Protein AF-A0A0F9HAV3-F1 (afdb_monomer_lite)

Radius of gyration: 38.2 Å; chains: 1; bounding box: 79×78×141 Å

Sequence (724 aa):
MAYIPPSLSSYNASPPNDDGSQVDSNALRWSNVVTKIGNPLKTFAEAINTAVKNRFDFTPDYSKTDAETAADATIVAGKKEPGNVVRYENNITPGTTDMSTAIIDAHSIGVHVTYKDEAFLFKGTTNPDFTYGVTLQNASVVGTKAEDKEIMVFDDGRLVGLQHNHLELDETEIGSNAAITQGVLVSPPISRADIQSDIDIIAHWWQDFGLEYTRFGNGSNGNLKWYYWDWNHTDTVSVDGFRNDRRPLLGWYRGDDAIVLDWQCYWLREYGIRVVSLLPTARVDVSTWATPEDQFHWLFQLVTNVPNFQGLRYLWWGPFDGAGIQTQWEAIVDDIHTVYDNFYAIEIGGKQYPAMYCFEEDTLYTNLGGTDAAYISFCTAIADKFIALGYAGVALFVRHMKSEATVDRRDYEAVNCYHFAMDYGAHGSRIASSVVVPVVDDASTMAAMVNSWTPYQDKPAWVVSTSYVVGDLTTNRRRVYRSLTIHTSAAADEPGFGKNWKTDWARLTDFDKEIASVATSKYATDAHPSNGNNFWKADGATPAIFRKWLNKAIDLIRRHDLPKIVAVYNVSEPAEGGPGLQPNSADGFGYLEAVRQALAESSVSSKPLTPTPDTNRRVNYQFVGATTPIDGRYDEVILHTDANRTMTATPTIKPGTHGQKLRLSYQDISSSNSVVIQDNATLANSDLFLIATTLTLSNYDSVELTFDKDRGGWIQTGVLVNVL

Secondary structure (DSSP, 8-state):
----PPP-----SSPPP------GGGS--HHHHHHHH-SHHHHHHHHHHHHHHHHH------PPPHHHHHTT---------SS-----TT-SSTTSSB-HHHHHHHHHT-S-EEE-SS-EE---SSPP-GGG-EEESS-PPEEBTTBS---EEEETTEEEEE-BTTT---HHHH-TT------EEPPPPPP------SSEEEEEE---SS-HHHHHTTTSSS-HHHHH-GGG-SS---TT---GGG-BTTBS--TT-HHHHHHHHHHHHHTT--EEEE--SS---TTTTTSTTSTTHHHHHHHHH-GGGGGSEEEEEEP-SSTTHHHHHHHHIIIIITT---B-EEEETTEEEEEEEES-HHHHHHHTTS-HHHHHHHHHHHHHHHHHTT-S-EEEEESSPPPTTS--HHHHHHTTEEEEE------TTSTTSS--------HHHHHHHHTT-----BPPSP-TT-EE-TT-EEEETTEEEEESS-EE--GGG-TTTSTTHHHHEEEEE-GGGBPEEEES-S---S--TT--S-TT--S---HHHHHHHHHHHHHHHHHHT--SEEEEE-SS-TTTSSS-SS-BTTTBTHHHHHHHHHHHHHHHTTS-------TT-EEEEE---TTPPB-TT-SEEEEE-SS-EE---SSSB----TT-EEEEEE--SS----EEEE-TTTSTT--EE-SSSEEEE-TTEEEEEEEETTTTEEEE-SPPEE--

Structure (mmCIF, N/CA/C/O backbone):
data_AF-A0A0F9HAV3-F1
#
_entry.id   AF-A0A0F9HAV3-F1
#
loop_
_atom_site.group_PDB
_atom_site.id
_atom_site.type_symbol
_atom_site.label_atom_id
_atom_site.label_alt_id
_atom_site.label_comp_id
_atom_site.label_asym_id
_atom_site.label_entity_id
_atom_site.label_seq_id
_atom_site.pdbx_PDB_ins_code
_atom_site.Cartn_x
_atom_site.Cartn_y
_atom_site.Cartn_z
_atom_site.occupancy
_atom_site.B_iso_or_equiv
_atom_site.auth_seq_id
_atom_site.auth_comp_id
_atom_site.auth_asym_id
_atom_site.auth_atom_id
_atom_site.pdbx_PDB_model_num
ATOM 1 N N . MET A 1 1 ? 19.037 -15.057 -40.533 1.00 55.44 1 MET A N 1
ATOM 2 C CA . MET A 1 1 ? 18.647 -15.509 -41.892 1.00 55.44 1 MET A CA 1
ATOM 3 C C . MET A 1 1 ? 17.243 -16.101 -41.854 1.00 55.44 1 MET A C 1
ATOM 5 O O . MET A 1 1 ? 16.991 -16.945 -41.002 1.00 55.44 1 MET A O 1
ATOM 9 N N . ALA A 1 2 ? 16.340 -15.672 -42.740 1.00 64.25 2 ALA A N 1
ATOM 10 C CA . ALA A 1 2 ? 15.014 -16.279 -42.901 1.00 64.25 2 ALA A CA 1
ATOM 11 C C . ALA A 1 2 ? 15.100 -17.527 -43.804 1.00 64.25 2 ALA A C 1
ATOM 13 O O . ALA A 1 2 ? 15.857 -17.525 -44.774 1.00 64.25 2 ALA A O 1
ATOM 14 N N . TYR A 1 3 ? 14.355 -18.593 -43.491 1.00 76.38 3 TYR A N 1
ATOM 15 C CA . TYR A 1 3 ? 14.227 -19.754 -44.381 1.00 76.38 3 TYR A CA 1
ATOM 16 C C . TYR A 1 3 ? 13.458 -19.333 -45.635 1.00 76.38 3 TYR A C 1
ATOM 18 O O . TYR A 1 3 ? 12.314 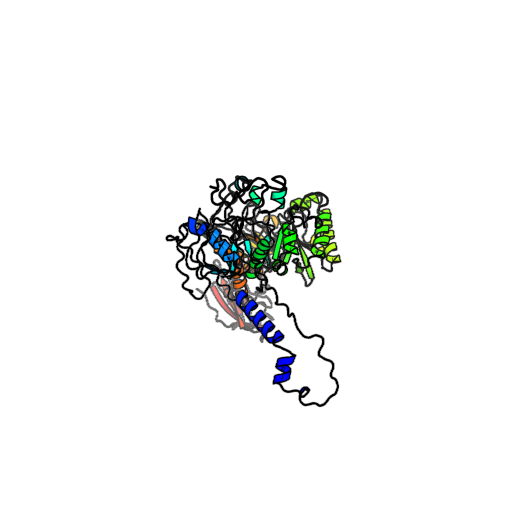-18.894 -45.532 1.00 76.38 3 TYR A O 1
ATOM 26 N N . ILE A 1 4 ? 14.080 -19.464 -46.807 1.00 83.25 4 ILE A N 1
ATOM 27 C CA . ILE A 1 4 ? 13.415 -19.249 -48.093 1.00 83.25 4 ILE A CA 1
ATOM 28 C C . ILE A 1 4 ? 13.002 -20.630 -48.610 1.00 83.25 4 ILE A C 1
ATOM 30 O O . ILE A 1 4 ? 13.883 -21.432 -48.933 1.00 83.25 4 ILE A O 1
ATOM 34 N N . PRO A 1 5 ? 11.696 -20.944 -48.671 1.00 82.38 5 PRO A N 1
ATOM 35 C CA . PRO A 1 5 ? 11.237 -22.228 -49.177 1.00 82.38 5 PRO A CA 1
ATOM 36 C C . PRO A 1 5 ? 11.715 -22.441 -50.621 1.00 82.38 5 PRO A C 1
ATOM 38 O O . PRO A 1 5 ? 11.582 -21.524 -51.438 1.00 82.38 5 PRO A O 1
ATOM 41 N N . PRO A 1 6 ? 12.236 -23.631 -50.975 1.00 86.81 6 PRO A N 1
ATOM 42 C CA . PRO A 1 6 ? 12.486 -23.971 -52.369 1.00 86.81 6 PRO A CA 1
ATOM 43 C C . PRO A 1 6 ? 11.188 -23.851 -53.178 1.00 86.81 6 PRO A C 1
ATOM 45 O O . PRO A 1 6 ? 10.102 -24.099 -52.652 1.00 86.81 6 PRO A O 1
ATOM 48 N N . SER A 1 7 ? 11.284 -23.515 -54.463 1.00 83.75 7 SER A N 1
ATOM 49 C CA . SER A 1 7 ? 10.150 -23.559 -55.390 1.00 83.75 7 SER A CA 1
ATOM 50 C C . SER A 1 7 ? 10.259 -24.783 -56.302 1.00 83.75 7 SER A C 1
ATOM 52 O O . SER A 1 7 ? 11.342 -25.143 -56.765 1.00 83.75 7 SER A O 1
ATOM 54 N N . LEU A 1 8 ? 9.133 -25.457 -56.549 1.00 82.25 8 LEU A N 1
ATOM 55 C CA . LEU A 1 8 ? 9.070 -26.583 -57.477 1.00 82.25 8 LEU A CA 1
ATOM 56 C C . LEU A 1 8 ? 8.809 -26.050 -58.891 1.00 82.25 8 LEU A C 1
ATOM 58 O O . LEU A 1 8 ? 7.674 -25.726 -59.237 1.00 82.25 8 LEU A O 1
ATOM 62 N N . SER A 1 9 ? 9.845 -25.968 -59.721 1.00 70.62 9 SER A N 1
ATOM 63 C CA . SER A 1 9 ? 9.691 -25.753 -61.161 1.00 70.62 9 SER A CA 1
ATOM 64 C C . SER A 1 9 ? 9.692 -27.107 -61.880 1.00 70.62 9 SER A C 1
ATOM 66 O O . SER A 1 9 ? 10.428 -28.017 -61.502 1.00 70.62 9 SER A O 1
ATOM 68 N N . SER A 1 10 ? 8.885 -27.256 -62.936 1.00 67.56 10 SER A N 1
ATOM 69 C CA . SER A 1 10 ? 8.800 -28.471 -63.781 1.00 67.56 10 SER A CA 1
ATOM 70 C C . SER A 1 10 ? 7.872 -29.603 -63.308 1.00 67.56 10 SER A C 1
ATOM 72 O O . SER A 1 10 ? 8.000 -30.731 -63.786 1.00 67.56 10 SER A O 1
ATOM 74 N N . TYR A 1 11 ? 6.897 -29.341 -62.428 1.00 70.12 11 TYR A N 1
ATOM 75 C CA . TYR A 1 11 ? 5.761 -30.265 -62.298 1.00 70.12 11 TYR A CA 1
ATOM 76 C C . TYR A 1 11 ? 4.965 -30.245 -63.607 1.00 70.12 11 TYR A C 1
ATOM 78 O O . TYR A 1 11 ? 4.535 -29.178 -64.051 1.00 70.12 11 TYR A O 1
ATOM 86 N N . ASN A 1 12 ? 4.797 -31.401 -64.250 1.00 68.25 12 ASN A N 1
ATOM 87 C CA . ASN A 1 12 ? 4.049 -31.473 -65.498 1.00 68.25 12 ASN A CA 1
ATOM 88 C C . ASN A 1 12 ? 2.549 -31.269 -65.224 1.00 68.25 12 ASN A C 1
ATOM 90 O O . ASN A 1 12 ? 1.821 -32.223 -64.960 1.00 68.25 12 ASN A O 1
ATOM 94 N N . ALA A 1 13 ? 2.096 -30.015 -65.282 1.00 68.38 13 ALA A N 1
ATOM 95 C CA . ALA A 1 13 ? 0.698 -29.633 -65.082 1.00 68.38 13 ALA A CA 1
ATOM 96 C C . ALA A 1 13 ? -0.221 -30.058 -66.244 1.00 68.38 13 ALA A C 1
ATOM 98 O O . ALA A 1 13 ? -1.437 -29.903 -66.158 1.00 68.38 13 ALA A O 1
ATOM 99 N N . SER A 1 14 ? 0.341 -30.582 -67.335 1.00 72.62 14 SER A N 1
ATOM 100 C CA . SER A 1 14 ? -0.397 -31.037 -68.511 1.00 72.62 14 SER A CA 1
ATOM 101 C C . SER A 1 14 ? 0.040 -32.460 -68.858 1.00 72.62 14 SER A C 1
ATOM 103 O O . SER A 1 14 ? 0.900 -32.651 -69.725 1.00 72.62 14 SER A O 1
ATOM 105 N N . PRO A 1 15 ? -0.504 -33.482 -68.169 1.00 66.62 15 PRO A N 1
ATOM 106 C CA . PRO A 1 15 ? -0.244 -34.857 -68.564 1.00 66.62 15 PRO A CA 1
ATOM 107 C C . PRO A 1 15 ? -0.636 -35.041 -70.042 1.00 66.62 15 PRO A C 1
ATOM 109 O O . PRO A 1 15 ? -1.590 -34.407 -70.500 1.00 66.62 15 PRO A O 1
ATOM 112 N N . PRO A 1 16 ? 0.088 -35.874 -70.812 1.00 68.19 16 PRO A N 1
ATOM 113 C CA . PRO A 1 16 ? -0.303 -36.175 -72.184 1.00 68.19 16 PRO A CA 1
ATOM 114 C C . PRO A 1 16 ? -1.741 -36.704 -72.215 1.00 68.19 16 PRO A C 1
ATOM 116 O O . PRO A 1 16 ? -2.123 -37.464 -71.323 1.00 68.19 16 PRO A O 1
ATOM 119 N N . ASN A 1 17 ? -2.517 -36.329 -73.235 1.00 66.62 17 ASN A N 1
ATOM 120 C CA . ASN A 1 17 ? -3.861 -36.872 -73.422 1.00 66.62 17 ASN A CA 1
ATOM 121 C C . ASN A 1 17 ? -3.796 -38.400 -73.530 1.00 66.62 17 ASN A C 1
ATOM 123 O O . ASN A 1 17 ? -2.998 -38.937 -74.299 1.00 66.62 17 ASN A O 1
ATOM 127 N N . ASP A 1 18 ? -4.644 -39.076 -72.758 1.00 68.75 18 ASP A N 1
ATOM 128 C CA . ASP A 1 18 ? -4.888 -40.505 -72.905 1.00 68.75 18 ASP A CA 1
ATOM 129 C C . ASP A 1 18 ? -5.601 -40.731 -74.244 1.00 68.75 18 ASP A C 1
ATOM 131 O O . ASP A 1 18 ? -6.706 -40.231 -74.464 1.00 68.75 18 ASP A O 1
ATOM 135 N N . ASP A 1 19 ? -4.941 -41.423 -75.169 1.00 75.38 19 ASP A N 1
ATOM 136 C CA . ASP A 1 19 ? -5.488 -41.727 -76.492 1.00 75.38 19 ASP A CA 1
ATOM 137 C C . ASP A 1 19 ? -6.406 -42.963 -76.483 1.00 75.38 19 ASP A C 1
ATOM 139 O O . ASP A 1 19 ? -6.915 -43.367 -77.531 1.00 75.38 19 ASP A O 1
ATOM 143 N N . GLY A 1 20 ? -6.631 -43.566 -75.308 1.00 75.50 20 GLY A N 1
ATOM 144 C CA . GLY A 1 20 ? -7.499 -44.723 -75.115 1.00 75.50 20 GLY A CA 1
ATOM 145 C C . GLY A 1 20 ? -6.957 -46.019 -75.722 1.00 75.50 20 GLY A C 1
ATOM 146 O O . GLY A 1 20 ? -7.648 -47.042 -75.697 1.00 75.50 20 GLY A O 1
ATOM 147 N N . SER A 1 21 ? -5.738 -46.016 -76.273 1.00 78.88 21 SER A N 1
ATOM 148 C CA . SER A 1 21 ? -5.155 -47.200 -76.894 1.00 78.88 21 SER A CA 1
ATOM 149 C C . SER A 1 21 ? -4.528 -48.128 -75.845 1.00 78.88 21 SER A C 1
ATOM 151 O O . SER A 1 21 ? -3.666 -47.742 -75.053 1.00 78.88 21 SER A O 1
ATOM 153 N N . GLN A 1 22 ? -4.945 -49.397 -75.850 1.00 80.50 22 GLN A N 1
ATOM 154 C CA . GLN A 1 22 ? -4.388 -50.451 -74.992 1.00 80.50 22 GLN A CA 1
ATOM 155 C C . GLN A 1 22 ? -3.174 -51.111 -75.660 1.00 80.50 22 GLN A C 1
ATOM 157 O O . GLN A 1 22 ? -3.183 -52.298 -75.980 1.00 80.50 22 GLN A O 1
ATOM 162 N N . VAL A 1 23 ? -2.136 -50.319 -75.922 1.00 79.38 23 VAL A N 1
ATOM 163 C CA . VAL A 1 23 ? -0.847 -50.805 -76.436 1.00 79.38 23 VAL A CA 1
ATOM 164 C C . VAL A 1 23 ? 0.162 -50.964 -75.299 1.00 79.38 23 VAL A C 1
ATOM 166 O O . VAL A 1 23 ? 0.094 -50.260 -74.293 1.00 79.38 23 VAL A O 1
ATOM 169 N N . ASP A 1 24 ? 1.144 -51.855 -75.457 1.00 74.62 24 ASP A N 1
ATOM 170 C CA . ASP A 1 24 ? 2.160 -52.129 -74.425 1.00 74.62 24 ASP A CA 1
ATOM 171 C C . ASP A 1 24 ? 2.945 -50.879 -73.980 1.00 74.62 24 ASP A C 1
ATOM 173 O O . ASP A 1 24 ? 3.378 -50.796 -72.829 1.00 74.62 24 ASP A O 1
ATOM 177 N N . SER A 1 25 ? 3.096 -49.873 -74.852 1.00 69.88 25 SER A N 1
ATOM 178 C CA . SER A 1 25 ? 3.714 -48.580 -74.512 1.00 69.88 25 SER A CA 1
ATOM 179 C C . SER A 1 25 ? 2.871 -47.721 -73.558 1.00 69.88 25 SER A C 1
ATOM 181 O O . SER A 1 25 ? 3.416 -46.849 -72.877 1.00 69.88 25 SER A O 1
ATOM 183 N N . ASN A 1 26 ? 1.565 -47.988 -73.471 1.00 68.38 26 ASN A N 1
ATOM 184 C CA . ASN A 1 26 ? 0.616 -47.320 -72.579 1.00 68.38 26 ASN A CA 1
ATOM 185 C C . ASN A 1 26 ? 0.347 -48.114 -71.291 1.00 68.38 26 ASN A C 1
ATOM 187 O O . ASN A 1 26 ? -0.307 -47.602 -70.384 1.00 68.38 26 ASN A O 1
ATOM 191 N N . ALA A 1 27 ? 0.899 -49.325 -71.152 1.00 73.38 27 ALA A N 1
ATOM 192 C CA . ALA A 1 27 ? 0.793 -50.092 -69.917 1.00 73.38 27 ALA A CA 1
ATOM 193 C C . ALA A 1 27 ? 1.449 -49.340 -68.739 1.00 73.38 27 ALA A C 1
ATOM 195 O O . ALA A 1 27 ? 2.617 -48.930 -68.800 1.00 73.38 27 ALA A O 1
ATOM 196 N N . LEU A 1 28 ? 0.701 -49.197 -67.638 1.00 68.94 28 LEU A N 1
ATOM 197 C CA . LEU A 1 28 ? 1.166 -48.649 -66.360 1.00 68.94 28 LEU A CA 1
ATOM 198 C C . LEU A 1 28 ? 2.194 -49.593 -65.721 1.00 68.94 28 LEU A C 1
ATOM 200 O O . LEU A 1 28 ? 1.890 -50.392 -64.839 1.00 68.94 28 LEU A O 1
ATOM 204 N N . ARG A 1 29 ? 3.443 -49.510 -66.177 1.00 77.56 29 ARG A N 1
ATOM 205 C CA . ARG A 1 29 ? 4.592 -50.110 -65.492 1.00 77.56 29 ARG A CA 1
ATOM 206 C C . ARG A 1 29 ? 5.189 -49.068 -64.559 1.00 77.56 29 ARG A C 1
ATOM 208 O O . ARG A 1 29 ? 5.370 -47.921 -64.962 1.00 77.56 29 ARG A O 1
ATOM 215 N N . TRP A 1 30 ? 5.544 -49.463 -63.338 1.00 67.00 30 TRP A N 1
ATOM 216 C CA . TRP A 1 30 ? 6.168 -48.565 -62.356 1.00 67.00 30 TRP A CA 1
ATOM 217 C C . TRP A 1 30 ? 7.399 -47.838 -62.924 1.00 67.00 30 TRP A C 1
ATOM 219 O O . TRP A 1 30 ? 7.564 -46.638 -62.723 1.00 67.00 30 TRP A O 1
ATOM 229 N N . SER A 1 31 ? 8.198 -48.531 -63.744 1.00 69.94 31 SER A N 1
ATOM 230 C CA . SER A 1 31 ? 9.319 -47.941 -64.483 1.00 69.94 31 SER A CA 1
ATOM 231 C C . SER A 1 31 ? 8.891 -46.775 -65.380 1.00 69.94 31 SER A C 1
ATOM 233 O O . SER A 1 31 ? 9.543 -45.739 -65.383 1.00 69.94 31 SER A O 1
ATOM 235 N N . ASN A 1 32 ? 7.765 -46.905 -66.085 1.00 69.19 32 ASN A N 1
ATOM 236 C CA . ASN A 1 32 ? 7.253 -45.896 -67.013 1.00 69.19 32 ASN A CA 1
ATOM 237 C C . ASN A 1 32 ? 6.650 -44.695 -66.271 1.00 69.19 32 ASN A C 1
ATOM 239 O O . ASN A 1 32 ? 6.721 -43.574 -66.765 1.00 69.19 32 ASN A O 1
ATOM 243 N N . VAL A 1 33 ? 6.082 -44.916 -65.081 1.00 67.12 33 VAL A N 1
ATOM 244 C CA . VAL A 1 33 ? 5.563 -43.853 -64.205 1.00 67.12 33 VAL A CA 1
ATOM 245 C C . VAL A 1 33 ? 6.708 -42.987 -63.679 1.00 67.12 33 VAL A C 1
ATOM 247 O O . VAL A 1 33 ? 6.636 -41.764 -63.772 1.00 67.12 33 VAL A O 1
ATOM 250 N N . VAL A 1 34 ? 7.803 -43.603 -63.222 1.00 65.94 34 VAL A N 1
ATOM 251 C CA . VAL A 1 34 ? 9.004 -42.878 -62.770 1.00 65.94 34 VAL A CA 1
ATOM 252 C C . VAL A 1 34 ? 9.640 -42.084 -63.918 1.00 65.94 34 VAL A C 1
ATOM 254 O O . VAL A 1 34 ? 10.012 -40.928 -63.729 1.00 65.94 34 VAL A O 1
ATOM 257 N N . THR A 1 35 ? 9.710 -42.647 -65.130 1.00 66.12 35 THR A N 1
ATOM 258 C CA . THR A 1 35 ? 10.243 -41.928 -66.302 1.00 66.12 35 THR A CA 1
ATOM 259 C C . THR A 1 35 ? 9.332 -40.785 -66.772 1.00 66.12 35 THR A C 1
ATOM 261 O O . THR A 1 35 ? 9.845 -39.759 -67.206 1.00 66.12 35 THR A O 1
ATOM 264 N N . LYS A 1 36 ? 7.998 -40.924 -66.675 1.00 62.34 36 LYS A N 1
ATOM 265 C CA . LYS A 1 36 ? 7.026 -39.898 -67.112 1.00 62.34 36 LYS A CA 1
ATOM 266 C C . LYS A 1 36 ? 6.823 -38.759 -66.104 1.00 62.34 36 LYS A C 1
ATOM 268 O O . LYS A 1 36 ? 6.612 -37.627 -66.524 1.00 62.34 36 LYS A O 1
ATOM 273 N N . ILE A 1 37 ? 6.864 -39.044 -64.800 1.00 64.38 37 ILE A N 1
ATOM 274 C CA . ILE A 1 37 ? 6.721 -38.032 -63.733 1.00 64.38 37 ILE A CA 1
ATOM 275 C C . ILE A 1 37 ? 8.065 -37.336 -63.457 1.00 64.38 37 ILE A C 1
ATOM 277 O O . ILE A 1 37 ? 8.095 -36.189 -63.012 1.00 64.38 37 ILE A O 1
ATOM 281 N N . GLY A 1 38 ? 9.178 -38.006 -63.774 1.00 64.94 38 GLY A N 1
ATOM 282 C CA . GLY A 1 38 ? 10.529 -37.536 -63.495 1.00 64.94 38 GLY A CA 1
ATOM 283 C C . GLY A 1 38 ? 10.853 -37.537 -61.997 1.00 64.94 38 GLY A C 1
ATOM 284 O O . GLY A 1 38 ? 10.097 -38.031 -61.164 1.00 64.94 38 GLY A O 1
ATOM 285 N N . ASN A 1 39 ? 11.988 -36.927 -61.644 1.00 72.56 39 ASN A N 1
ATOM 286 C CA . ASN A 1 39 ? 12.395 -36.693 -60.257 1.00 72.56 39 ASN A CA 1
ATOM 287 C C . ASN A 1 39 ? 12.025 -35.323 -59.630 1.00 72.56 39 ASN A C 1
ATOM 289 O O . ASN A 1 39 ? 12.574 -35.061 -58.562 1.00 72.56 39 ASN A O 1
ATOM 293 N N . PRO A 1 40 ? 11.132 -34.447 -60.157 1.00 75.75 40 PRO A N 1
ATOM 294 C CA . PRO A 1 40 ? 10.881 -33.136 -59.541 1.00 75.75 40 PRO A CA 1
ATOM 295 C C . PRO A 1 40 ? 10.533 -33.205 -58.048 1.00 75.75 40 PRO A C 1
ATOM 297 O O . PRO A 1 40 ? 11.036 -32.406 -57.267 1.00 75.75 40 PRO A O 1
ATOM 300 N N . LEU A 1 41 ? 9.743 -34.202 -57.625 1.00 76.25 41 LEU A N 1
ATOM 301 C CA . LEU A 1 41 ? 9.407 -34.400 -56.209 1.00 76.25 41 LEU A CA 1
ATOM 302 C C . LEU A 1 41 ? 10.611 -34.838 -55.368 1.00 76.25 41 LEU A C 1
ATOM 304 O O . LEU A 1 41 ? 10.777 -34.358 -54.249 1.00 76.25 41 LEU A O 1
ATOM 308 N N . LYS A 1 42 ? 11.474 -35.708 -55.907 1.00 81.50 42 LYS A N 1
ATOM 309 C CA . LYS A 1 42 ? 12.719 -36.108 -55.239 1.00 81.50 42 LYS A CA 1
ATOM 310 C C . LYS A 1 42 ? 13.661 -34.910 -55.108 1.00 81.50 42 LYS A C 1
ATOM 312 O O . LYS A 1 42 ? 14.137 -34.639 -54.014 1.00 81.50 42 LYS A O 1
ATOM 317 N N . THR A 1 43 ? 13.863 -34.164 -56.191 1.00 83.81 43 THR A N 1
ATOM 318 C CA . THR A 1 43 ? 14.698 -32.957 -56.213 1.00 83.81 43 THR A CA 1
ATOM 319 C C . THR A 1 43 ? 14.176 -31.892 -55.250 1.00 83.81 43 THR A C 1
ATOM 321 O O . THR A 1 43 ? 14.962 -31.260 -54.554 1.00 83.81 43 THR A O 1
ATOM 324 N N . PHE A 1 44 ? 12.858 -31.718 -55.148 1.00 84.69 44 PHE A N 1
ATOM 325 C CA . PHE A 1 44 ? 12.247 -30.791 -54.198 1.00 84.69 44 PHE A CA 1
ATOM 326 C C . PHE A 1 44 ? 12.423 -31.230 -52.744 1.00 84.69 44 PHE A C 1
ATOM 328 O O . PHE A 1 44 ? 12.794 -30.417 -51.903 1.00 84.69 44 PHE A O 1
ATOM 335 N N . ALA A 1 45 ? 12.227 -32.518 -52.451 1.00 83.69 45 ALA A N 1
ATOM 336 C CA . ALA A 1 45 ? 12.474 -33.067 -51.120 1.00 83.69 45 ALA A CA 1
ATOM 337 C C . ALA A 1 45 ? 13.957 -32.955 -50.718 1.00 83.69 45 ALA A C 1
ATOM 339 O O . ALA A 1 45 ? 14.264 -32.591 -49.584 1.00 83.69 45 ALA A O 1
ATOM 340 N N . GLU A 1 46 ? 14.883 -33.202 -51.648 1.00 88.31 46 GLU A N 1
ATOM 341 C CA . GLU A 1 46 ? 16.321 -32.994 -51.441 1.00 88.31 46 GLU A CA 1
ATOM 342 C C . GLU A 1 46 ? 16.646 -31.513 -51.208 1.00 88.31 46 GLU A C 1
ATOM 344 O O . GLU A 1 46 ? 17.383 -31.201 -50.278 1.00 88.31 46 GLU A O 1
ATOM 349 N N . ALA A 1 47 ? 16.041 -30.592 -51.965 1.00 86.88 47 ALA A N 1
ATOM 350 C CA . ALA A 1 47 ? 16.218 -29.154 -51.774 1.00 86.88 47 ALA A CA 1
ATOM 351 C C . ALA A 1 47 ? 15.682 -28.666 -50.418 1.00 86.88 47 ALA A C 1
ATOM 353 O O . ALA A 1 47 ? 16.339 -27.854 -49.767 1.00 86.88 47 ALA A O 1
ATOM 354 N N . ILE A 1 48 ? 14.534 -29.183 -49.958 1.00 87.19 48 ILE A N 1
ATOM 355 C CA . ILE A 1 48 ? 14.021 -28.922 -48.604 1.00 87.19 48 ILE A CA 1
ATOM 356 C C . ILE A 1 48 ? 15.022 -29.433 -47.570 1.00 87.19 48 ILE A C 1
ATOM 358 O O . ILE A 1 48 ? 15.405 -28.678 -46.682 1.00 87.19 48 ILE A O 1
ATOM 362 N N . ASN A 1 49 ? 15.497 -30.675 -47.703 1.00 87.06 49 ASN A N 1
ATOM 363 C CA . ASN A 1 49 ? 16.479 -31.237 -46.778 1.00 87.06 49 ASN A CA 1
ATOM 364 C C . ASN A 1 49 ? 17.772 -30.421 -46.750 1.00 87.06 49 ASN A C 1
ATOM 366 O O . ASN A 1 49 ? 18.297 -30.181 -45.671 1.00 87.06 49 ASN A O 1
ATOM 370 N N . THR A 1 50 ? 18.276 -29.954 -47.894 1.00 85.69 50 THR A N 1
ATOM 371 C CA . THR A 1 50 ? 19.453 -29.079 -47.954 1.00 85.69 50 THR A CA 1
ATOM 372 C C . THR A 1 50 ? 19.184 -27.720 -47.315 1.00 85.69 50 THR A C 1
ATOM 374 O O . THR A 1 50 ? 20.024 -27.242 -46.563 1.00 85.69 50 THR A O 1
ATOM 377 N N . ALA A 1 51 ? 18.030 -27.097 -47.560 1.00 83.06 51 ALA A N 1
ATOM 378 C CA . ALA A 1 51 ? 17.692 -25.798 -46.980 1.00 83.06 51 ALA A CA 1
ATOM 379 C C . ALA A 1 51 ? 17.484 -25.879 -45.456 1.00 83.06 51 ALA A C 1
ATOM 381 O O . ALA A 1 51 ? 17.959 -25.017 -44.718 1.00 83.06 51 ALA A O 1
ATOM 382 N N . VAL A 1 52 ? 16.837 -26.946 -44.977 1.00 80.12 52 VAL A N 1
ATOM 383 C CA . VAL A 1 52 ? 16.695 -27.270 -43.550 1.00 80.12 52 VAL A CA 1
ATOM 384 C C . VAL A 1 52 ? 18.064 -27.570 -42.949 1.00 80.12 52 VAL A C 1
ATOM 386 O O . VAL A 1 52 ? 18.436 -26.956 -41.953 1.00 80.12 52 VAL A O 1
ATOM 389 N N . LYS A 1 53 ? 18.858 -28.440 -43.583 1.00 80.44 53 LYS A N 1
ATOM 390 C CA . LYS A 1 53 ? 20.213 -28.758 -43.132 1.00 80.44 53 LYS A CA 1
ATOM 391 C C . LYS A 1 53 ? 21.061 -27.498 -43.044 1.00 80.44 53 LYS A C 1
ATOM 393 O O . LYS A 1 53 ? 21.563 -27.234 -41.977 1.00 80.44 53 LYS A O 1
ATOM 398 N N . ASN A 1 54 ? 21.135 -26.653 -44.065 1.00 75.88 54 ASN A N 1
ATOM 399 C CA . ASN A 1 54 ? 21.914 -25.409 -44.010 1.00 75.88 54 ASN A CA 1
ATOM 400 C C . ASN A 1 54 ? 21.410 -24.418 -42.947 1.00 75.88 54 ASN A C 1
ATOM 402 O O . ASN A 1 54 ? 22.183 -23.603 -42.453 1.00 75.88 54 ASN A O 1
ATOM 406 N N . ARG A 1 55 ? 20.119 -24.461 -42.591 1.00 74.12 55 ARG A N 1
ATOM 407 C CA . ARG A 1 55 ? 19.565 -23.628 -41.517 1.00 74.12 55 ARG A CA 1
ATOM 408 C C . ARG A 1 55 ? 19.970 -24.124 -40.128 1.00 74.12 55 ARG A C 1
ATOM 410 O O . ARG A 1 55 ? 20.174 -23.290 -39.250 1.00 74.12 55 ARG A O 1
ATOM 417 N N . PHE A 1 56 ? 20.047 -25.440 -39.934 1.00 69.69 56 PHE A N 1
ATOM 418 C CA . PHE A 1 56 ? 20.315 -26.064 -38.634 1.00 69.69 56 PHE A CA 1
ATOM 419 C C . PHE A 1 56 ? 21.776 -26.526 -38.446 1.00 69.69 56 PHE A C 1
ATOM 421 O O . PHE A 1 56 ? 22.249 -26.540 -37.318 1.00 69.69 56 PHE A O 1
ATOM 428 N N . ASP A 1 57 ? 22.520 -26.791 -39.525 1.00 62.88 57 ASP A N 1
ATOM 429 C CA . ASP A 1 57 ? 23.992 -26.897 -39.603 1.00 62.88 57 ASP A CA 1
ATOM 430 C C . ASP A 1 57 ? 24.610 -25.497 -39.770 1.00 62.88 57 ASP A C 1
ATOM 432 O O . ASP A 1 57 ? 25.565 -25.290 -40.526 1.00 62.88 57 ASP A O 1
ATOM 436 N N . PHE A 1 58 ? 24.080 -24.502 -39.056 1.00 56.50 58 PHE A N 1
ATOM 437 C CA . PHE A 1 58 ? 24.854 -23.294 -38.817 1.00 56.50 58 PHE A CA 1
ATOM 438 C C . PHE A 1 58 ? 26.031 -23.718 -37.937 1.00 56.50 58 PHE A C 1
ATOM 440 O O . PHE A 1 58 ? 25.899 -23.850 -36.725 1.00 56.50 58 PHE A O 1
ATOM 447 N N . THR A 1 59 ? 27.167 -24.016 -38.561 1.00 51.25 59 THR A N 1
ATOM 448 C CA . THR A 1 59 ? 28.446 -23.940 -37.863 1.00 51.25 59 THR A CA 1
ATOM 449 C C . THR A 1 59 ? 28.704 -22.442 -37.792 1.00 51.25 59 THR A C 1
ATOM 451 O O . THR A 1 59 ? 28.858 -21.848 -38.862 1.00 51.25 59 THR A O 1
ATOM 454 N N . PRO A 1 60 ? 28.634 -21.797 -36.614 1.00 55.34 60 PRO A N 1
ATOM 455 C CA . PRO A 1 60 ? 28.988 -20.391 -36.509 1.00 55.34 60 PRO A CA 1
ATOM 456 C C . PRO A 1 60 ? 30.340 -20.197 -37.182 1.00 55.34 60 PRO A C 1
ATOM 458 O O . PRO A 1 60 ? 31.246 -21.014 -37.000 1.00 55.34 60 PRO A O 1
ATOM 461 N N . ASP A 1 61 ? 30.452 -19.184 -38.031 1.00 52.91 61 ASP A N 1
ATOM 462 C CA . ASP A 1 61 ? 31.756 -18.787 -38.528 1.00 52.91 61 ASP A CA 1
ATOM 463 C C . ASP A 1 61 ? 32.546 -18.287 -37.315 1.00 52.91 61 ASP A C 1
ATOM 465 O O . ASP A 1 61 ? 32.281 -17.212 -36.790 1.00 52.91 61 ASP A O 1
ATOM 469 N N . TYR A 1 62 ? 33.435 -19.140 -36.806 1.00 53.56 62 TYR A N 1
ATOM 470 C CA . TYR A 1 62 ? 34.318 -18.843 -35.679 1.00 53.56 62 TYR A CA 1
ATOM 471 C C . TYR A 1 62 ? 35.597 -18.130 -36.142 1.00 53.56 62 TYR A C 1
ATOM 473 O O . TYR A 1 62 ? 36.597 -18.128 -35.418 1.00 53.56 62 TYR A O 1
ATOM 481 N N . SER A 1 63 ? 35.628 -17.593 -37.370 1.00 53.78 63 SER A N 1
ATOM 482 C CA . SER A 1 63 ? 36.700 -16.684 -37.750 1.00 53.78 63 SER A CA 1
ATOM 483 C C . SER A 1 63 ? 36.601 -15.411 -36.912 1.00 53.78 63 SER A C 1
ATOM 485 O O . SER A 1 63 ? 35.526 -14.853 -36.708 1.00 53.78 63 SER A O 1
ATOM 487 N N . LYS A 1 64 ? 37.749 -14.991 -36.373 1.00 48.41 64 LYS A N 1
ATOM 488 C CA . LYS A 1 64 ? 37.861 -13.762 -35.591 1.00 48.41 64 LYS A CA 1
ATOM 489 C C . LYS A 1 64 ? 37.369 -12.586 -36.427 1.00 48.41 64 LYS A C 1
ATOM 491 O O . LYS A 1 64 ? 37.805 -12.413 -37.564 1.00 48.41 64 LYS A O 1
ATOM 496 N N . THR A 1 65 ? 36.550 -11.732 -35.836 1.00 58.84 65 THR A N 1
ATOM 497 C CA . THR A 1 65 ? 36.346 -10.376 -36.335 1.00 58.84 65 THR A CA 1
ATOM 498 C C . THR A 1 65 ? 37.672 -9.604 -36.313 1.00 58.84 65 THR A C 1
ATOM 500 O O . THR A 1 65 ? 38.607 -9.923 -35.564 1.00 58.84 65 THR A O 1
ATOM 503 N N . ASP A 1 66 ? 37.771 -8.547 -37.119 1.00 55.31 66 ASP A N 1
ATOM 504 C CA . ASP A 1 66 ? 38.956 -7.679 -37.129 1.00 55.31 66 ASP A CA 1
ATOM 505 C C . ASP A 1 66 ? 39.218 -7.054 -35.741 1.00 55.31 66 ASP A C 1
ATOM 507 O O . ASP A 1 66 ? 40.371 -6.854 -35.354 1.00 55.31 66 ASP A O 1
ATOM 511 N N . ALA A 1 67 ? 38.161 -6.831 -34.950 1.00 49.31 67 ALA A N 1
ATOM 512 C CA . ALA A 1 67 ? 38.246 -6.349 -33.572 1.00 49.31 67 ALA A CA 1
ATOM 513 C C . ALA A 1 67 ? 38.844 -7.397 -32.610 1.00 49.31 67 ALA A C 1
ATOM 515 O O . ALA A 1 67 ? 39.728 -7.070 -31.819 1.00 49.31 67 ALA A O 1
ATOM 516 N N . GLU A 1 68 ? 38.437 -8.667 -32.711 1.00 46.66 68 GLU A N 1
ATOM 517 C CA . GLU A 1 68 ? 38.993 -9.773 -31.909 1.00 46.66 68 GLU A CA 1
ATOM 518 C C . GLU A 1 68 ? 40.444 -10.101 -32.290 1.00 46.66 68 GLU A C 1
ATOM 520 O O . GLU A 1 68 ? 41.239 -10.538 -31.454 1.00 46.66 68 GLU A O 1
ATOM 525 N N . THR A 1 69 ? 40.813 -9.863 -33.551 1.00 51.12 69 THR A N 1
ATOM 526 C CA . THR A 1 69 ? 42.201 -9.975 -34.017 1.00 51.12 69 THR A CA 1
ATOM 527 C C . THR A 1 69 ? 43.071 -8.847 -33.458 1.00 51.12 69 THR A C 1
ATOM 529 O O . THR A 1 69 ? 44.205 -9.100 -33.058 1.00 51.12 69 THR A O 1
ATOM 532 N N . ALA A 1 70 ? 42.541 -7.624 -33.364 1.00 49.84 70 ALA A N 1
ATOM 533 C CA . ALA A 1 70 ? 43.251 -6.478 -32.795 1.00 49.84 70 ALA A CA 1
ATOM 534 C C . ALA A 1 70 ? 43.446 -6.561 -31.265 1.00 49.84 70 ALA A C 1
ATOM 536 O O . ALA A 1 70 ? 44.378 -5.952 -30.743 1.00 49.84 70 ALA A O 1
ATOM 537 N N . ALA A 1 71 ? 42.604 -7.322 -30.555 1.00 47.50 71 ALA A N 1
ATOM 538 C CA . ALA A 1 71 ? 42.649 -7.481 -29.096 1.00 47.50 71 ALA A CA 1
ATOM 539 C C . ALA A 1 71 ? 43.545 -8.637 -28.592 1.00 47.50 71 ALA A C 1
ATOM 541 O O . ALA A 1 71 ? 43.590 -8.884 -27.390 1.00 47.50 71 ALA A O 1
ATOM 542 N N . ASP A 1 72 ? 44.230 -9.360 -29.488 1.00 45.12 72 ASP A N 1
ATOM 543 C CA . ASP A 1 72 ? 45.027 -10.564 -29.177 1.00 45.12 72 ASP A CA 1
ATOM 544 C C . ASP A 1 72 ? 44.245 -11.645 -28.395 1.00 45.12 72 ASP A C 1
ATOM 546 O O . ASP A 1 72 ? 44.776 -12.372 -27.555 1.00 45.12 72 ASP A O 1
ATOM 550 N N . ALA A 1 73 ? 42.941 -11.768 -28.672 1.00 38.16 73 ALA A N 1
ATOM 551 C CA . ALA A 1 73 ? 42.087 -12.767 -28.038 1.00 38.16 73 ALA A CA 1
ATOM 552 C C . ALA A 1 73 ? 42.504 -14.180 -28.485 1.00 38.16 73 ALA A C 1
ATOM 554 O O . ALA A 1 73 ? 42.493 -14.497 -29.679 1.00 38.16 73 ALA A O 1
ATOM 555 N N . THR A 1 74 ? 42.866 -15.061 -27.553 1.00 37.84 74 THR A N 1
ATOM 556 C CA . THR A 1 74 ? 43.043 -16.486 -27.865 1.00 37.84 74 THR A CA 1
ATOM 557 C C . THR A 1 74 ? 41.663 -17.137 -27.815 1.00 37.84 74 THR A C 1
ATOM 559 O O . THR A 1 74 ? 40.973 -17.052 -26.810 1.00 37.84 74 THR A O 1
ATOM 562 N N . ILE A 1 75 ? 41.211 -17.753 -28.912 1.00 40.31 75 ILE A N 1
ATOM 563 C CA . ILE A 1 75 ? 40.060 -18.656 -28.838 1.00 40.31 75 ILE A CA 1
ATOM 564 C C . ILE A 1 75 ? 40.634 -19.976 -28.332 1.00 40.31 75 ILE A C 1
ATOM 566 O O . ILE A 1 75 ? 41.280 -20.690 -29.107 1.00 40.31 75 ILE A O 1
ATOM 570 N N . VAL A 1 76 ? 40.420 -20.335 -27.061 1.00 41.47 76 VAL A N 1
ATOM 571 C CA . VAL A 1 76 ? 40.530 -21.747 -26.682 1.00 41.47 76 VAL A CA 1
ATOM 572 C C . VAL A 1 76 ? 39.522 -22.489 -27.533 1.00 41.47 76 VAL A C 1
ATOM 574 O O . VAL A 1 76 ? 38.311 -22.349 -27.372 1.00 41.47 76 VAL A O 1
ATOM 577 N N . ALA A 1 77 ? 40.064 -23.221 -28.508 1.00 38.53 77 ALA A N 1
ATOM 578 C CA . ALA A 1 77 ? 39.331 -24.061 -29.432 1.00 38.53 77 ALA A CA 1
ATOM 579 C C . ALA A 1 77 ? 38.186 -24.729 -28.680 1.00 38.53 77 ALA A C 1
ATOM 581 O O . ALA A 1 77 ? 38.440 -25.461 -27.720 1.00 38.53 77 ALA A O 1
ATOM 582 N N . GLY A 1 78 ? 36.954 -24.419 -29.092 1.00 38.00 78 GLY A N 1
ATOM 583 C CA . GLY A 1 78 ? 35.733 -24.888 -28.462 1.00 38.00 78 GLY A CA 1
ATOM 584 C C . GLY A 1 78 ? 35.771 -26.394 -28.242 1.00 38.00 78 GLY A C 1
ATOM 585 O O . GLY A 1 78 ? 35.352 -27.183 -29.088 1.00 38.00 78 GLY A O 1
ATOM 586 N N . LYS A 1 79 ? 36.232 -26.811 -27.063 1.00 35.06 79 LYS A N 1
ATOM 587 C CA . LYS A 1 79 ? 35.769 -28.047 -26.467 1.00 35.06 79 LYS A CA 1
ATOM 588 C C . LYS A 1 79 ? 34.331 -27.755 -26.105 1.00 35.06 79 LYS A C 1
ATOM 590 O O . LYS A 1 79 ? 34.049 -27.016 -25.170 1.00 35.06 79 LYS A O 1
ATOM 595 N N . LYS A 1 80 ? 33.445 -28.306 -26.926 1.00 38.34 80 LYS A N 1
ATOM 596 C CA . LYS A 1 80 ? 32.019 -28.437 -26.676 1.00 38.34 80 LYS A CA 1
ATOM 597 C C . LYS A 1 80 ? 31.837 -29.157 -25.336 1.00 38.34 80 LYS A C 1
ATOM 599 O O . LYS A 1 80 ? 31.725 -30.378 -25.290 1.00 38.34 80 LYS A O 1
ATOM 604 N N . GLU A 1 81 ? 31.868 -28.415 -24.239 1.00 36.22 81 GLU A N 1
ATOM 605 C CA . GLU A 1 81 ? 31.143 -28.814 -23.042 1.00 36.22 81 GLU A CA 1
ATOM 606 C C . GLU A 1 81 ? 29.654 -28.811 -23.444 1.00 36.22 81 GLU A C 1
ATOM 608 O O . GLU A 1 81 ? 29.217 -27.904 -24.159 1.00 36.22 81 GLU A O 1
ATOM 613 N N . PRO A 1 82 ? 28.859 -29.830 -23.097 1.00 36.62 82 PRO A N 1
ATOM 614 C CA . PRO A 1 82 ? 27.413 -29.762 -23.264 1.00 36.62 82 PRO A CA 1
ATOM 615 C C . PRO A 1 82 ? 26.866 -28.541 -22.499 1.00 36.62 82 PRO A C 1
ATOM 617 O O . PRO A 1 82 ? 26.982 -28.479 -21.278 1.00 36.62 82 PRO A O 1
ATOM 620 N N . GLY A 1 83 ? 26.298 -27.570 -23.217 1.00 39.84 83 GLY A N 1
ATOM 621 C CA . GLY A 1 83 ? 25.798 -26.302 -22.669 1.00 39.84 83 GLY A CA 1
ATOM 622 C C . GLY A 1 83 ? 26.523 -25.105 -23.286 1.00 39.84 83 GLY A C 1
ATOM 623 O O . GLY A 1 83 ? 27.745 -25.096 -23.377 1.00 39.84 83 GLY A O 1
ATOM 624 N N . ASN A 1 84 ? 25.780 -24.105 -23.756 1.00 42.88 84 ASN A N 1
ATOM 625 C CA . ASN A 1 84 ? 26.318 -22.890 -24.375 1.00 42.88 84 ASN A CA 1
ATOM 626 C C . ASN A 1 84 ? 27.057 -22.032 -23.328 1.00 42.88 84 ASN A C 1
ATOM 628 O O . ASN A 1 84 ? 26.478 -21.123 -22.744 1.00 42.88 84 ASN A O 1
ATOM 632 N N . VAL A 1 85 ? 28.322 -22.352 -23.046 1.00 44.75 85 VAL A N 1
ATOM 633 C CA . VAL A 1 85 ? 29.159 -21.614 -22.088 1.00 44.75 85 VAL A CA 1
ATOM 634 C C . VAL A 1 85 ? 29.980 -20.572 -22.838 1.00 44.75 85 VAL A C 1
ATOM 636 O O . VAL A 1 85 ? 30.844 -20.928 -23.638 1.00 44.75 85 VAL A O 1
ATOM 639 N N . VAL A 1 86 ? 29.743 -19.295 -22.550 1.00 45.62 86 VAL A N 1
ATOM 640 C CA . VAL A 1 86 ? 30.602 -18.195 -23.001 1.00 45.62 86 VAL A CA 1
ATOM 641 C C . VAL A 1 86 ? 31.801 -18.121 -22.056 1.00 45.62 86 VAL A C 1
ATOM 643 O O . VAL A 1 86 ? 31.638 -17.863 -20.867 1.00 45.62 86 VAL A O 1
ATOM 646 N N . ARG A 1 87 ? 33.008 -18.394 -22.566 1.00 48.28 87 ARG A N 1
ATOM 647 C CA . ARG A 1 87 ? 34.270 -18.096 -21.871 1.00 48.28 87 ARG A CA 1
ATOM 648 C C . ARG A 1 87 ? 34.932 -16.928 -22.584 1.00 48.28 87 ARG A C 1
ATOM 650 O O . ARG A 1 87 ? 35.176 -17.017 -23.781 1.00 48.28 87 ARG A O 1
ATOM 657 N N . TYR A 1 88 ? 35.227 -15.867 -21.847 1.00 48.62 88 TYR A N 1
ATOM 658 C CA . TYR A 1 88 ? 36.036 -14.751 -22.333 1.00 48.62 88 TYR A CA 1
ATOM 659 C C . TYR A 1 88 ? 37.412 -14.863 -21.696 1.00 48.62 88 TYR A C 1
ATOM 661 O O . TYR A 1 88 ? 37.564 -14.785 -20.477 1.00 48.62 88 TYR A O 1
ATOM 669 N N . GLU A 1 89 ? 38.412 -15.129 -22.525 1.00 48.72 89 GLU A N 1
ATOM 670 C CA . GLU A 1 89 ? 39.768 -15.354 -22.050 1.00 48.72 89 GLU A CA 1
ATOM 671 C C . GLU A 1 89 ? 40.442 -14.020 -21.756 1.00 48.72 89 GLU A C 1
ATOM 673 O O . GLU A 1 89 ? 40.424 -13.124 -22.597 1.00 48.72 89 GLU A O 1
ATOM 678 N N . ASN A 1 90 ? 40.987 -13.936 -20.535 1.00 46.22 90 ASN A N 1
ATOM 679 C CA . ASN A 1 90 ? 41.927 -12.960 -19.957 1.00 46.22 90 ASN A CA 1
ATOM 680 C C . ASN A 1 90 ? 41.485 -12.447 -18.578 1.00 46.22 90 ASN A C 1
ATOM 682 O O . ASN A 1 90 ? 42.279 -11.793 -17.902 1.00 46.22 90 ASN A O 1
ATOM 686 N N . ASN A 1 91 ? 40.287 -12.799 -18.093 1.00 49.34 91 ASN A N 1
ATOM 687 C CA . ASN A 1 91 ? 39.869 -12.455 -16.732 1.00 49.34 91 ASN A CA 1
ATOM 688 C C . ASN A 1 91 ? 40.486 -13.420 -15.700 1.00 49.34 91 ASN A C 1
ATOM 690 O O . ASN A 1 91 ? 39.798 -14.178 -15.026 1.00 49.34 91 ASN A O 1
ATOM 694 N N . ILE A 1 92 ? 41.819 -13.414 -15.589 1.00 50.72 92 ILE A N 1
ATOM 695 C CA . ILE A 1 92 ? 42.568 -14.219 -14.602 1.00 50.72 92 ILE A CA 1
ATOM 696 C C . ILE A 1 92 ? 42.212 -13.833 -13.155 1.00 50.72 92 ILE A C 1
ATOM 698 O O . ILE A 1 92 ? 42.460 -14.605 -12.231 1.00 50.72 92 ILE A O 1
ATOM 702 N N . THR A 1 93 ? 41.604 -12.656 -12.980 1.00 60.47 93 THR A N 1
ATOM 703 C CA . THR A 1 93 ? 41.040 -12.167 -11.724 1.00 60.47 93 THR A CA 1
ATOM 704 C C . THR A 1 93 ? 39.571 -11.803 -11.967 1.00 60.47 93 THR A C 1
ATOM 706 O O . THR A 1 93 ? 39.317 -10.757 -12.574 1.00 60.47 93 THR A O 1
ATOM 709 N N . PRO A 1 94 ? 38.603 -12.629 -11.528 1.00 62.25 94 PRO A N 1
ATOM 710 C CA . PRO A 1 94 ? 37.176 -12.325 -11.631 1.00 62.25 94 PRO A CA 1
ATOM 711 C C . PRO A 1 94 ? 36.848 -10.891 -11.190 1.00 62.25 94 PRO A C 1
ATOM 713 O O . PRO A 1 94 ? 37.479 -10.356 -10.281 1.00 62.25 94 PRO A O 1
ATOM 716 N N . GLY A 1 95 ? 35.888 -10.257 -11.864 1.00 63.38 95 GLY A N 1
ATOM 717 C CA . GLY A 1 95 ? 35.451 -8.888 -11.566 1.00 63.38 95 GLY A CA 1
ATOM 718 C C . GLY A 1 95 ? 36.382 -7.748 -12.007 1.00 63.38 95 GLY A C 1
ATOM 719 O O . GLY A 1 95 ? 36.050 -6.591 -11.769 1.00 63.38 95 GLY A O 1
ATOM 720 N N . THR A 1 96 ? 37.522 -8.011 -12.664 1.00 67.94 96 THR A N 1
ATOM 721 C CA . THR A 1 96 ? 38.474 -6.934 -13.034 1.00 67.94 96 THR A CA 1
ATOM 722 C C . THR A 1 96 ? 38.359 -6.453 -14.483 1.00 67.94 96 THR A C 1
ATOM 724 O O . THR A 1 96 ? 38.548 -5.264 -14.756 1.00 67.94 96 THR A O 1
ATOM 727 N N . THR A 1 97 ? 38.018 -7.345 -15.414 1.00 74.00 97 THR A N 1
ATOM 728 C CA . THR A 1 97 ? 37.853 -7.022 -16.841 1.00 74.00 97 THR A CA 1
ATOM 729 C C . THR A 1 97 ? 36.406 -6.672 -17.142 1.00 74.00 97 THR A C 1
ATOM 731 O O . THR A 1 97 ? 35.515 -7.404 -16.734 1.00 74.00 97 THR A O 1
ATOM 734 N N . ASP A 1 98 ? 36.171 -5.573 -17.859 1.00 80.88 98 ASP A N 1
ATOM 735 C CA . ASP A 1 98 ? 34.836 -5.198 -18.333 1.00 80.88 98 ASP A CA 1
ATOM 736 C C . ASP A 1 98 ? 34.336 -6.191 -19.396 1.00 80.88 98 ASP A C 1
ATOM 738 O O . ASP A 1 98 ? 34.963 -6.371 -20.438 1.00 80.88 98 ASP A O 1
ATOM 742 N N . MET A 1 99 ? 33.204 -6.826 -19.107 1.00 78.88 99 MET A N 1
ATOM 743 C CA . MET A 1 99 ? 32.575 -7.904 -19.867 1.00 78.88 99 MET A CA 1
ATOM 744 C C . MET A 1 99 ? 31.320 -7.435 -20.608 1.00 78.88 99 MET A C 1
ATOM 746 O O . MET A 1 99 ? 30.510 -8.255 -21.033 1.00 78.88 99 MET A O 1
ATOM 750 N N . SER A 1 100 ? 31.118 -6.127 -20.762 1.00 83.31 100 SER A N 1
ATOM 751 C CA . SER A 1 100 ? 29.876 -5.587 -21.327 1.00 83.31 100 SER A CA 1
ATOM 752 C C . SER A 1 100 ? 29.568 -6.125 -22.720 1.00 83.31 100 SER A C 1
ATOM 754 O O . SER A 1 100 ? 28.499 -6.693 -22.929 1.00 83.31 100 SER A O 1
ATOM 756 N N . THR A 1 101 ? 30.524 -6.022 -23.648 1.00 82.38 101 THR A N 1
ATOM 757 C CA . THR A 1 101 ? 30.382 -6.546 -25.015 1.00 82.38 101 THR A CA 1
ATOM 758 C C . THR A 1 101 ? 30.122 -8.049 -25.009 1.00 82.38 101 THR A C 1
ATOM 760 O O . THR A 1 101 ? 29.205 -8.511 -25.670 1.00 82.38 101 THR A O 1
ATOM 763 N N . ALA A 1 102 ? 30.855 -8.798 -24.179 1.00 76.88 102 ALA A N 1
ATOM 764 C CA . ALA A 1 102 ? 30.689 -10.241 -24.029 1.00 76.88 102 ALA A CA 1
ATOM 765 C C . ALA A 1 102 ? 29.269 -10.643 -23.634 1.00 76.88 102 ALA A C 1
ATOM 767 O O . ALA A 1 102 ? 28.683 -11.558 -24.208 1.00 76.88 102 ALA A O 1
ATOM 768 N N . ILE A 1 103 ? 28.736 -9.957 -22.626 1.00 80.88 103 ILE A N 1
ATOM 769 C CA . ILE A 1 103 ? 27.402 -10.203 -22.094 1.00 80.88 103 ILE A CA 1
ATOM 770 C C . ILE A 1 103 ? 26.355 -9.837 -23.150 1.00 80.88 103 ILE A C 1
ATOM 772 O O . ILE A 1 103 ? 25.467 -10.638 -23.423 1.00 80.88 103 ILE A O 1
ATOM 776 N N . ILE A 1 104 ? 26.483 -8.677 -23.797 1.00 84.00 104 ILE A N 1
ATOM 777 C CA . ILE A 1 104 ? 25.562 -8.248 -24.859 1.00 84.00 104 ILE A CA 1
ATOM 778 C C . ILE A 1 104 ? 25.558 -9.251 -26.020 1.00 84.00 104 ILE A C 1
ATOM 780 O O . ILE A 1 104 ? 24.491 -9.713 -26.428 1.00 84.00 104 ILE A O 1
ATOM 784 N N . ASP A 1 105 ? 26.734 -9.644 -26.509 1.00 80.12 105 ASP A N 1
ATOM 785 C CA . ASP A 1 105 ? 26.869 -10.571 -27.632 1.00 80.12 105 ASP A CA 1
ATOM 786 C C . ASP A 1 105 ? 26.282 -11.947 -27.289 1.00 80.12 105 ASP A C 1
ATOM 788 O O . ASP A 1 105 ? 25.546 -12.523 -28.095 1.00 80.12 105 ASP A O 1
ATOM 792 N N . ALA A 1 106 ? 26.521 -12.441 -26.069 1.00 77.81 106 ALA A N 1
ATOM 793 C CA . ALA A 1 106 ? 25.972 -13.704 -25.573 1.00 77.81 106 ALA A CA 1
ATOM 794 C C . ALA A 1 1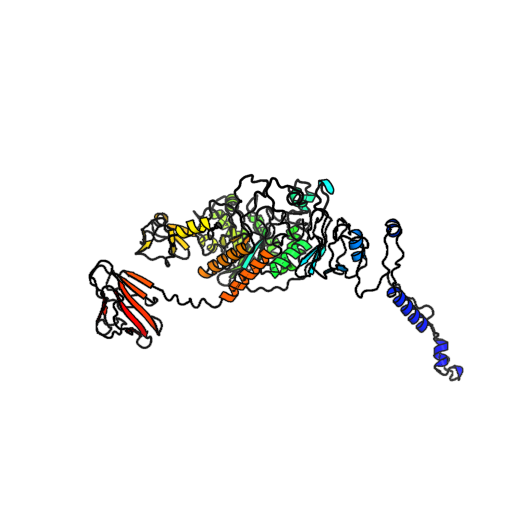06 ? 24.436 -13.738 -25.557 1.00 77.81 106 ALA A C 1
ATOM 796 O O . ALA A 1 106 ? 23.842 -14.781 -25.826 1.00 77.81 106 ALA A O 1
ATOM 797 N N . HIS A 1 107 ? 23.795 -12.610 -25.256 1.00 82.50 107 HIS A N 1
ATOM 798 C CA . HIS A 1 107 ? 22.335 -12.485 -25.272 1.00 82.50 107 HIS A CA 1
ATOM 799 C C . HIS A 1 107 ? 21.789 -12.255 -26.688 1.00 82.50 107 HIS A C 1
ATOM 801 O O . HIS A 1 107 ? 20.734 -12.779 -27.046 1.00 82.50 107 HIS A O 1
ATOM 807 N N . SER A 1 108 ? 22.550 -11.575 -27.552 1.00 78.38 108 SER A N 1
ATOM 808 C CA . SER A 1 108 ? 22.146 -11.256 -28.932 1.00 78.38 108 SER A CA 1
ATOM 809 C C . SER A 1 108 ? 21.958 -12.477 -29.847 1.00 78.38 108 SER A C 1
ATOM 811 O O . SER A 1 108 ? 21.215 -12.418 -30.830 1.00 78.38 108 SER A O 1
ATOM 813 N N . ILE A 1 109 ? 22.607 -13.606 -29.537 1.00 76.00 109 ILE A N 1
ATOM 814 C CA . ILE A 1 109 ? 22.532 -14.837 -30.344 1.00 76.00 109 ILE A CA 1
ATOM 815 C C . ILE A 1 109 ? 21.222 -15.614 -30.155 1.00 76.00 109 ILE A C 1
ATOM 817 O O . ILE A 1 109 ? 20.991 -16.610 -30.845 1.00 76.00 109 ILE A O 1
ATOM 821 N N . GLY A 1 110 ? 20.358 -15.167 -29.244 1.00 74.56 110 GLY A N 1
ATOM 822 C CA . GLY A 1 110 ? 19.039 -15.743 -29.027 1.00 74.56 110 GLY A CA 1
ATOM 823 C C . GLY A 1 110 ? 19.067 -17.129 -28.389 1.00 74.56 110 GLY A C 1
ATOM 824 O O . GLY A 1 110 ? 18.331 -18.032 -28.797 1.00 74.56 110 GLY A O 1
ATOM 825 N N . VAL A 1 111 ? 19.961 -17.326 -27.421 1.00 70.25 111 VAL A N 1
ATOM 826 C CA . VAL A 1 111 ? 20.067 -18.571 -26.658 1.00 70.25 111 VAL A CA 1
ATOM 827 C C . VAL A 1 111 ? 19.976 -18.288 -25.170 1.00 70.25 111 VAL A C 1
ATOM 829 O O . VAL A 1 111 ? 20.286 -17.199 -24.704 1.00 70.25 111 VAL A O 1
ATOM 832 N N . HIS A 1 112 ? 19.592 -19.311 -24.420 1.00 74.69 112 HIS A N 1
ATOM 833 C CA . HIS A 1 112 ? 19.628 -19.267 -22.970 1.00 74.69 112 HIS A CA 1
ATOM 834 C C . HIS A 1 112 ? 21.086 -19.172 -22.471 1.00 74.69 112 HIS A C 1
ATOM 836 O O . HIS A 1 112 ? 21.903 -20.046 -22.788 1.00 74.69 112 HIS A O 1
ATOM 842 N N . VAL A 1 113 ? 21.403 -18.148 -21.671 1.00 76.06 113 VAL A N 1
ATOM 843 C CA . VAL A 1 113 ? 22.763 -17.877 -21.163 1.00 76.06 113 VAL A CA 1
ATOM 844 C C . VAL A 1 113 ? 22.944 -18.454 -19.758 1.00 76.06 113 VAL A C 1
ATOM 846 O O . VAL A 1 113 ? 22.086 -18.304 -18.887 1.00 76.06 113 VAL A O 1
ATOM 849 N N . THR A 1 114 ? 24.077 -19.118 -19.518 1.00 75.19 114 THR A N 1
ATOM 850 C CA . THR A 1 114 ? 24.455 -19.614 -18.188 1.00 75.19 114 THR A CA 1
ATOM 851 C C . THR A 1 114 ? 25.709 -18.909 -17.696 1.00 75.19 114 THR A C 1
ATOM 853 O O . THR A 1 114 ? 26.772 -19.065 -18.297 1.00 75.19 114 THR A O 1
ATOM 856 N N . TYR A 1 115 ? 25.596 -18.193 -16.577 1.00 73.44 115 TYR A N 1
ATOM 857 C CA . TYR A 1 115 ? 26.754 -17.641 -15.874 1.00 73.44 115 TYR A CA 1
ATOM 858 C C . TYR A 1 115 ? 27.289 -18.687 -14.892 1.00 73.44 115 TYR A C 1
ATOM 860 O O . TYR A 1 115 ? 26.538 -19.234 -14.076 1.00 73.44 115 TYR A O 1
ATOM 868 N N . LYS A 1 116 ? 28.581 -19.004 -15.014 1.00 67.19 116 LYS A N 1
ATOM 869 C CA . LYS A 1 116 ? 29.294 -19.946 -14.143 1.00 67.19 116 LYS A CA 1
ATOM 870 C C . LYS A 1 116 ? 30.171 -19.174 -13.170 1.00 67.19 116 LYS A C 1
ATOM 872 O O . LYS A 1 116 ? 30.880 -18.297 -13.633 1.00 67.19 116 LYS A O 1
ATOM 877 N N . ASP A 1 117 ? 30.107 -19.546 -11.894 1.00 65.06 117 ASP A N 1
ATOM 878 C CA . ASP A 1 117 ? 31.039 -19.396 -10.755 1.00 65.06 117 ASP A CA 1
ATOM 879 C C . ASP A 1 117 ? 32.096 -18.269 -10.772 1.00 65.06 117 ASP A C 1
ATOM 881 O O . ASP A 1 117 ? 33.172 -18.416 -10.192 1.00 65.06 117 ASP A O 1
ATOM 885 N N . GLU A 1 118 ? 31.819 -17.135 -11.408 1.00 66.62 118 GLU A N 1
ATOM 886 C CA . GLU A 1 118 ? 32.773 -16.054 -11.634 1.00 66.62 118 GLU A CA 1
ATOM 887 C C . GLU A 1 118 ? 32.075 -14.700 -11.494 1.00 66.62 118 GLU A C 1
ATOM 889 O O . GLU A 1 118 ? 30.936 -14.517 -11.921 1.00 66.62 118 GLU A O 1
ATOM 894 N N . ALA A 1 119 ? 32.760 -13.734 -10.884 1.00 70.25 119 ALA A N 1
ATOM 895 C CA . ALA A 1 119 ? 32.293 -12.357 -10.872 1.00 70.25 119 ALA A CA 1
ATOM 896 C C . ALA A 1 119 ? 32.505 -11.726 -12.258 1.00 70.25 119 ALA A C 1
ATOM 898 O O . ALA A 1 119 ? 33.627 -11.738 -12.781 1.00 70.25 119 ALA A O 1
ATOM 899 N N . PHE A 1 120 ? 31.454 -11.137 -12.831 1.00 73.81 120 PHE A N 1
ATOM 900 C CA . PHE A 1 120 ? 31.541 -10.401 -14.094 1.00 73.81 120 PHE A CA 1
ATOM 901 C C . PHE A 1 120 ? 31.394 -8.906 -13.836 1.00 73.81 120 PHE A C 1
ATOM 903 O O . PHE A 1 120 ? 30.558 -8.471 -13.053 1.00 73.81 120 PHE A O 1
ATOM 910 N N . LEU A 1 121 ? 32.197 -8.100 -14.515 1.00 78.06 121 LEU A N 1
ATOM 911 C CA . LEU A 1 121 ? 32.078 -6.651 -14.454 1.00 78.06 121 LEU A CA 1
ATOM 912 C C . LEU A 1 121 ? 31.298 -6.183 -15.680 1.00 78.06 121 LEU A C 1
ATOM 914 O O . LEU A 1 121 ? 31.721 -6.448 -16.800 1.00 78.06 121 LEU A O 1
ATOM 918 N N . PHE A 1 122 ? 30.184 -5.488 -15.491 1.00 82.62 122 PHE A N 1
ATOM 919 C CA . PHE A 1 122 ? 29.374 -4.945 -16.578 1.00 82.62 122 PHE A CA 1
ATOM 920 C C . PHE A 1 122 ? 29.267 -3.429 -16.418 1.00 82.62 122 PHE A C 1
ATOM 922 O O . PHE A 1 122 ? 28.689 -2.936 -15.457 1.00 82.62 122 PHE A O 1
ATOM 929 N N . LYS A 1 123 ? 29.846 -2.680 -17.358 1.00 83.31 123 LYS A N 1
ATOM 930 C CA . LYS A 1 123 ? 29.813 -1.206 -17.415 1.00 83.31 123 LYS A CA 1
ATOM 931 C C . LYS A 1 123 ? 29.083 -0.685 -18.655 1.00 83.31 123 LYS A C 1
ATOM 933 O O . LYS A 1 123 ? 29.207 0.482 -19.017 1.00 83.31 123 LYS A O 1
ATOM 938 N N . GLY A 1 124 ? 28.375 -1.571 -19.346 1.00 84.06 124 GLY A N 1
ATOM 939 C CA . GLY A 1 124 ? 27.743 -1.288 -20.617 1.00 84.06 124 GLY A CA 1
ATOM 940 C C . GLY A 1 124 ? 26.559 -0.359 -20.427 1.00 84.06 124 GLY A C 1
ATOM 941 O O . GLY A 1 124 ? 25.764 -0.528 -19.506 1.00 84.06 124 GLY A O 1
ATOM 942 N N . THR A 1 125 ? 26.425 0.600 -21.337 1.00 87.31 125 THR A N 1
ATOM 943 C CA . THR A 1 125 ? 25.221 1.430 -21.464 1.00 87.31 125 THR A CA 1
ATOM 944 C C . THR A 1 125 ? 24.151 0.766 -22.332 1.00 87.31 125 THR A C 1
ATOM 946 O O . THR A 1 125 ? 23.005 1.198 -22.345 1.00 87.31 125 THR A O 1
ATOM 949 N N . THR A 1 126 ? 24.528 -0.274 -23.082 1.00 90.19 126 THR A N 1
ATOM 950 C CA . THR A 1 126 ? 23.631 -1.049 -23.944 1.00 90.19 126 THR A CA 1
ATOM 951 C C . THR A 1 126 ? 23.039 -2.213 -23.161 1.00 90.19 126 THR A C 1
ATOM 953 O O . THR A 1 126 ? 23.775 -2.989 -22.555 1.00 90.19 126 THR A O 1
ATOM 956 N N . ASN A 1 127 ? 21.717 -2.346 -23.202 1.00 90.75 127 ASN A N 1
ATOM 957 C CA . ASN A 1 127 ? 20.998 -3.379 -22.467 1.00 90.75 127 ASN A CA 1
ATOM 958 C C . ASN A 1 127 ? 21.121 -4.756 -23.153 1.00 90.75 127 ASN A C 1
ATOM 960 O O . ASN A 1 127 ? 20.930 -4.838 -24.369 1.00 90.75 127 ASN A O 1
ATOM 964 N N . PRO A 1 128 ? 21.409 -5.838 -22.407 1.00 86.88 128 PRO A N 1
ATOM 965 C CA . PRO A 1 128 ? 21.352 -7.202 -22.937 1.00 86.88 128 PRO A CA 1
ATOM 966 C C . PRO A 1 128 ? 19.905 -7.644 -23.230 1.00 86.88 128 PRO A C 1
ATOM 968 O O . PRO A 1 128 ? 18.972 -7.238 -22.543 1.00 86.88 128 PRO A O 1
ATOM 971 N N . ASP A 1 129 ? 19.706 -8.508 -24.230 1.00 87.69 129 ASP A N 1
ATOM 972 C CA . ASP A 1 129 ? 18.390 -9.084 -24.549 1.00 87.69 129 ASP A CA 1
ATOM 973 C C . ASP A 1 129 ? 18.111 -10.356 -23.730 1.00 87.69 129 ASP A C 1
ATOM 975 O O . ASP A 1 129 ? 18.524 -11.458 -24.088 1.00 87.69 129 ASP A O 1
ATOM 979 N N . PHE A 1 130 ? 17.353 -10.221 -22.643 1.00 88.06 130 PHE A N 1
ATOM 980 C CA . PHE A 1 130 ? 17.010 -11.344 -21.768 1.00 88.06 130 PHE A CA 1
ATOM 981 C C . PHE A 1 130 ? 15.846 -12.224 -22.258 1.00 88.06 130 PHE A C 1
ATOM 983 O O . PHE A 1 130 ? 15.422 -13.120 -21.525 1.00 88.06 130 PHE A O 1
ATOM 990 N N . THR A 1 131 ? 15.340 -12.034 -23.484 1.00 82.81 131 THR A N 1
ATOM 991 C CA . THR A 1 131 ? 14.171 -12.766 -24.021 1.00 82.81 131 THR A CA 1
ATOM 992 C C . THR A 1 131 ? 14.303 -14.293 -23.926 1.00 82.81 131 THR A C 1
ATOM 994 O O . THR A 1 131 ? 13.308 -14.998 -23.760 1.00 82.81 131 THR A O 1
ATOM 997 N N . TYR A 1 132 ? 15.526 -14.826 -24.003 1.00 75.75 132 TYR A N 1
ATOM 998 C CA . TYR A 1 132 ? 15.799 -16.270 -24.008 1.00 75.75 132 TYR A CA 1
ATOM 999 C C . TYR A 1 132 ? 16.172 -16.843 -22.631 1.00 75.75 132 TYR A C 1
ATOM 1001 O O . TYR A 1 132 ? 16.415 -18.048 -22.509 1.00 75.75 132 TYR A O 1
ATOM 1009 N N . GLY A 1 133 ? 16.160 -16.002 -21.593 1.00 77.31 133 GLY A N 1
ATOM 1010 C CA . GLY A 1 133 ? 16.387 -16.381 -20.204 1.00 77.31 133 GLY A CA 1
ATOM 1011 C C . GLY A 1 133 ? 17.858 -16.483 -19.789 1.00 77.31 133 GLY A C 1
ATOM 1012 O O . GLY A 1 133 ? 18.782 -16.573 -20.602 1.00 77.31 133 GLY A O 1
ATOM 1013 N N . VAL A 1 134 ? 18.051 -16.484 -18.471 1.00 79.00 134 VAL A N 1
ATOM 1014 C CA . VAL A 1 134 ? 19.338 -16.640 -17.788 1.00 79.00 134 VAL A CA 1
ATOM 1015 C C . VAL A 1 134 ? 19.194 -17.726 -16.728 1.00 79.00 134 VAL A C 1
ATOM 1017 O O . VAL A 1 134 ? 18.207 -17.744 -15.998 1.00 79.00 134 VAL A O 1
ATOM 1020 N N . THR A 1 135 ? 20.204 -18.585 -16.583 1.00 73.31 135 THR A N 1
ATOM 1021 C CA . THR A 1 135 ? 20.377 -19.414 -15.377 1.00 73.31 135 THR A CA 1
ATOM 1022 C C . THR A 1 135 ? 21.709 -19.082 -14.728 1.00 73.31 135 THR A C 1
ATOM 1024 O O . THR A 1 135 ? 22.743 -19.046 -15.397 1.00 73.31 135 THR A O 1
ATOM 1027 N N . LEU A 1 136 ? 21.692 -18.902 -13.413 1.00 68.44 136 LEU A N 1
ATOM 1028 C CA . LEU A 1 136 ? 22.900 -18.885 -12.601 1.00 68.44 136 LEU A CA 1
ATOM 1029 C C . LEU A 1 136 ? 23.215 -20.301 -12.130 1.00 68.44 136 LEU A C 1
ATOM 1031 O O . LEU A 1 136 ? 22.350 -20.972 -11.569 1.00 68.44 136 LEU A O 1
ATOM 1035 N N . GLN A 1 137 ? 24.444 -20.768 -12.361 1.00 64.69 137 GLN A N 1
ATOM 1036 C CA . GLN A 1 137 ? 24.865 -22.069 -11.838 1.00 64.69 137 GLN A CA 1
ATOM 1037 C C . GLN A 1 137 ? 25.170 -22.002 -10.328 1.00 64.69 137 GLN A C 1
ATOM 1039 O O . GLN A 1 137 ? 24.930 -22.985 -9.634 1.00 64.69 137 GLN A O 1
ATOM 1044 N N . ASN A 1 138 ? 25.620 -20.840 -9.834 1.00 59.38 138 ASN A N 1
ATOM 1045 C CA . ASN A 1 138 ? 25.772 -20.463 -8.423 1.00 59.38 138 ASN A CA 1
ATOM 1046 C C . ASN A 1 138 ? 25.589 -18.934 -8.275 1.00 59.38 138 ASN A C 1
ATOM 1048 O O . ASN A 1 138 ? 25.535 -18.231 -9.283 1.00 59.38 138 ASN A O 1
ATOM 1052 N N . ALA A 1 139 ? 25.483 -18.419 -7.042 1.00 53.19 139 ALA A N 1
ATOM 1053 C CA . ALA A 1 139 ? 25.268 -16.997 -6.718 1.00 53.19 139 ALA A CA 1
ATOM 1054 C C . ALA A 1 139 ? 26.482 -16.105 -7.067 1.00 53.19 139 ALA A C 1
ATOM 1056 O O . ALA A 1 139 ? 27.182 -15.599 -6.191 1.00 53.19 139 ALA A O 1
ATOM 1057 N N . SER A 1 140 ? 26.789 -15.975 -8.355 1.00 52.00 140 SER A N 1
ATOM 1058 C CA . SER A 1 140 ? 27.908 -15.184 -8.854 1.00 52.00 140 SER A CA 1
ATOM 1059 C C . SER A 1 140 ? 27.443 -13.809 -9.315 1.00 52.00 140 SER A C 1
ATOM 1061 O O . SER A 1 140 ? 26.529 -13.680 -10.125 1.00 52.00 140 SER A O 1
ATOM 1063 N N . VAL A 1 141 ? 28.113 -12.792 -8.778 1.00 58.06 141 VAL A N 1
ATOM 1064 C CA . VAL A 1 141 ? 27.773 -11.375 -8.898 1.00 58.06 141 VAL A CA 1
ATOM 1065 C C . VAL A 1 141 ? 28.195 -10.845 -10.265 1.00 58.06 141 VAL A C 1
ATOM 1067 O O . VAL A 1 141 ? 29.366 -10.928 -10.642 1.00 58.06 141 VAL A O 1
ATOM 1070 N N . VAL A 1 142 ? 27.261 -10.241 -10.994 1.00 61.25 142 VAL A N 1
ATOM 1071 C CA . VAL A 1 142 ? 27.617 -9.267 -12.030 1.00 61.25 142 VAL A CA 1
ATOM 1072 C C . VAL A 1 142 ? 27.519 -7.892 -11.401 1.00 61.25 142 VAL A C 1
ATOM 1074 O O . VAL A 1 142 ? 26.476 -7.592 -10.830 1.00 61.25 142 VAL A O 1
ATOM 1077 N N . GLY A 1 143 ? 28.594 -7.105 -11.445 1.00 64.62 143 GLY A N 1
ATOM 1078 C CA . GLY A 1 143 ? 28.685 -5.809 -10.764 1.00 64.62 143 GLY A CA 1
ATOM 1079 C C . GLY A 1 143 ? 29.339 -4.703 -11.586 1.00 64.62 143 GLY A C 1
ATOM 1080 O O . GLY A 1 143 ? 29.720 -4.924 -12.737 1.00 64.62 143 GLY A O 1
ATOM 1081 N N . THR A 1 144 ? 29.454 -3.503 -11.009 1.00 57.56 144 THR A N 1
ATOM 1082 C CA . THR A 1 144 ? 30.070 -2.305 -11.621 1.00 57.56 144 THR A CA 1
ATOM 1083 C C . THR A 1 144 ? 31.395 -1.928 -10.940 1.00 57.56 144 THR A C 1
ATOM 1085 O O . THR A 1 144 ? 31.816 -2.540 -9.967 1.00 57.56 144 THR A O 1
ATOM 1088 N N . LYS A 1 145 ? 32.129 -0.947 -11.499 1.00 41.19 145 LYS A N 1
ATOM 1089 C CA . LYS A 1 145 ? 33.538 -0.629 -11.158 1.00 41.19 145 LYS A CA 1
ATOM 1090 C C . LYS A 1 145 ? 33.780 -0.208 -9.702 1.00 41.19 145 LYS A C 1
ATOM 1092 O O . LYS A 1 145 ? 34.936 -0.215 -9.286 1.00 41.19 145 LYS A O 1
ATOM 1097 N N . ALA A 1 146 ? 32.758 0.282 -9.009 1.00 50.19 146 ALA A N 1
ATOM 1098 C CA . ALA A 1 146 ? 32.952 1.031 -7.775 1.00 50.19 146 ALA A CA 1
ATOM 1099 C C . ALA A 1 146 ? 32.875 0.146 -6.525 1.00 50.19 146 ALA A C 1
ATOM 1101 O O . ALA A 1 146 ? 33.577 0.424 -5.557 1.00 50.19 146 ALA A O 1
ATOM 1102 N N . GLU A 1 147 ? 32.082 -0.930 -6.548 1.00 54.25 147 GLU A N 1
ATOM 1103 C CA . GLU A 1 147 ? 31.791 -1.765 -5.379 1.00 54.25 147 GLU A CA 1
ATOM 1104 C C . GLU A 1 147 ? 31.370 -3.180 -5.827 1.00 54.25 147 GLU A C 1
ATOM 1106 O O . GLU A 1 147 ? 30.796 -3.328 -6.906 1.00 54.25 147 GLU A O 1
ATOM 1111 N N . ASP A 1 148 ? 31.622 -4.211 -5.008 1.00 60.28 148 ASP A N 1
ATOM 1112 C CA . ASP A 1 148 ? 31.206 -5.618 -5.212 1.00 60.28 148 ASP A CA 1
ATOM 1113 C C . ASP A 1 148 ? 29.666 -5.785 -5.150 1.00 60.28 148 ASP A C 1
ATOM 1115 O O . ASP A 1 148 ? 29.122 -6.522 -4.325 1.00 60.28 148 ASP A O 1
ATOM 1119 N N . LYS A 1 149 ? 28.927 -5.033 -5.968 1.00 70.06 149 LYS A N 1
ATOM 1120 C CA . LYS A 1 149 ? 27.470 -4.911 -5.917 1.00 70.06 149 LYS A CA 1
ATOM 1121 C C . LYS A 1 149 ? 26.828 -5.644 -7.077 1.00 70.06 149 LYS A C 1
ATOM 1123 O O . LYS A 1 149 ? 27.184 -5.432 -8.228 1.00 70.06 149 LYS A O 1
ATOM 1128 N N . GLU A 1 150 ? 25.845 -6.470 -6.758 1.00 78.81 150 GLU A N 1
ATOM 1129 C CA . GLU A 1 150 ? 25.057 -7.205 -7.737 1.00 78.81 150 GLU A CA 1
ATOM 1130 C C . GLU A 1 150 ? 24.084 -6.274 -8.472 1.00 78.81 150 GLU A C 1
ATOM 1132 O O . GLU A 1 150 ? 23.244 -5.625 -7.844 1.00 78.81 150 GLU A O 1
ATOM 1137 N N . ILE A 1 151 ? 24.226 -6.202 -9.799 1.00 84.19 151 ILE A N 1
ATOM 1138 C CA . ILE A 1 151 ? 23.366 -5.411 -10.691 1.00 84.19 151 ILE A CA 1
ATOM 1139 C C . ILE A 1 151 ? 22.409 -6.269 -11.519 1.00 84.19 151 ILE A C 1
ATOM 1141 O O . ILE A 1 151 ? 21.429 -5.749 -12.042 1.00 84.19 151 ILE A O 1
ATOM 1145 N N . MET A 1 152 ? 22.671 -7.574 -11.651 1.00 85.19 152 MET A N 1
ATOM 1146 C CA . MET A 1 152 ? 21.679 -8.518 -12.168 1.00 85.19 152 MET A CA 1
ATOM 1147 C C . MET A 1 152 ? 20.917 -9.130 -11.007 1.00 85.19 152 MET A C 1
ATOM 1149 O O . MET A 1 152 ? 21.502 -9.758 -10.140 1.00 85.19 152 MET A O 1
ATOM 1153 N N . VAL A 1 153 ? 19.609 -8.952 -10.998 1.00 84.19 153 VAL A N 1
ATOM 1154 C CA . VAL A 1 153 ? 18.774 -9.253 -9.841 1.00 84.19 153 VAL A CA 1
ATOM 1155 C C . VAL A 1 153 ? 18.085 -10.584 -10.065 1.00 84.19 153 VAL A C 1
ATOM 1157 O O . VAL A 1 153 ? 17.611 -10.871 -11.170 1.00 84.19 153 VAL A O 1
ATOM 1160 N N . PHE A 1 154 ? 18.008 -11.382 -9.004 1.00 84.50 154 PHE A N 1
ATOM 1161 C CA . PHE A 1 154 ? 17.297 -12.650 -8.997 1.00 84.50 154 PHE A CA 1
ATOM 1162 C C . PHE A 1 154 ? 16.316 -12.718 -7.829 1.00 84.50 154 PHE A C 1
ATOM 1164 O O . PHE A 1 154 ? 16.600 -12.238 -6.734 1.00 84.50 154 PHE A O 1
ATOM 1171 N N . ASP A 1 155 ? 15.179 -13.359 -8.068 1.00 84.69 155 ASP A N 1
ATOM 1172 C CA . ASP A 1 155 ? 14.163 -13.665 -7.066 1.00 84.69 155 ASP A CA 1
ATOM 1173 C C . ASP A 1 155 ? 13.911 -15.177 -7.059 1.00 84.69 155 ASP A C 1
ATOM 1175 O O . ASP A 1 155 ? 13.354 -15.735 -8.009 1.00 84.69 155 ASP A O 1
ATOM 1179 N N . ASP A 1 156 ? 14.401 -15.857 -6.018 1.00 82.00 156 ASP A N 1
ATOM 1180 C CA . ASP A 1 156 ? 14.316 -17.319 -5.880 1.00 82.00 156 ASP A CA 1
ATOM 1181 C C . ASP A 1 156 ? 14.822 -18.057 -7.142 1.00 82.00 156 ASP A C 1
ATOM 1183 O O . ASP A 1 156 ? 14.182 -18.943 -7.709 1.00 82.00 156 ASP A O 1
ATOM 1187 N N . GLY A 1 157 ? 15.972 -17.602 -7.656 1.00 78.88 157 GLY A N 1
ATOM 1188 C CA . GLY A 1 157 ? 16.604 -18.134 -8.867 1.00 78.88 157 GLY A CA 1
ATOM 1189 C C . GLY A 1 157 ? 15.961 -17.699 -10.190 1.00 78.88 157 GLY A C 1
ATOM 1190 O O . GLY A 1 157 ? 16.473 -18.057 -11.252 1.00 78.88 157 GLY A O 1
ATOM 1191 N N . ARG A 1 158 ? 14.878 -16.911 -10.168 1.00 82.81 158 ARG A N 1
ATOM 1192 C CA . ARG A 1 158 ? 14.294 -16.296 -11.369 1.00 82.81 158 ARG A CA 1
ATOM 1193 C C . ARG A 1 158 ? 15.020 -15.001 -11.682 1.00 82.81 158 ARG A C 1
ATOM 1195 O O . ARG A 1 158 ? 15.204 -14.181 -10.793 1.00 82.81 158 ARG A O 1
ATOM 1202 N N . LEU A 1 159 ? 15.398 -14.802 -12.940 1.00 87.25 159 LEU A N 1
ATOM 1203 C CA . LEU A 1 159 ? 15.933 -13.519 -13.384 1.00 87.25 159 LEU A CA 1
ATOM 1204 C C . LEU A 1 159 ? 14.858 -12.435 -13.221 1.00 87.25 159 LEU A C 1
ATOM 1206 O O . LEU A 1 159 ? 13.758 -12.584 -13.744 1.00 87.25 159 LEU A O 1
ATOM 1210 N N . VAL A 1 160 ? 15.205 -11.354 -12.530 1.00 89.38 160 VAL A N 1
ATOM 1211 C CA . VAL A 1 160 ? 14.441 -10.098 -12.479 1.00 89.38 160 VAL A CA 1
ATOM 1212 C C . VAL A 1 160 ? 14.942 -9.146 -13.567 1.00 89.38 160 VAL A C 1
ATOM 1214 O O . VAL A 1 160 ? 14.150 -8.483 -14.229 1.00 89.38 160 VAL A O 1
ATOM 1217 N N . GLY A 1 161 ? 16.254 -9.135 -13.818 1.00 90.25 161 GLY A N 1
ATOM 1218 C CA . GLY A 1 161 ? 16.883 -8.417 -14.928 1.00 90.25 161 GLY A CA 1
ATOM 1219 C C . GLY A 1 161 ? 18.113 -7.631 -14.493 1.00 90.25 161 GLY A C 1
ATOM 1220 O O . GLY A 1 161 ? 18.693 -7.901 -13.446 1.00 90.25 161 GLY A O 1
ATOM 1221 N N . LEU A 1 162 ? 18.516 -6.669 -15.314 1.00 91.50 162 LEU A N 1
ATOM 1222 C CA . LEU A 1 162 ? 19.576 -5.708 -15.032 1.00 91.50 162 LEU A CA 1
ATOM 1223 C C . LEU A 1 162 ? 18.952 -4.463 -14.393 1.00 91.50 162 LEU A C 1
ATOM 1225 O O . LEU A 1 162 ? 18.062 -3.858 -14.993 1.00 91.50 162 LEU A O 1
ATOM 1229 N N . GLN A 1 163 ? 19.438 -4.088 -13.209 1.00 94.19 163 GLN A N 1
ATOM 1230 C CA . GLN A 1 163 ? 19.008 -2.902 -12.466 1.00 94.19 163 GLN A CA 1
ATOM 1231 C C . GLN A 1 163 ? 18.918 -1.671 -13.360 1.00 94.19 163 GLN A C 1
ATOM 1233 O O . GLN A 1 163 ? 19.819 -1.389 -14.150 1.00 94.19 163 GLN A O 1
ATOM 1238 N N . HIS A 1 164 ? 17.835 -0.918 -13.208 1.00 95.19 164 HIS A N 1
ATOM 1239 C CA . HIS A 1 164 ? 17.704 0.378 -13.853 1.00 95.19 164 HIS A CA 1
ATOM 1240 C C . HIS A 1 164 ? 18.757 1.348 -13.324 1.00 95.19 164 HIS A C 1
ATOM 1242 O O . HIS A 1 164 ? 19.036 1.385 -12.124 1.00 95.19 164 HIS A O 1
ATOM 1248 N N . ASN A 1 165 ? 19.336 2.112 -14.252 1.00 93.75 165 ASN A N 1
ATOM 1249 C CA . ASN A 1 165 ? 20.431 3.042 -13.991 1.00 93.75 165 ASN A CA 1
ATOM 1250 C C . ASN A 1 165 ? 21.584 2.418 -13.180 1.00 93.75 165 ASN A C 1
ATOM 1252 O O . ASN A 1 165 ? 22.117 3.052 -12.280 1.00 93.75 165 ASN A O 1
ATOM 1256 N N . HIS A 1 166 ? 21.984 1.173 -13.461 1.00 90.75 166 HIS A N 1
ATOM 1257 C CA . HIS A 1 166 ? 23.056 0.483 -12.718 1.00 90.75 166 HIS A CA 1
ATOM 1258 C C . HIS A 1 166 ? 24.413 1.208 -12.734 1.00 90.75 166 HIS A C 1
ATOM 1260 O O . HIS A 1 166 ? 25.309 0.834 -11.981 1.00 90.75 166 HIS A O 1
ATOM 1266 N N . LEU A 1 167 ? 24.581 2.196 -13.617 1.00 89.69 167 LEU A N 1
ATOM 1267 C CA . LEU A 1 167 ? 25.756 3.062 -13.705 1.00 89.69 167 LEU A CA 1
ATOM 1268 C C . LEU A 1 167 ? 25.641 4.345 -12.879 1.00 89.69 167 LEU A C 1
ATOM 1270 O O . LEU A 1 167 ? 26.621 5.077 -12.840 1.00 89.69 167 LEU A O 1
ATOM 1274 N N . GLU A 1 168 ? 24.489 4.592 -12.248 1.00 90.44 168 GLU A N 1
ATOM 1275 C CA . GLU A 1 168 ? 24.232 5.772 -11.416 1.00 90.44 168 GLU A CA 1
ATOM 1276 C C . GLU A 1 168 ? 24.391 7.077 -12.191 1.00 90.44 168 GLU A C 1
ATOM 1278 O O . GLU A 1 168 ? 24.905 8.055 -11.673 1.00 90.44 168 GLU A O 1
ATOM 1283 N N . LEU A 1 169 ? 23.955 7.100 -13.454 1.00 91.19 169 LEU A N 1
ATOM 1284 C CA . LEU A 1 169 ? 24.119 8.307 -14.247 1.00 91.19 169 LEU A CA 1
ATOM 1285 C C . LEU A 1 169 ? 23.118 9.381 -13.837 1.00 91.19 169 LEU A C 1
ATOM 1287 O O . LEU A 1 169 ? 21.921 9.106 -13.679 1.00 91.19 169 LEU A O 1
ATOM 1291 N N . ASP A 1 170 ? 23.613 10.609 -13.726 1.00 91.06 170 ASP A N 1
ATOM 1292 C CA . ASP A 1 170 ? 22.817 11.799 -13.441 1.00 91.06 170 ASP A CA 1
ATOM 1293 C C . ASP A 1 170 ? 22.657 12.733 -14.657 1.00 91.06 170 ASP A C 1
ATOM 1295 O O . ASP A 1 170 ? 23.151 12.487 -15.763 1.00 91.06 170 ASP A O 1
ATOM 1299 N N . GLU A 1 171 ? 21.948 13.848 -14.458 1.00 90.81 171 GLU A N 1
ATOM 1300 C CA . GLU A 1 171 ? 21.735 14.858 -15.501 1.00 90.81 171 GLU A CA 1
ATOM 1301 C C . GLU A 1 171 ? 23.049 15.408 -16.089 1.00 90.81 171 GLU A C 1
ATOM 1303 O O . GLU A 1 171 ? 23.115 15.754 -17.272 1.00 90.81 171 GLU A O 1
ATOM 1308 N N . THR A 1 172 ? 24.103 15.510 -15.277 1.00 90.62 172 THR A N 1
ATOM 1309 C CA . THR A 1 172 ? 25.399 16.048 -15.703 1.00 90.62 172 THR A CA 1
ATOM 1310 C C . THR A 1 172 ? 26.126 15.096 -16.648 1.00 90.62 172 THR A C 1
ATOM 1312 O O . THR A 1 172 ? 26.861 15.552 -17.529 1.00 90.62 172 THR A O 1
ATOM 1315 N N . GLU A 1 173 ? 25.874 13.794 -16.516 1.00 92.44 173 GLU A N 1
ATOM 1316 C CA . GLU A 1 173 ? 26.523 12.742 -17.294 1.00 92.44 173 GLU A CA 1
ATOM 1317 C C . GLU A 1 173 ? 25.762 12.375 -18.572 1.00 92.44 173 GLU A C 1
ATOM 1319 O O . GLU A 1 173 ? 26.386 12.222 -19.627 1.00 92.44 173 GLU A O 1
ATOM 1324 N N . ILE A 1 174 ? 24.429 12.250 -18.514 1.00 91.62 174 ILE A N 1
ATOM 1325 C CA . ILE A 1 174 ? 23.606 11.888 -19.690 1.00 91.62 174 ILE A CA 1
ATOM 1326 C C . ILE A 1 174 ? 22.993 13.083 -20.419 1.00 91.62 174 ILE A C 1
ATOM 1328 O O . ILE A 1 174 ? 22.490 12.932 -21.535 1.00 91.62 174 ILE A O 1
ATOM 1332 N N . GLY A 1 175 ? 23.117 14.280 -19.849 1.00 90.88 175 GLY A N 1
ATOM 1333 C CA . GLY A 1 175 ? 22.643 15.529 -20.426 1.00 90.88 175 GLY A CA 1
ATOM 1334 C C . GLY A 1 175 ? 21.286 15.964 -19.880 1.00 90.88 175 GLY A C 1
ATOM 1335 O O . GLY A 1 175 ? 20.489 15.173 -19.376 1.00 90.88 175 GLY A O 1
ATOM 1336 N N . SER A 1 176 ? 21.014 17.263 -20.010 1.00 87.56 176 SER A N 1
ATOM 1337 C CA . SER A 1 176 ? 19.792 17.855 -19.468 1.00 87.56 176 SER A CA 1
ATOM 1338 C C . SER A 1 176 ? 18.538 17.250 -20.089 1.00 87.56 176 SER A C 1
ATOM 1340 O O . SER A 1 176 ? 18.455 17.105 -21.312 1.00 87.56 176 SER A O 1
ATOM 1342 N N . ASN A 1 177 ? 17.565 16.914 -19.234 1.00 88.25 177 ASN A N 1
ATOM 1343 C CA . ASN A 1 177 ? 16.296 16.284 -19.620 1.00 88.25 177 ASN A CA 1
ATOM 1344 C C . ASN A 1 177 ? 16.449 14.927 -20.364 1.00 88.25 177 ASN A C 1
ATOM 1346 O O . ASN A 1 177 ? 15.517 14.473 -21.036 1.00 88.25 177 ASN A O 1
ATOM 1350 N N . ALA A 1 178 ? 17.614 14.274 -20.286 1.00 94.38 178 ALA A N 1
ATOM 1351 C CA . ALA A 1 178 ? 17.840 12.979 -20.920 1.00 94.38 178 ALA A CA 1
ATOM 1352 C C . ALA A 1 178 ? 17.160 11.844 -20.142 1.00 94.38 178 ALA A C 1
ATOM 1354 O O . ALA A 1 178 ? 17.128 11.828 -18.916 1.00 94.38 178 ALA A O 1
ATOM 1355 N N . ALA A 1 179 ? 16.598 10.871 -20.860 1.00 94.75 179 ALA A N 1
ATOM 1356 C CA . ALA A 1 179 ? 15.964 9.720 -20.229 1.00 94.75 179 ALA A CA 1
ATOM 1357 C C . ALA A 1 179 ? 17.002 8.689 -19.762 1.00 94.75 179 ALA A C 1
ATOM 1359 O O . ALA A 1 179 ? 17.977 8.403 -20.467 1.00 94.75 179 ALA A O 1
ATOM 1360 N N . ILE A 1 180 ? 16.743 8.064 -18.614 1.00 93.88 180 ILE A N 1
ATOM 1361 C CA . ILE A 1 180 ? 17.518 6.914 -18.139 1.00 93.88 180 ILE A CA 1
ATOM 1362 C C . ILE A 1 180 ? 17.178 5.705 -19.013 1.00 93.88 180 ILE A C 1
ATOM 1364 O O . ILE A 1 180 ? 16.108 5.106 -18.903 1.00 93.88 180 ILE A O 1
ATOM 1368 N N . THR A 1 181 ? 18.111 5.306 -19.873 1.00 94.69 181 THR A N 1
ATOM 1369 C CA . THR A 1 181 ? 17.916 4.187 -20.817 1.00 94.69 181 THR A CA 1
ATOM 1370 C C . THR A 1 181 ? 18.571 2.883 -20.370 1.00 94.69 181 THR A C 1
ATOM 1372 O O . THR A 1 181 ? 18.329 1.831 -20.959 1.00 94.69 181 THR A O 1
ATOM 1375 N N . GLN A 1 182 ? 19.392 2.940 -19.327 1.00 93.00 182 GLN A N 1
ATOM 1376 C CA . GLN A 1 182 ? 20.209 1.824 -18.867 1.00 93.00 182 GLN A CA 1
ATOM 1377 C C . GLN A 1 182 ? 19.444 0.928 -17.906 1.00 93.00 182 GLN A C 1
ATOM 1379 O O . GLN A 1 182 ? 18.644 1.399 -17.092 1.00 93.00 182 GLN A O 1
ATOM 1384 N N . GLY A 1 183 ? 19.744 -0.361 -17.986 1.00 93.38 183 GLY A N 1
ATOM 1385 C CA . GLY A 1 183 ? 19.039 -1.393 -17.254 1.00 93.38 183 GLY A CA 1
ATOM 1386 C C . GLY A 1 183 ? 17.803 -1.866 -18.002 1.00 93.38 183 GLY A C 1
ATOM 1387 O O . GLY A 1 183 ? 17.100 -1.097 -18.662 1.00 93.38 183 GLY A O 1
ATOM 1388 N N . VAL A 1 184 ? 17.540 -3.160 -17.883 1.00 94.38 184 VAL A N 1
ATOM 1389 C CA . VAL A 1 184 ? 16.396 -3.825 -18.497 1.00 94.38 184 VAL A CA 1
ATOM 1390 C C . VAL A 1 184 ? 15.903 -4.908 -17.555 1.00 94.38 184 VAL A C 1
ATOM 1392 O O . VAL A 1 184 ? 16.634 -5.835 -17.204 1.00 94.38 184 VAL A O 1
ATOM 1395 N N . LEU A 1 185 ? 14.650 -4.782 -17.144 1.00 94.75 185 LEU A N 1
ATOM 1396 C CA . LEU A 1 185 ? 13.968 -5.776 -16.331 1.00 94.75 185 LEU A CA 1
ATOM 1397 C C . LEU A 1 185 ? 13.180 -6.727 -17.234 1.00 94.75 185 LEU A C 1
ATOM 1399 O O . LEU A 1 185 ? 12.683 -6.331 -18.289 1.00 94.75 185 LEU A O 1
ATOM 1403 N N . VAL A 1 186 ? 13.057 -7.985 -16.823 1.00 94.31 186 VAL A N 1
ATOM 1404 C CA . VAL A 1 186 ? 12.118 -8.929 -17.442 1.00 94.31 186 VAL A CA 1
ATOM 1405 C C . VAL A 1 186 ? 10.788 -8.862 -16.707 1.00 94.31 186 VAL A C 1
ATOM 1407 O O . VAL A 1 186 ? 10.769 -8.604 -15.509 1.00 94.31 186 VAL A O 1
ATOM 1410 N N . SER A 1 187 ? 9.669 -9.098 -17.389 1.00 95.25 187 SER A N 1
ATOM 1411 C CA . SER A 1 187 ? 8.366 -9.139 -16.716 1.00 95.25 187 SER A CA 1
ATOM 1412 C C . SER A 1 187 ? 8.331 -10.240 -15.644 1.00 95.25 187 SER A C 1
ATOM 1414 O O . SER A 1 187 ? 8.788 -11.358 -15.918 1.00 95.25 187 SER A O 1
ATOM 1416 N N . PRO A 1 188 ? 7.775 -9.975 -14.448 1.00 95.44 188 PRO A N 1
ATOM 1417 C CA . PRO A 1 188 ? 7.558 -11.022 -13.461 1.00 95.44 188 PRO A CA 1
ATOM 1418 C C . PRO A 1 188 ? 6.539 -12.048 -13.969 1.00 95.44 188 PRO A C 1
ATOM 1420 O O . PRO A 1 188 ? 5.710 -11.759 -14.839 1.00 95.44 188 PRO A O 1
ATOM 1423 N N . PRO A 1 189 ? 6.537 -13.269 -13.412 1.00 94.06 189 PRO A N 1
ATOM 1424 C CA . PRO A 1 189 ? 5.420 -14.172 -13.621 1.00 94.06 189 PRO A CA 1
ATOM 1425 C C . PRO A 1 189 ? 4.139 -13.600 -12.992 1.00 94.06 189 PRO A C 1
ATOM 1427 O O . PRO A 1 189 ? 4.167 -12.764 -12.091 1.00 94.06 189 PRO A O 1
ATOM 1430 N N . ILE A 1 190 ? 2.985 -14.107 -13.429 1.00 96.25 190 ILE A N 1
ATOM 1431 C CA . ILE A 1 190 ? 1.723 -13.833 -12.737 1.00 96.25 190 ILE A CA 1
ATOM 1432 C C . ILE A 1 190 ? 1.740 -14.555 -11.388 1.00 96.25 190 ILE A C 1
ATOM 1434 O O . ILE A 1 190 ? 1.761 -15.790 -11.345 1.00 96.25 190 ILE A O 1
ATOM 1438 N N . SER A 1 191 ? 1.692 -13.785 -10.305 1.00 95.62 191 SER A N 1
ATOM 1439 C CA . SER A 1 191 ? 1.572 -14.272 -8.937 1.00 95.62 191 SER A CA 1
ATOM 1440 C C . SER A 1 191 ? 0.317 -15.128 -8.795 1.00 95.62 191 SER A C 1
ATOM 1442 O O . SER A 1 191 ? -0.798 -14.748 -9.184 1.00 95.62 191 SER A O 1
ATOM 1444 N N . ARG A 1 192 ? 0.513 -16.308 -8.210 1.00 92.69 192 ARG A N 1
ATOM 1445 C CA . ARG A 1 192 ? -0.554 -17.255 -7.860 1.00 92.69 192 ARG A CA 1
ATOM 1446 C C . ARG A 1 192 ? -0.701 -17.406 -6.352 1.00 92.69 192 ARG A C 1
ATOM 1448 O O . ARG A 1 192 ? -1.435 -18.289 -5.913 1.00 92.69 192 ARG A O 1
ATOM 1455 N N . ALA A 1 193 ? 0.001 -16.581 -5.578 1.00 91.75 193 ALA A N 1
ATOM 1456 C CA . ALA A 1 193 ? -0.101 -16.595 -4.137 1.00 91.75 193 ALA A CA 1
ATOM 1457 C C . ALA A 1 193 ? -1.537 -16.295 -3.696 1.00 91.75 193 ALA A C 1
ATOM 1459 O O . ALA A 1 193 ? -2.174 -15.332 -4.133 1.00 91.75 193 ALA A O 1
ATOM 1460 N N . ASP A 1 194 ? -2.022 -17.159 -2.810 1.00 85.06 194 ASP A N 1
ATOM 1461 C CA . ASP A 1 194 ? -3.292 -17.023 -2.113 1.00 85.06 194 ASP A CA 1
ATOM 1462 C C . ASP A 1 194 ? -3.049 -17.244 -0.617 1.00 85.06 194 ASP A C 1
ATOM 1464 O O . ASP A 1 194 ? -3.416 -18.260 -0.022 1.00 85.06 194 ASP A O 1
ATOM 1468 N N . ILE A 1 195 ? -2.312 -16.313 -0.010 1.00 85.00 195 ILE A N 1
ATOM 1469 C CA . ILE A 1 195 ? -2.025 -16.355 1.424 1.00 85.00 195 ILE A CA 1
ATOM 1470 C C . ILE A 1 195 ? -3.298 -15.954 2.158 1.00 85.00 195 ILE A C 1
ATOM 1472 O O . ILE A 1 195 ? -3.664 -14.781 2.177 1.00 85.00 195 ILE A O 1
ATOM 1476 N N . GLN A 1 196 ? -3.983 -16.942 2.732 1.00 82.50 196 GLN A N 1
ATOM 1477 C CA . GLN A 1 196 ? -5.194 -16.742 3.520 1.00 82.50 196 GLN A CA 1
ATOM 1478 C C . GLN A 1 196 ? -4.860 -16.152 4.893 1.00 82.50 196 GLN A C 1
ATOM 1480 O O . GLN A 1 196 ? -4.160 -16.766 5.695 1.00 82.50 196 GLN A O 1
ATOM 1485 N N . SER A 1 197 ? -5.391 -14.961 5.159 1.00 90.38 197 SER A N 1
ATOM 1486 C CA . SER A 1 197 ? -5.327 -14.267 6.443 1.00 90.38 197 SER A CA 1
ATOM 1487 C C . SER A 1 197 ? -6.706 -13.700 6.764 1.00 90.38 197 SER A C 1
ATOM 1489 O O . SER A 1 197 ? -7.445 -13.320 5.855 1.00 90.38 197 SER A O 1
ATOM 1491 N N . ASP A 1 198 ? -7.054 -13.648 8.050 1.00 91.69 198 ASP A N 1
ATOM 1492 C CA . ASP A 1 198 ? -8.234 -12.922 8.515 1.00 91.69 198 ASP A CA 1
ATOM 1493 C C . ASP A 1 198 ? -7.954 -11.432 8.750 1.00 91.69 198 ASP A C 1
ATOM 1495 O O . ASP A 1 198 ? -8.895 -10.696 9.008 1.00 91.69 198 ASP A O 1
ATOM 1499 N N . ILE A 1 199 ? -6.687 -11.015 8.669 1.00 94.00 199 ILE A N 1
ATOM 1500 C CA . ILE A 1 199 ? -6.220 -9.628 8.726 1.00 94.00 199 ILE A CA 1
ATOM 1501 C C . ILE A 1 199 ? -5.794 -9.179 7.329 1.00 94.00 199 ILE A C 1
ATOM 1503 O O . ILE A 1 199 ? -4.952 -9.836 6.708 1.00 94.00 199 ILE A O 1
ATOM 1507 N N . ASP A 1 200 ? -6.302 -8.033 6.890 1.00 95.75 200 ASP A N 1
ATOM 1508 C CA . ASP A 1 200 ? -5.837 -7.338 5.695 1.00 95.75 200 ASP A CA 1
ATOM 1509 C C . ASP A 1 200 ? -4.656 -6.420 6.026 1.00 95.75 200 ASP A C 1
ATOM 1511 O O . ASP A 1 200 ? -4.700 -5.629 6.969 1.00 95.75 200 ASP A O 1
ATOM 1515 N N . ILE A 1 201 ? -3.592 -6.508 5.228 1.00 96.06 201 ILE A N 1
ATOM 1516 C CA . ILE A 1 201 ? -2.486 -5.548 5.263 1.00 96.06 201 ILE A CA 1
ATOM 1517 C C . ILE A 1 201 ? -2.706 -4.523 4.152 1.00 96.06 201 ILE A C 1
ATOM 1519 O O . ILE A 1 201 ? -2.747 -4.902 2.979 1.00 96.06 201 ILE A O 1
ATOM 1523 N N . ILE A 1 202 ? -2.821 -3.246 4.526 1.00 96.56 202 ILE A N 1
ATOM 1524 C CA . ILE A 1 202 ? -2.891 -2.110 3.600 1.00 96.56 202 ILE A CA 1
ATOM 1525 C C . ILE A 1 202 ? -1.519 -1.445 3.542 1.00 96.56 202 ILE A C 1
ATOM 1527 O O . ILE A 1 202 ? -1.130 -0.763 4.484 1.00 96.56 202 ILE A O 1
ATOM 1531 N N . ALA A 1 203 ? -0.787 -1.611 2.444 1.00 95.56 203 ALA A N 1
ATOM 1532 C CA . ALA A 1 203 ? 0.513 -0.971 2.266 1.00 95.56 203 ALA A CA 1
ATOM 1533 C C . ALA A 1 203 ? 0.373 0.391 1.566 1.00 95.56 203 ALA A C 1
ATOM 1535 O O . ALA A 1 203 ? -0.160 0.476 0.461 1.00 95.56 203 ALA A O 1
ATOM 1536 N N . HIS A 1 204 ? 0.857 1.467 2.185 1.00 94.00 204 HIS A N 1
ATOM 1537 C CA . HIS A 1 204 ? 0.908 2.789 1.556 1.00 94.00 204 HIS A CA 1
ATOM 1538 C C . HIS A 1 204 ? 1.940 2.812 0.434 1.00 94.00 204 HIS A C 1
ATOM 1540 O O . HIS A 1 204 ? 3.112 2.533 0.678 1.00 94.00 204 HIS A O 1
ATOM 1546 N N . TRP A 1 205 ? 1.518 3.158 -0.779 1.00 94.69 205 TRP A N 1
ATOM 1547 C CA . TRP A 1 205 ? 2.376 3.181 -1.954 1.00 94.69 205 TRP A CA 1
ATOM 1548 C C . TRP A 1 205 ? 2.654 4.617 -2.388 1.00 94.69 205 TRP A C 1
ATOM 1550 O O . TRP A 1 205 ? 1.792 5.304 -2.936 1.00 94.69 205 TRP A O 1
ATOM 1560 N N . TRP A 1 206 ? 3.887 5.035 -2.128 1.00 88.56 206 TRP A N 1
ATOM 1561 C CA . TRP A 1 206 ? 4.462 6.292 -2.586 1.00 88.56 206 TRP A CA 1
ATOM 1562 C C . TRP A 1 206 ? 5.312 6.031 -3.823 1.00 88.56 206 TRP A C 1
ATOM 1564 O O . TRP A 1 206 ? 6.160 5.142 -3.801 1.00 88.56 206 TRP A O 1
ATOM 1574 N N . GLN A 1 207 ? 5.046 6.754 -4.908 1.00 90.38 207 GLN A N 1
ATOM 1575 C CA . GLN A 1 207 ? 5.757 6.588 -6.173 1.00 90.38 207 GLN A CA 1
ATOM 1576 C C . GLN A 1 207 ? 5.977 7.947 -6.840 1.00 90.38 207 GLN A C 1
ATOM 1578 O O . GLN A 1 207 ? 5.246 8.350 -7.736 1.00 90.38 207 GLN A O 1
ATOM 1583 N N . ASP A 1 208 ? 6.986 8.669 -6.373 1.00 86.88 208 ASP A N 1
ATOM 1584 C CA . ASP A 1 208 ? 7.409 9.995 -6.841 1.00 86.88 208 ASP A CA 1
ATOM 1585 C C . ASP A 1 208 ? 8.819 9.989 -7.464 1.00 86.88 208 ASP A C 1
ATOM 1587 O O . ASP A 1 208 ? 9.291 11.002 -7.987 1.00 86.88 208 ASP A O 1
ATOM 1591 N N . PHE A 1 209 ? 9.475 8.827 -7.475 1.00 90.88 209 PHE A N 1
ATOM 1592 C CA . PHE A 1 209 ? 10.819 8.636 -8.018 1.00 90.88 209 PHE A CA 1
ATOM 1593 C C . PHE A 1 209 ? 10.798 8.152 -9.463 1.00 90.88 209 PHE A C 1
ATOM 1595 O O . PHE A 1 209 ? 9.926 7.376 -9.852 1.00 90.88 209 PHE A O 1
ATOM 1602 N N . GLY A 1 210 ? 11.788 8.575 -10.253 1.00 94.00 210 GLY A N 1
ATOM 1603 C CA . GLY A 1 210 ? 11.983 8.089 -11.619 1.00 94.00 210 GLY A CA 1
ATOM 1604 C C . GLY A 1 210 ? 10.808 8.345 -12.567 1.00 94.00 210 GLY A C 1
ATOM 1605 O O . GLY A 1 210 ? 10.655 7.591 -13.519 1.00 94.00 210 GLY A O 1
ATOM 1606 N N . LEU A 1 211 ? 9.957 9.339 -12.291 1.00 95.31 211 LEU A N 1
ATOM 1607 C CA . LEU A 1 211 ? 8.777 9.643 -13.106 1.00 95.31 211 LEU A CA 1
ATOM 1608 C C . LEU A 1 211 ? 9.132 10.495 -14.326 1.00 95.31 211 LEU A C 1
ATOM 1610 O O . LEU A 1 211 ? 9.747 11.559 -14.187 1.00 95.31 211 LEU A O 1
ATOM 1614 N N . GLU A 1 212 ? 8.651 10.104 -15.504 1.00 96.25 212 GLU A N 1
ATOM 1615 C CA . GLU A 1 212 ? 8.811 10.882 -16.732 1.00 96.25 212 GLU A CA 1
ATOM 1616 C C . GLU A 1 212 ? 8.194 12.282 -16.602 1.00 96.25 212 GLU A C 1
ATOM 1618 O O . GLU A 1 212 ? 8.768 13.244 -17.109 1.00 96.25 212 GLU A O 1
ATOM 1623 N N . TYR A 1 213 ? 7.119 12.441 -15.821 1.00 95.50 213 TYR A N 1
ATOM 1624 C CA . TYR A 1 213 ? 6.539 13.738 -15.450 1.00 95.50 213 TYR A CA 1
ATOM 1625 C C . TYR A 1 213 ? 7.588 14.748 -14.955 1.00 95.50 213 TYR A C 1
ATOM 1627 O O . TYR A 1 213 ? 7.637 15.898 -15.414 1.00 95.50 213 TYR A O 1
ATOM 1635 N N . THR A 1 214 ? 8.455 14.309 -14.037 1.00 94.19 214 THR A N 1
ATOM 1636 C CA . THR A 1 214 ? 9.529 15.126 -13.460 1.00 94.19 214 THR A CA 1
ATOM 1637 C C . THR A 1 214 ? 10.577 15.460 -14.518 1.00 94.19 214 THR A C 1
ATOM 1639 O O . THR A 1 214 ? 11.018 16.611 -14.605 1.00 94.19 214 THR A O 1
ATOM 1642 N N . ARG A 1 215 ? 10.931 14.477 -15.361 1.00 95.12 215 ARG A N 1
ATOM 1643 C CA . ARG A 1 215 ? 11.883 14.651 -16.464 1.00 95.12 215 ARG A CA 1
ATOM 1644 C C . ARG A 1 215 ? 11.368 15.669 -17.484 1.00 95.12 215 ARG A C 1
ATOM 1646 O O . ARG A 1 215 ? 12.025 16.681 -17.701 1.00 95.12 215 ARG A O 1
ATOM 1653 N N . PHE A 1 216 ? 10.173 15.466 -18.043 1.00 95.00 216 PHE A N 1
ATOM 1654 C CA . PHE A 1 216 ? 9.566 16.346 -19.050 1.00 95.00 216 PHE A CA 1
ATOM 1655 C C . PHE A 1 216 ? 9.400 17.789 -18.572 1.00 95.00 216 PHE A C 1
ATOM 1657 O O . PHE A 1 216 ? 9.579 18.720 -19.360 1.00 95.00 216 PHE A O 1
ATOM 1664 N N . GLY A 1 217 ? 9.116 17.990 -17.282 1.00 91.88 217 GLY A N 1
ATOM 1665 C CA . GLY A 1 217 ? 9.072 19.321 -16.683 1.00 91.88 217 GLY A CA 1
ATOM 1666 C C . GLY A 1 217 ? 10.434 20.008 -16.581 1.00 91.88 217 GLY A C 1
ATOM 1667 O O . GLY A 1 217 ? 10.477 21.202 -16.289 1.00 91.88 217 GLY A O 1
ATOM 1668 N N . ASN A 1 218 ? 11.542 19.295 -16.795 1.00 89.88 218 ASN A N 1
ATOM 1669 C CA . ASN A 1 218 ? 12.910 19.802 -16.705 1.00 89.88 218 ASN A CA 1
ATOM 1670 C C . ASN A 1 218 ? 13.151 20.619 -15.418 1.00 89.88 218 ASN A C 1
ATOM 1672 O O . ASN A 1 218 ? 13.617 21.758 -15.458 1.00 89.88 218 ASN A O 1
ATOM 1676 N N . GLY A 1 219 ? 12.714 20.075 -14.278 1.00 84.19 219 GLY A N 1
ATOM 1677 C CA . GLY A 1 219 ? 12.788 20.734 -12.969 1.00 84.19 219 GLY A CA 1
ATOM 1678 C C . GLY A 1 219 ? 11.559 21.566 -12.572 1.00 84.19 219 GLY A C 1
ATOM 1679 O O . GLY A 1 219 ? 11.410 21.898 -11.399 1.00 84.19 219 GLY A O 1
ATOM 1680 N N . SER A 1 220 ? 10.654 21.897 -13.505 1.00 91.06 220 SER A N 1
ATOM 1681 C CA . SER A 1 220 ? 9.425 22.655 -13.189 1.00 91.06 220 SER A CA 1
ATOM 1682 C C . SER A 1 220 ? 8.311 21.805 -12.568 1.00 91.06 220 SER A C 1
ATOM 1684 O O . SER A 1 220 ? 7.499 22.329 -11.810 1.00 91.06 220 SER A O 1
ATOM 1686 N N . ASN A 1 221 ? 8.317 20.496 -12.832 1.00 90.75 221 ASN A N 1
ATOM 1687 C CA . ASN A 1 221 ? 7.323 19.532 -12.345 1.00 90.75 221 ASN A CA 1
ATOM 1688 C C . ASN A 1 221 ? 7.762 18.795 -11.067 1.00 90.75 221 ASN A C 1
ATOM 1690 O O . ASN A 1 221 ? 7.038 17.955 -10.545 1.00 90.75 221 ASN A O 1
ATOM 1694 N N . GLY A 1 222 ? 8.958 19.088 -10.563 1.00 87.94 222 GLY A N 1
ATOM 1695 C CA . GLY A 1 222 ? 9.576 18.377 -9.453 1.00 87.94 222 GLY A CA 1
ATOM 1696 C C . GLY A 1 222 ? 11.092 18.477 -9.543 1.00 87.94 222 GLY A C 1
ATOM 1697 O O . GLY A 1 222 ? 11.640 18.856 -10.576 1.00 87.94 222 GLY A O 1
ATOM 1698 N N . ASN A 1 223 ? 11.788 18.149 -8.458 1.00 89.06 223 ASN A N 1
ATOM 1699 C CA . ASN A 1 223 ? 13.245 18.171 -8.468 1.00 89.06 223 ASN A CA 1
ATOM 1700 C C . ASN A 1 223 ? 13.785 17.025 -9.346 1.00 89.06 223 ASN A C 1
ATOM 1702 O O . ASN A 1 223 ? 13.480 15.866 -9.075 1.00 89.06 223 ASN A O 1
ATOM 1706 N N . LEU A 1 224 ? 14.606 17.329 -10.362 1.00 89.94 224 LEU A N 1
ATOM 1707 C CA . LEU A 1 224 ? 15.206 16.323 -11.259 1.00 89.94 224 LEU A CA 1
ATOM 1708 C C . LEU A 1 224 ? 16.036 15.277 -10.508 1.00 89.94 224 LEU A C 1
ATOM 1710 O O . LEU A 1 224 ? 16.156 14.141 -10.962 1.00 89.94 224 LEU A O 1
ATOM 1714 N N . LYS A 1 225 ? 16.509 15.630 -9.312 1.00 88.56 225 LYS A N 1
ATOM 1715 C CA . LYS A 1 225 ? 17.103 14.706 -8.349 1.00 88.56 225 LYS A CA 1
ATOM 1716 C C . LYS A 1 225 ? 16.260 13.460 -8.079 1.00 88.56 225 LYS A C 1
ATOM 1718 O O . LYS A 1 225 ? 16.794 12.367 -7.944 1.00 88.56 225 LYS A O 1
ATOM 1723 N N . TRP A 1 226 ? 14.935 13.590 -8.052 1.00 88.62 226 TRP A N 1
ATOM 1724 C CA . TRP A 1 226 ? 14.027 12.455 -7.865 1.00 88.62 226 TRP A CA 1
ATOM 1725 C C . TRP A 1 226 ? 13.919 11.567 -9.105 1.00 88.62 226 TRP A C 1
ATOM 1727 O O . TRP A 1 226 ? 13.672 10.372 -8.973 1.00 88.62 226 TRP A O 1
ATOM 1737 N N . TYR A 1 227 ? 14.118 12.129 -10.303 1.00 93.25 227 TYR A N 1
ATOM 1738 C CA . TYR A 1 227 ? 14.133 11.352 -11.541 1.00 93.25 227 TYR A CA 1
ATOM 1739 C C . TYR A 1 227 ? 15.423 10.538 -11.676 1.00 93.25 227 TYR A C 1
ATOM 1741 O O . TYR A 1 227 ? 15.359 9.332 -11.892 1.00 93.25 227 TYR A O 1
ATOM 1749 N N . TYR A 1 228 ? 16.583 11.182 -11.505 1.00 92.12 228 TYR A N 1
ATOM 1750 C CA . TYR A 1 228 ? 17.897 10.532 -11.636 1.00 92.12 228 TYR A CA 1
ATOM 1751 C C . TYR A 1 228 ? 18.342 9.764 -10.394 1.00 92.12 228 TYR A C 1
ATOM 1753 O O . TYR A 1 228 ? 19.270 8.961 -10.468 1.00 92.12 228 TYR A O 1
ATOM 1761 N N . TRP A 1 229 ? 17.660 9.997 -9.272 1.00 90.50 229 TRP A N 1
ATOM 1762 C CA . TRP A 1 229 ? 18.011 9.486 -7.955 1.00 90.50 229 TRP A CA 1
ATOM 1763 C C . TRP A 1 229 ? 19.406 9.899 -7.456 1.00 90.50 229 TRP A C 1
ATOM 1765 O O . TRP A 1 229 ? 19.994 9.196 -6.638 1.00 90.50 229 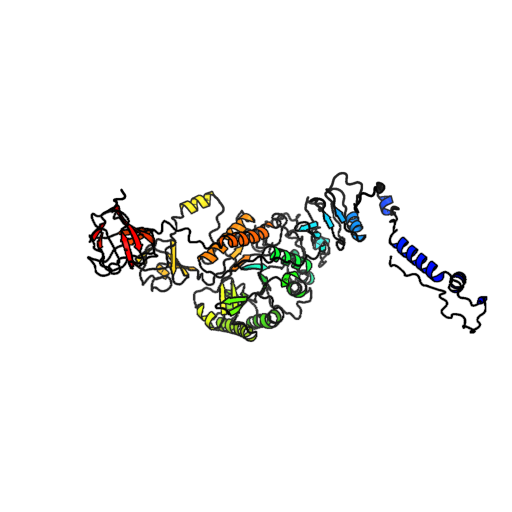TRP A O 1
ATOM 1775 N N . ASP A 1 230 ? 19.930 11.038 -7.910 1.00 85.25 230 ASP A N 1
ATOM 1776 C CA . ASP A 1 230 ? 21.295 11.509 -7.604 1.00 85.25 230 ASP A CA 1
ATOM 1777 C C . ASP A 1 230 ? 21.581 11.662 -6.095 1.00 85.25 230 ASP A C 1
ATOM 1779 O O . ASP A 1 230 ? 22.707 11.511 -5.634 1.00 85.25 230 ASP A O 1
ATOM 1783 N N . TRP A 1 231 ? 20.546 11.916 -5.292 1.00 78.50 231 TRP A N 1
ATOM 1784 C CA . TRP A 1 231 ? 20.603 11.987 -3.829 1.00 78.50 231 TRP A CA 1
ATOM 1785 C C . TRP A 1 231 ? 20.849 10.625 -3.154 1.00 78.50 231 TRP A C 1
ATOM 1787 O O . TRP A 1 231 ? 21.155 10.582 -1.963 1.00 78.50 231 TRP A O 1
ATOM 1797 N N . ASN A 1 232 ? 20.684 9.531 -3.900 1.00 76.50 232 ASN A N 1
ATOM 1798 C CA . ASN A 1 232 ? 20.757 8.132 -3.470 1.00 76.50 232 ASN A CA 1
ATOM 1799 C C . ASN A 1 232 ? 21.834 7.362 -4.265 1.00 76.50 232 ASN A C 1
ATOM 1801 O O . ASN A 1 232 ? 21.831 6.131 -4.311 1.00 76.50 232 ASN A O 1
ATOM 1805 N N . HIS A 1 233 ? 22.736 8.057 -4.957 1.00 84.62 233 HIS A N 1
ATOM 1806 C CA . HIS A 1 233 ? 23.873 7.400 -5.597 1.00 84.62 233 HIS A CA 1
ATOM 1807 C C . HIS A 1 233 ? 24.908 6.972 -4.549 1.00 84.62 233 HIS A C 1
ATOM 1809 O O . HIS A 1 233 ? 24.878 7.330 -3.369 1.00 84.62 233 HIS A O 1
ATOM 1815 N N . THR A 1 234 ? 25.809 6.097 -4.954 1.00 77.12 234 THR A N 1
ATOM 1816 C CA . THR A 1 234 ? 26.786 5.471 -4.070 1.00 77.12 234 THR A CA 1
ATOM 1817 C C . THR A 1 234 ? 27.971 6.377 -3.769 1.00 77.12 234 THR A C 1
ATOM 1819 O O . THR A 1 234 ? 28.550 6.298 -2.682 1.00 77.12 234 THR A O 1
ATOM 1822 N N . ASP A 1 235 ? 28.297 7.262 -4.706 1.00 71.88 235 ASP A N 1
ATOM 1823 C CA . ASP A 1 235 ? 29.365 8.251 -4.624 1.00 71.88 235 ASP A CA 1
ATOM 1824 C C . ASP A 1 235 ? 28.942 9.543 -3.907 1.00 71.88 235 ASP A C 1
ATOM 1826 O O . ASP A 1 235 ? 29.794 10.340 -3.492 1.00 71.88 235 ASP A O 1
ATOM 1830 N N . THR A 1 236 ? 27.640 9.731 -3.680 1.00 66.38 236 THR A N 1
ATOM 1831 C CA . THR A 1 236 ? 27.122 10.818 -2.862 1.00 66.38 236 THR A CA 1
ATOM 1832 C C . THR A 1 236 ? 27.495 10.546 -1.405 1.00 66.38 236 THR A C 1
ATOM 1834 O O . THR A 1 236 ? 26.832 9.820 -0.665 1.00 66.38 236 THR A O 1
ATOM 1837 N N . VAL A 1 237 ? 28.605 11.150 -0.968 1.00 53.38 237 VAL A N 1
ATOM 1838 C CA . VAL A 1 237 ? 28.997 11.239 0.444 1.00 53.38 237 VAL A CA 1
ATOM 1839 C C . VAL A 1 237 ? 27.929 12.075 1.142 1.00 53.38 237 VAL A C 1
ATOM 1841 O O . VAL A 1 237 ? 28.039 13.300 1.196 1.00 53.38 237 VAL A O 1
ATOM 1844 N N . SER A 1 238 ? 26.834 11.454 1.577 1.00 49.34 238 SER A N 1
ATOM 1845 C CA . SER A 1 238 ? 25.695 12.236 2.037 1.00 49.34 238 SER A CA 1
ATOM 1846 C C . SER A 1 238 ? 26.085 13.035 3.286 1.00 49.34 238 SER A C 1
ATOM 1848 O O . SER A 1 238 ? 26.351 12.510 4.367 1.00 49.34 238 SER A O 1
ATOM 1850 N N . VAL A 1 239 ? 26.102 14.356 3.122 1.00 49.69 239 VAL A N 1
ATOM 1851 C CA . VAL A 1 239 ? 25.941 15.325 4.213 1.00 49.69 239 VAL A CA 1
ATOM 1852 C C . VAL A 1 239 ? 24.565 15.171 4.887 1.00 49.69 239 VAL A C 1
ATOM 1854 O O . VAL A 1 239 ? 24.385 15.663 5.997 1.00 49.69 239 VAL A O 1
ATOM 1857 N N . ASP A 1 240 ? 23.658 14.403 4.265 1.00 53.97 240 ASP A N 1
ATOM 1858 C CA . ASP A 1 240 ? 22.234 14.279 4.596 1.00 53.97 240 ASP A CA 1
ATOM 1859 C C . ASP A 1 240 ? 21.823 12.873 5.093 1.00 53.97 240 ASP A C 1
ATOM 1861 O O . ASP A 1 240 ? 20.645 12.543 5.169 1.00 53.97 240 ASP A O 1
ATOM 1865 N N . GLY A 1 241 ? 22.775 12.008 5.460 1.00 54.34 241 GLY A N 1
ATOM 1866 C CA . GLY A 1 241 ? 22.470 10.794 6.228 1.00 54.34 241 GLY A CA 1
ATOM 1867 C C . GLY A 1 241 ? 21.746 9.668 5.477 1.00 54.34 241 GLY A C 1
ATOM 1868 O O . GLY A 1 241 ? 21.207 8.776 6.128 1.00 54.34 241 GLY A O 1
ATOM 1869 N N . PHE A 1 242 ? 21.743 9.635 4.145 1.00 64.38 242 PHE A N 1
ATOM 1870 C CA . PHE A 1 242 ? 21.174 8.510 3.402 1.00 64.38 242 PHE A CA 1
ATOM 1871 C C . PHE A 1 242 ? 22.006 7.213 3.550 1.00 64.38 242 PHE A C 1
ATOM 1873 O O . PHE A 1 242 ? 23.228 7.237 3.714 1.00 64.38 242 PHE A O 1
ATOM 1880 N N . ARG A 1 243 ? 21.322 6.060 3.500 1.00 67.06 243 ARG A N 1
ATOM 1881 C CA . ARG A 1 243 ? 21.875 4.711 3.683 1.00 67.06 243 ARG A CA 1
ATOM 1882 C C . ARG A 1 243 ? 21.974 3.964 2.345 1.00 67.06 243 ARG A C 1
ATOM 1884 O O . ARG A 1 243 ? 21.032 3.280 1.959 1.00 67.06 243 ARG A O 1
ATOM 1891 N N . ASN A 1 244 ? 23.131 4.039 1.676 1.00 70.19 244 ASN A N 1
ATOM 1892 C CA . ASN A 1 244 ? 23.410 3.378 0.377 1.00 70.19 244 ASN A CA 1
ATOM 1893 C C . ASN A 1 244 ? 23.209 1.854 0.383 1.00 70.19 244 ASN A C 1
ATOM 1895 O O . ASN A 1 244 ? 23.040 1.224 -0.666 1.00 70.19 244 ASN A O 1
ATOM 1899 N N . ASP A 1 245 ? 23.223 1.242 1.566 1.00 73.88 245 ASP A N 1
ATOM 1900 C CA . ASP A 1 245 ? 22.900 -0.165 1.739 1.00 73.88 245 ASP A CA 1
ATOM 1901 C C . ASP A 1 245 ? 21.397 -0.448 1.555 1.00 73.88 245 ASP A C 1
ATOM 1903 O O . ASP A 1 245 ? 21.030 -1.569 1.233 1.00 73.88 245 ASP A O 1
ATOM 1907 N N . ARG A 1 246 ? 20.515 0.551 1.627 1.00 75.81 246 ARG A N 1
ATOM 1908 C CA . ARG A 1 246 ? 19.062 0.410 1.425 1.00 75.81 246 ARG A CA 1
ATOM 1909 C C . ARG A 1 246 ? 18.575 0.785 0.025 1.00 75.81 246 ARG A C 1
ATOM 1911 O O . ARG A 1 246 ? 17.374 0.971 -0.163 1.00 75.81 246 ARG A O 1
ATOM 1918 N N . ARG A 1 247 ? 19.462 0.872 -0.969 1.00 86.06 247 ARG A N 1
ATOM 1919 C CA . ARG A 1 247 ? 19.033 1.099 -2.359 1.00 86.06 247 ARG A CA 1
ATOM 1920 C C . ARG A 1 247 ? 18.089 -0.023 -2.836 1.00 86.06 247 ARG A C 1
ATOM 1922 O O . ARG A 1 247 ? 18.309 -1.183 -2.460 1.00 86.06 247 ARG A O 1
ATOM 1929 N N . PRO A 1 248 ? 17.068 0.282 -3.654 1.00 91.44 248 PRO A N 1
ATOM 1930 C CA . PRO A 1 248 ? 16.139 -0.726 -4.152 1.00 91.44 248 PRO A CA 1
ATOM 1931 C C . PRO A 1 248 ? 16.839 -1.811 -4.977 1.00 91.44 248 PRO A C 1
ATOM 1933 O O . PRO A 1 248 ? 17.752 -1.517 -5.748 1.00 91.44 248 PRO A O 1
ATOM 1936 N N . LEU A 1 249 ? 16.375 -3.063 -4.889 1.00 92.00 249 LEU A N 1
ATOM 1937 C CA . LEU A 1 249 ? 16.919 -4.147 -5.717 1.00 92.00 249 LEU A CA 1
ATOM 1938 C C . LEU A 1 249 ? 16.672 -3.921 -7.208 1.00 92.00 249 LEU A C 1
ATOM 1940 O O . LEU A 1 249 ? 17.443 -4.428 -8.004 1.00 92.00 249 LEU A O 1
ATOM 1944 N N . LEU A 1 250 ? 15.654 -3.149 -7.597 1.00 94.69 250 LEU A N 1
ATOM 1945 C CA . LEU A 1 250 ? 15.390 -2.798 -9.001 1.00 94.69 250 LEU A CA 1
ATOM 1946 C C . LEU A 1 250 ? 16.339 -1.712 -9.550 1.00 94.69 250 LEU A C 1
ATOM 1948 O O . LEU A 1 250 ? 16.236 -1.353 -10.723 1.00 94.69 250 LEU A O 1
ATOM 1952 N N . GLY A 1 251 ? 17.271 -1.214 -8.730 1.00 91.94 251 GLY A N 1
ATOM 1953 C CA . GLY A 1 251 ? 18.156 -0.098 -9.056 1.00 91.9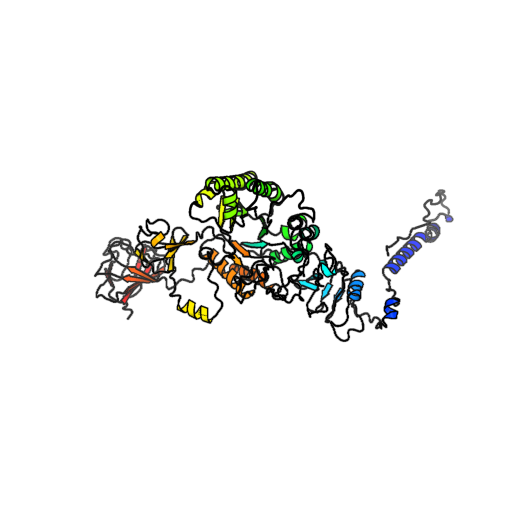4 251 GLY A CA 1
ATOM 1954 C C . GLY A 1 251 ? 17.490 1.255 -8.815 1.00 91.94 251 GLY A C 1
ATOM 1955 O O . GLY A 1 251 ? 16.509 1.357 -8.074 1.00 91.94 251 GLY A O 1
ATOM 1956 N N . TRP A 1 252 ? 18.005 2.291 -9.468 1.00 92.62 252 TRP A N 1
ATOM 1957 C CA . TRP A 1 252 ? 17.400 3.624 -9.485 1.00 92.62 252 TRP A CA 1
ATOM 1958 C C . TRP A 1 252 ? 16.383 3.668 -10.617 1.00 92.62 252 TRP A C 1
ATOM 1960 O O . TRP A 1 252 ? 16.642 4.087 -11.747 1.00 92.62 252 TRP A O 1
ATOM 1970 N N . TYR A 1 253 ? 15.243 3.061 -10.317 1.00 95.25 253 TYR A N 1
ATOM 1971 C CA . TYR A 1 253 ? 14.260 2.671 -11.304 1.00 95.25 253 TYR A CA 1
ATOM 1972 C C . TYR A 1 253 ? 13.444 3.845 -11.842 1.00 95.25 253 TYR A C 1
ATOM 1974 O O . TYR A 1 253 ? 13.206 4.840 -11.160 1.00 95.25 253 TYR A O 1
ATOM 1982 N N . ARG A 1 254 ? 12.983 3.679 -13.085 1.00 96.31 254 ARG A N 1
ATOM 1983 C CA . ARG A 1 254 ? 11.918 4.473 -13.702 1.00 96.31 254 ARG A CA 1
ATOM 1984 C C . ARG A 1 254 ? 10.586 4.104 -13.043 1.00 96.31 254 ARG A C 1
ATOM 1986 O O . ARG A 1 254 ? 10.178 2.947 -13.114 1.00 96.31 254 ARG A O 1
ATOM 1993 N N . GLY A 1 255 ? 9.964 5.040 -12.335 1.00 95.75 255 GLY A N 1
ATOM 1994 C CA . GLY A 1 255 ? 8.823 4.779 -11.450 1.00 95.75 255 GLY A CA 1
ATOM 1995 C C . GLY A 1 255 ? 7.486 4.577 -12.151 1.00 95.75 255 GLY A C 1
ATOM 1996 O O . GLY A 1 255 ? 6.547 4.074 -11.544 1.00 95.75 255 GLY A O 1
ATOM 1997 N N . ASP A 1 256 ? 7.401 4.951 -13.421 1.00 96.88 256 ASP A N 1
ATOM 1998 C CA . ASP A 1 256 ? 6.261 4.727 -14.308 1.00 96.88 256 ASP A CA 1
ATOM 1999 C C . ASP A 1 256 ? 6.516 3.603 -15.329 1.00 96.88 256 ASP A C 1
ATOM 2001 O O . ASP A 1 256 ? 5.693 3.357 -16.210 1.00 96.88 256 ASP A O 1
ATOM 2005 N N . ASP A 1 257 ? 7.622 2.865 -15.200 1.00 97.88 257 ASP A N 1
ATOM 2006 C CA . ASP A 1 257 ? 7.864 1.659 -15.989 1.00 97.88 257 ASP A CA 1
ATOM 2007 C C . ASP A 1 257 ? 6.958 0.523 -15.488 1.00 97.88 257 ASP A C 1
ATOM 2009 O O . ASP A 1 257 ? 7.076 0.055 -14.352 1.00 97.88 257 ASP A O 1
ATOM 2013 N N . ALA A 1 258 ? 6.055 0.050 -16.350 1.00 98.25 258 ALA A N 1
ATOM 2014 C CA . ALA A 1 258 ? 5.104 -1.001 -16.003 1.00 98.25 258 ALA A CA 1
ATOM 2015 C C . ALA A 1 258 ? 5.785 -2.280 -15.482 1.00 98.25 258 ALA A C 1
ATOM 2017 O O . ALA A 1 258 ? 5.217 -2.950 -14.628 1.00 98.25 258 ALA A O 1
ATOM 2018 N N . ILE A 1 259 ? 7.005 -2.616 -15.922 1.00 98.06 259 ILE A N 1
ATOM 2019 C CA . ILE A 1 259 ? 7.705 -3.819 -15.438 1.00 98.06 259 ILE A CA 1
ATOM 2020 C C . ILE A 1 259 ? 8.169 -3.644 -13.984 1.00 98.06 259 ILE A C 1
ATOM 2022 O O . ILE A 1 259 ? 8.114 -4.594 -13.202 1.00 98.06 259 ILE A O 1
ATOM 2026 N N . VAL A 1 260 ? 8.590 -2.436 -13.598 1.00 97.75 260 VAL A N 1
ATOM 2027 C CA . VAL A 1 260 ? 8.958 -2.107 -12.208 1.00 97.75 260 VAL A CA 1
ATOM 2028 C C . VAL A 1 260 ? 7.741 -2.252 -11.300 1.00 97.75 260 VAL A C 1
ATOM 2030 O O . VAL A 1 260 ? 7.797 -2.958 -10.290 1.00 97.75 260 VAL A O 1
ATOM 2033 N N . LEU A 1 261 ? 6.635 -1.620 -11.699 1.00 98.38 261 LEU A N 1
ATOM 2034 C CA . LEU A 1 261 ? 5.370 -1.656 -10.971 1.00 98.38 261 LEU A CA 1
ATOM 2035 C C . LEU A 1 261 ? 4.826 -3.090 -10.861 1.00 98.38 261 LEU A C 1
ATOM 2037 O O . LEU A 1 261 ? 4.291 -3.475 -9.819 1.00 98.38 261 LEU A O 1
ATOM 2041 N N . ASP A 1 262 ? 5.001 -3.907 -11.904 1.00 98.50 262 ASP A N 1
ATOM 2042 C CA . ASP A 1 262 ? 4.594 -5.314 -11.912 1.00 98.50 262 ASP A CA 1
ATOM 2043 C C . ASP A 1 262 ? 5.428 -6.164 -10.953 1.00 98.50 262 ASP A C 1
ATOM 2045 O O . ASP A 1 262 ? 4.857 -6.970 -10.220 1.00 98.50 262 ASP A O 1
ATOM 2049 N N . TRP A 1 263 ? 6.750 -5.958 -10.878 1.00 98.00 263 TRP A N 1
ATOM 2050 C CA . TRP A 1 263 ? 7.593 -6.633 -9.881 1.00 98.00 263 TRP A CA 1
ATOM 2051 C C . TRP A 1 263 ? 7.206 -6.256 -8.455 1.00 98.00 263 TRP A C 1
ATOM 2053 O O . TRP A 1 263 ? 7.070 -7.137 -7.605 1.00 98.00 263 TRP A O 1
ATOM 2063 N N . GLN A 1 264 ? 6.969 -4.968 -8.195 1.00 97.94 264 GLN A N 1
ATOM 2064 C CA . GLN A 1 264 ? 6.477 -4.512 -6.895 1.00 97.94 264 GLN A CA 1
ATOM 2065 C C . GLN A 1 264 ? 5.137 -5.191 -6.558 1.00 97.94 264 GLN A C 1
ATOM 2067 O O . GLN A 1 264 ? 5.013 -5.781 -5.486 1.00 97.94 264 GLN A O 1
ATOM 2072 N N . CYS A 1 265 ? 4.170 -5.223 -7.484 1.00 98.31 265 CYS A N 1
ATOM 2073 C CA . CYS A 1 265 ? 2.898 -5.928 -7.283 1.00 98.31 265 CYS A CA 1
ATOM 2074 C C . CYS A 1 265 ? 3.080 -7.431 -7.032 1.00 98.31 265 CYS A C 1
ATOM 2076 O O . CYS A 1 265 ? 2.447 -7.986 -6.133 1.00 98.31 265 CYS A O 1
ATOM 2078 N N . TYR A 1 266 ? 3.931 -8.088 -7.823 1.00 98.00 266 TYR A N 1
ATOM 2079 C CA . TYR A 1 266 ? 4.243 -9.507 -7.691 1.00 98.00 266 TYR A CA 1
ATOM 2080 C C . TYR A 1 266 ? 4.757 -9.816 -6.282 1.00 98.00 266 TYR A C 1
ATOM 2082 O O . TYR A 1 266 ? 4.191 -10.667 -5.597 1.00 98.00 266 TYR A O 1
ATOM 2090 N N . TRP A 1 267 ? 5.747 -9.065 -5.799 1.00 97.88 267 TRP A N 1
ATOM 2091 C CA . TRP A 1 267 ? 6.290 -9.245 -4.455 1.00 97.88 267 TRP A CA 1
ATOM 2092 C C . TRP A 1 267 ? 5.267 -8.969 -3.357 1.00 97.88 267 TRP A C 1
ATOM 2094 O O . TRP A 1 267 ? 5.142 -9.759 -2.425 1.00 97.88 267 TRP A O 1
ATOM 2104 N N . LEU A 1 268 ? 4.481 -7.896 -3.458 1.00 97.88 268 LEU A N 1
ATOM 2105 C CA . LEU A 1 268 ? 3.434 -7.624 -2.470 1.00 97.88 268 LEU A CA 1
ATOM 2106 C C . LEU A 1 268 ? 2.471 -8.822 -2.350 1.00 97.88 268 LEU A C 1
ATOM 2108 O O . LEU A 1 268 ? 2.202 -9.291 -1.240 1.00 97.88 268 LEU A O 1
ATOM 2112 N N . ARG A 1 269 ? 2.031 -9.385 -3.484 1.00 96.50 269 ARG A N 1
ATOM 2113 C CA . ARG A 1 269 ? 1.131 -10.548 -3.507 1.00 96.50 269 ARG A CA 1
ATOM 2114 C C . ARG A 1 269 ? 1.772 -11.822 -2.967 1.00 96.50 269 ARG A C 1
ATOM 2116 O O . ARG A 1 269 ? 1.158 -12.493 -2.135 1.00 96.50 269 ARG A O 1
ATOM 2123 N N . GLU A 1 270 ? 2.991 -12.149 -3.397 1.00 96.00 270 GLU A N 1
ATOM 2124 C CA . GLU A 1 270 ? 3.705 -13.361 -2.963 1.00 96.00 270 GLU A CA 1
ATOM 2125 C C . GLU A 1 270 ? 3.940 -13.405 -1.445 1.00 96.00 270 GLU A C 1
ATOM 2127 O O . GLU A 1 270 ? 4.034 -14.485 -0.862 1.00 96.00 270 GLU A O 1
ATOM 2132 N N . TYR A 1 271 ? 3.959 -12.245 -0.784 1.00 97.19 271 TYR A N 1
ATOM 2133 C CA . TYR A 1 271 ? 4.185 -12.132 0.658 1.00 97.19 271 TYR A CA 1
ATOM 2134 C C . TYR A 1 271 ? 2.932 -11.771 1.470 1.00 97.19 271 TYR A C 1
ATOM 2136 O O . TYR A 1 271 ? 3.013 -11.545 2.679 1.00 97.19 271 TYR A O 1
ATOM 2144 N N . GLY A 1 272 ? 1.755 -11.815 0.840 1.00 95.75 272 GLY A N 1
ATOM 2145 C CA . GLY A 1 272 ? 0.458 -11.791 1.521 1.00 95.75 272 GLY A CA 1
ATOM 2146 C C . GLY A 1 272 ? -0.144 -10.403 1.707 1.00 95.75 272 GLY A C 1
ATOM 2147 O O . GLY A 1 272 ? -1.158 -10.268 2.392 1.00 95.75 272 GLY A O 1
ATOM 2148 N N . ILE A 1 273 ? 0.434 -9.379 1.079 1.00 97.44 273 ILE A N 1
ATOM 2149 C CA . ILE A 1 273 ? -0.181 -8.057 0.997 1.00 97.44 273 ILE A CA 1
ATOM 2150 C C . ILE A 1 273 ? -1.243 -8.119 -0.092 1.00 97.44 273 ILE A C 1
ATOM 2152 O O . ILE A 1 273 ? -0.990 -8.526 -1.224 1.00 97.44 273 ILE A O 1
ATOM 2156 N N . ARG A 1 274 ? -2.463 -7.744 0.281 1.00 95.00 274 ARG A N 1
ATOM 2157 C CA . ARG A 1 274 ? -3.643 -7.820 -0.588 1.00 95.00 274 ARG A CA 1
ATOM 2158 C C . ARG A 1 274 ? -4.166 -6.453 -0.969 1.00 95.00 274 ARG A C 1
ATOM 2160 O O . ARG A 1 274 ? -4.980 -6.363 -1.880 1.00 95.00 274 ARG A O 1
ATOM 2167 N N . VAL A 1 275 ? -3.740 -5.416 -0.255 1.00 97.88 275 VAL A N 1
ATOM 2168 C CA . VAL A 1 275 ? -4.312 -4.088 -0.373 1.00 97.88 275 VAL A CA 1
ATOM 2169 C C . VAL A 1 275 ? -3.200 -3.051 -0.403 1.00 97.88 275 VAL A C 1
ATOM 2171 O O . VAL A 1 275 ? -2.286 -3.083 0.421 1.00 97.88 275 VAL A O 1
ATOM 2174 N N . VAL A 1 276 ? -3.284 -2.120 -1.345 1.00 97.94 276 VAL A N 1
ATOM 2175 C CA . VAL A 1 276 ? -2.380 -0.973 -1.448 1.00 97.94 276 VAL A CA 1
ATOM 2176 C C . VAL A 1 276 ? -3.161 0.327 -1.372 1.00 97.94 276 VAL A C 1
ATOM 2178 O O . VAL A 1 276 ? -4.291 0.418 -1.838 1.00 97.94 276 VAL A O 1
ATOM 2181 N N . SER A 1 277 ? -2.568 1.339 -0.760 1.00 96.50 277 SER A N 1
ATOM 2182 C CA . SER A 1 277 ? -3.143 2.673 -0.652 1.00 96.50 277 SER A CA 1
ATOM 2183 C C . SER A 1 277 ? -2.366 3.601 -1.582 1.00 96.50 277 SER A C 1
ATOM 2185 O O . SER A 1 277 ? -1.185 3.841 -1.343 1.00 96.50 277 SER A O 1
ATOM 2187 N N . LEU A 1 278 ? -3.009 4.052 -2.662 1.00 95.81 278 LEU A N 1
ATOM 2188 C CA . LEU A 1 278 ? -2.392 4.726 -3.808 1.00 95.81 278 LEU A CA 1
ATOM 2189 C C . LEU A 1 278 ? -2.504 6.242 -3.687 1.00 95.81 278 LEU A C 1
ATOM 2191 O O . LEU A 1 278 ? -3.619 6.756 -3.604 1.00 95.81 278 LEU A O 1
ATOM 2195 N N . LEU A 1 279 ? -1.368 6.935 -3.741 1.00 87.81 279 LEU A N 1
ATOM 2196 C CA . LEU A 1 279 ? -1.270 8.382 -3.578 1.00 87.81 279 LEU A CA 1
ATOM 2197 C C . LEU A 1 279 ? -1.326 9.139 -4.918 1.00 87.81 279 LEU A C 1
ATOM 2199 O O . LEU A 1 279 ? -0.309 9.270 -5.598 1.00 87.81 279 LEU A O 1
ATOM 2203 N N . PRO A 1 280 ? -2.458 9.763 -5.263 1.00 77.50 280 PRO A N 1
ATOM 2204 C CA . PRO A 1 280 ? -2.439 10.965 -6.076 1.00 77.50 280 PRO A CA 1
ATOM 2205 C C . PRO A 1 280 ? -2.368 12.196 -5.164 1.00 77.50 280 PRO A C 1
ATOM 2207 O O . PRO A 1 280 ? -3.302 12.510 -4.431 1.00 77.50 280 PRO A O 1
ATOM 2210 N N . THR A 1 281 ? -1.250 12.919 -5.188 1.00 67.88 281 THR A N 1
ATOM 2211 C CA . THR A 1 281 ? -1.064 14.169 -4.421 1.00 67.88 281 THR A CA 1
ATOM 2212 C C . THR A 1 281 ? -1.914 15.340 -4.934 1.00 67.88 281 THR A C 1
ATOM 2214 O O . THR A 1 281 ? -1.906 16.403 -4.321 1.00 67.88 281 THR A O 1
ATOM 2217 N N . ALA A 1 282 ? -2.640 15.175 -6.045 1.00 78.25 282 ALA A N 1
ATOM 2218 C CA . ALA A 1 282 ? -3.454 16.210 -6.678 1.00 78.25 282 ALA A CA 1
ATOM 2219 C C . ALA A 1 282 ? -4.642 15.611 -7.458 1.00 78.25 282 ALA A C 1
ATOM 2221 O O . ALA A 1 282 ? -4.859 14.398 -7.477 1.00 78.25 282 ALA A O 1
ATOM 2222 N N . ARG A 1 283 ? -5.426 16.478 -8.113 1.00 82.56 283 ARG A N 1
ATOM 2223 C CA . ARG A 1 283 ? -6.549 16.075 -8.968 1.00 82.56 283 ARG A CA 1
ATOM 2224 C C . ARG A 1 283 ? -6.070 15.180 -10.112 1.00 82.56 283 ARG A C 1
ATOM 2226 O O . ARG A 1 283 ? -5.333 15.642 -10.975 1.00 82.56 283 ARG A O 1
ATOM 2233 N N . VAL A 1 284 ? -6.595 13.962 -10.173 1.00 88.31 284 VAL A N 1
ATOM 2234 C CA . VAL A 1 284 ? -6.379 13.051 -11.301 1.00 88.31 284 VAL A CA 1
ATOM 2235 C C . VAL A 1 284 ? -7.281 13.461 -12.463 1.00 88.31 284 VAL A C 1
ATOM 2237 O O . VAL A 1 284 ? -8.496 13.573 -12.296 1.00 88.31 284 VAL A O 1
ATOM 2240 N N . ASP A 1 285 ? -6.690 13.693 -13.633 1.00 90.31 285 ASP A N 1
ATOM 2241 C CA . ASP A 1 285 ? -7.414 13.860 -14.891 1.00 90.31 285 ASP A CA 1
ATOM 2242 C C . ASP A 1 285 ? -7.206 12.609 -15.753 1.00 90.31 285 ASP A C 1
ATOM 2244 O O . ASP A 1 285 ? -6.179 12.427 -16.409 1.00 90.31 285 ASP A O 1
ATOM 2248 N N . VAL A 1 286 ? -8.201 11.719 -15.750 1.00 91.94 286 VAL A N 1
ATOM 2249 C CA . VAL A 1 286 ? -8.126 10.452 -16.494 1.00 91.94 286 VAL A CA 1
ATOM 2250 C C . VAL A 1 286 ? -8.075 10.642 -18.013 1.00 91.94 286 VAL A C 1
ATOM 2252 O O . VAL A 1 286 ? -7.807 9.691 -18.748 1.00 91.94 286 VAL A O 1
ATOM 2255 N N . SER A 1 287 ? -8.345 11.853 -18.514 1.00 92.75 287 SER A N 1
ATOM 2256 C CA . SER A 1 287 ? -8.254 12.145 -19.944 1.00 92.75 287 SER A CA 1
ATOM 2257 C C . SER A 1 287 ? -6.813 12.371 -20.412 1.00 92.75 287 SER A C 1
ATOM 2259 O O . SER A 1 287 ? -6.530 12.174 -21.595 1.00 92.75 287 SER A O 1
ATOM 2261 N N . THR A 1 288 ? -5.900 12.728 -19.500 1.00 95.19 288 THR A N 1
ATOM 2262 C CA . THR A 1 288 ? -4.492 13.029 -19.807 1.00 95.19 288 THR A CA 1
ATOM 2263 C C . THR A 1 288 ? -3.506 12.063 -19.167 1.00 95.19 288 THR A C 1
ATOM 2265 O O . THR A 1 288 ? -2.436 11.859 -19.727 1.00 95.19 288 THR A O 1
ATOM 2268 N N . TRP A 1 289 ? -3.870 11.367 -18.085 1.00 96.06 289 TRP A N 1
ATOM 2269 C CA . TRP A 1 289 ? -2.957 10.473 -17.352 1.00 96.06 289 TRP A CA 1
ATOM 2270 C C . TRP A 1 289 ? -2.316 9.334 -18.172 1.00 96.06 289 TRP A C 1
ATOM 2272 O O . TRP A 1 289 ? -1.339 8.728 -17.750 1.00 96.06 289 TRP A O 1
ATOM 2282 N N . ALA A 1 290 ? -2.804 9.044 -19.381 1.00 96.88 290 ALA A N 1
ATOM 2283 C CA . ALA A 1 290 ? -2.181 8.067 -20.270 1.00 96.88 290 ALA A CA 1
ATOM 2284 C C . ALA A 1 290 ? -0.862 8.568 -20.889 1.00 96.88 290 ALA A C 1
ATOM 2286 O O . ALA A 1 290 ? -0.109 7.764 -21.440 1.00 96.88 290 ALA A O 1
ATOM 2287 N N . THR A 1 291 ? -0.575 9.871 -20.817 1.00 97.19 291 THR A N 1
ATOM 2288 C CA . THR A 1 291 ? 0.653 10.469 -21.353 1.00 97.19 291 THR A CA 1
ATOM 2289 C C . THR A 1 291 ? 1.752 10.540 -20.288 1.00 97.19 291 THR A C 1
ATOM 2291 O O . THR A 1 291 ? 1.445 10.951 -19.170 1.00 97.19 291 THR A O 1
ATOM 2294 N N . PRO A 1 292 ? 3.018 10.223 -20.613 1.00 96.31 292 PRO A N 1
ATOM 2295 C CA . PRO A 1 292 ? 4.153 10.332 -19.685 1.00 96.31 292 PRO A CA 1
ATOM 2296 C C . PRO A 1 292 ? 4.377 11.719 -19.059 1.00 96.31 292 PRO A C 1
ATOM 2298 O O . PRO A 1 292 ? 5.019 11.837 -18.020 1.00 96.31 292 PRO A O 1
ATOM 2301 N N . GLU A 1 293 ? 3.864 12.779 -19.681 1.00 95.50 293 GLU A N 1
ATOM 2302 C CA . GLU A 1 293 ? 3.908 14.154 -19.181 1.00 95.50 293 GLU A CA 1
ATOM 2303 C C . GLU A 1 293 ? 2.901 14.438 -18.058 1.00 95.50 293 GLU A C 1
ATOM 2305 O O . GLU A 1 293 ? 2.905 15.541 -17.515 1.00 95.50 293 GLU A O 1
ATOM 2310 N N . ASP A 1 294 ? 2.024 13.491 -17.725 1.00 95.50 294 ASP A N 1
ATOM 2311 C CA . ASP A 1 294 ? 1.057 13.620 -16.639 1.00 95.50 294 ASP A CA 1
ATOM 2312 C C . ASP A 1 294 ? 1.631 13.049 -15.335 1.00 95.50 294 ASP A C 1
ATOM 2314 O O . ASP A 1 294 ? 2.230 11.972 -15.315 1.00 95.50 294 ASP A O 1
ATOM 2318 N N . GLN A 1 295 ? 1.424 13.752 -14.218 1.00 93.38 295 GLN A N 1
ATOM 2319 C CA . GLN A 1 295 ? 1.925 13.342 -12.902 1.00 93.38 295 GLN A CA 1
ATOM 2320 C C . GLN A 1 295 ? 1.416 11.960 -12.473 1.00 93.38 295 GLN A C 1
ATOM 2322 O O . GLN A 1 295 ? 2.098 11.247 -11.734 1.00 93.38 295 GLN A O 1
ATOM 2327 N N . PHE A 1 296 ? 0.233 11.567 -12.941 1.00 94.81 296 PHE A N 1
ATOM 2328 C CA . PHE A 1 296 ? -0.405 10.300 -12.603 1.00 94.81 296 PHE A CA 1
ATOM 2329 C C . PHE A 1 296 ? -0.218 9.237 -13.683 1.00 94.81 296 PHE A C 1
ATOM 2331 O O . PHE A 1 296 ? -0.908 8.215 -13.658 1.00 94.81 296 PHE A O 1
ATOM 2338 N N . HIS A 1 297 ? 0.749 9.420 -14.589 1.00 96.81 297 HIS A N 1
ATOM 2339 C CA . HIS A 1 297 ? 1.080 8.409 -15.586 1.00 96.81 297 HIS A CA 1
ATOM 2340 C C . HIS A 1 297 ? 1.427 7.054 -14.974 1.00 96.81 297 HIS A C 1
ATOM 2342 O O . HIS A 1 297 ? 0.984 6.016 -15.463 1.00 96.81 297 HIS A O 1
ATOM 2348 N N . TRP A 1 298 ? 2.140 7.047 -13.849 1.00 97.00 298 TRP A N 1
ATOM 2349 C CA . TRP A 1 298 ? 2.455 5.810 -13.140 1.00 97.00 298 TRP A CA 1
ATOM 2350 C C . TRP A 1 298 ? 1.195 5.080 -12.640 1.00 97.00 298 TRP A C 1
ATOM 2352 O O . TRP A 1 298 ? 1.142 3.854 -12.696 1.00 97.00 298 TRP A O 1
ATOM 2362 N N . LEU A 1 299 ? 0.147 5.805 -12.218 1.00 96.81 299 LEU A N 1
ATOM 2363 C CA . LEU A 1 299 ? -1.135 5.208 -11.827 1.00 96.81 299 LEU A CA 1
ATOM 2364 C C . LEU A 1 299 ? -1.855 4.625 -13.038 1.00 96.81 299 LEU A C 1
ATOM 2366 O O . LEU A 1 299 ? -2.367 3.513 -12.949 1.00 96.81 299 LEU A O 1
ATOM 2370 N N . PHE A 1 300 ? -1.853 5.331 -14.173 1.00 97.19 300 PHE A N 1
ATOM 2371 C CA . PHE A 1 300 ? -2.380 4.795 -15.429 1.00 97.19 300 PHE A CA 1
ATOM 2372 C C . PHE A 1 300 ? -1.673 3.489 -15.816 1.00 97.19 300 PHE A C 1
ATOM 2374 O O . PHE A 1 300 ? -2.341 2.498 -16.127 1.00 97.19 300 PHE A O 1
ATOM 2381 N N . GLN A 1 301 ? -0.338 3.468 -15.754 1.00 98.31 301 GLN A N 1
ATOM 2382 C CA . GLN A 1 301 ? 0.466 2.272 -16.009 1.00 98.31 301 GLN A CA 1
ATOM 2383 C C . GLN A 1 301 ? 0.089 1.148 -15.041 1.00 98.31 301 GLN A C 1
ATOM 2385 O O . GLN A 1 301 ? -0.186 0.037 -15.489 1.00 98.31 301 GLN A O 1
ATOM 2390 N N . LEU A 1 302 ? -0.020 1.447 -13.743 1.00 98.06 302 LEU A N 1
ATOM 2391 C CA . LEU A 1 302 ? -0.394 0.485 -12.707 1.00 98.06 302 LEU A CA 1
ATOM 2392 C C . LEU A 1 302 ? -1.766 -0.158 -12.959 1.00 98.06 302 LEU A C 1
ATOM 2394 O O . LEU A 1 302 ? -1.894 -1.378 -12.922 1.00 98.06 302 LEU A O 1
ATOM 2398 N N . VAL A 1 303 ? -2.804 0.633 -13.232 1.00 96.19 303 VAL A N 1
ATOM 2399 C CA . VAL A 1 303 ? -4.166 0.090 -13.381 1.00 96.19 303 VAL A CA 1
ATOM 2400 C C . VAL A 1 303 ? -4.409 -0.559 -14.749 1.00 96.19 303 VAL A C 1
ATOM 2402 O O . VAL A 1 303 ? -5.252 -1.450 -14.856 1.00 96.19 303 VAL A O 1
ATOM 2405 N N . THR A 1 304 ? -3.664 -0.154 -15.785 1.00 96.19 304 THR A N 1
ATOM 2406 C CA . THR A 1 304 ? -3.907 -0.577 -17.179 1.00 96.19 304 THR A CA 1
ATOM 2407 C C . THR A 1 304 ? -2.933 -1.649 -17.664 1.00 96.19 304 THR A C 1
ATOM 2409 O O . THR A 1 304 ? -3.334 -2.584 -18.355 1.00 96.19 304 THR A O 1
ATOM 2412 N N . ASN A 1 305 ? -1.650 -1.518 -17.320 1.00 97.25 305 ASN A N 1
ATOM 2413 C CA . ASN A 1 305 ? -0.553 -2.248 -17.963 1.00 97.25 305 ASN A CA 1
ATOM 2414 C C . ASN A 1 305 ? 0.204 -3.187 -17.017 1.00 97.25 305 ASN A C 1
ATOM 2416 O O . ASN A 1 305 ? 1.162 -3.820 -17.456 1.00 97.25 305 ASN A O 1
ATOM 2420 N N . VAL A 1 306 ? -0.214 -3.305 -15.752 1.00 98.25 306 VAL A N 1
ATOM 2421 C CA . VAL A 1 306 ? 0.441 -4.149 -14.743 1.00 98.25 306 VAL A CA 1
ATOM 2422 C C . VAL A 1 306 ? -0.426 -5.371 -14.407 1.00 98.25 306 VAL A C 1
ATOM 2424 O O . VAL A 1 306 ? -1.388 -5.269 -13.639 1.00 98.25 306 VAL A O 1
ATOM 2427 N N . PRO A 1 307 ? -0.114 -6.562 -14.954 1.00 96.94 307 PRO A N 1
ATOM 2428 C CA . PRO A 1 307 ? -0.913 -7.764 -14.741 1.00 96.94 307 PRO A CA 1
ATOM 2429 C C . PRO A 1 307 ? -1.052 -8.188 -13.276 1.00 96.94 307 PRO A C 1
ATOM 2431 O O . PRO A 1 307 ? -2.139 -8.607 -12.871 1.00 96.94 307 PRO A O 1
ATOM 2434 N N . ASN A 1 308 ? 0.004 -8.091 -12.458 1.00 97.81 308 ASN A N 1
ATOM 2435 C CA . ASN A 1 308 ? -0.081 -8.520 -11.060 1.00 97.81 308 ASN A CA 1
ATOM 2436 C C . ASN A 1 308 ? -0.930 -7.592 -10.188 1.00 97.81 308 ASN A C 1
ATOM 2438 O O . ASN A 1 308 ? -1.434 -8.045 -9.156 1.00 97.81 308 ASN A O 1
ATOM 2442 N N . PHE A 1 309 ? -1.152 -6.342 -10.605 1.00 98.06 309 PHE A N 1
ATOM 2443 C CA . PHE A 1 309 ? -1.989 -5.393 -9.873 1.00 98.06 309 PHE A CA 1
ATOM 2444 C C . PHE A 1 309 ? -3.452 -5.847 -9.802 1.00 98.06 309 PHE A C 1
ATOM 2446 O O . PHE A 1 309 ? -4.124 -5.606 -8.804 1.00 98.06 309 PHE A O 1
ATOM 2453 N N . GLN A 1 310 ? -3.925 -6.612 -10.791 1.00 93.62 310 GLN A N 1
ATOM 2454 C CA . GLN A 1 310 ? -5.278 -7.189 -10.800 1.00 93.62 310 GLN A CA 1
ATOM 2455 C C . GLN A 1 310 ? -5.534 -8.143 -9.621 1.00 93.62 310 GLN A C 1
ATOM 2457 O O . GLN A 1 310 ? -6.678 -8.411 -9.258 1.00 93.62 310 GLN A O 1
ATOM 2462 N N . GLY A 1 311 ? -4.470 -8.680 -9.018 1.00 93.94 311 GLY A N 1
ATOM 2463 C CA . GLY A 1 311 ? -4.560 -9.506 -7.819 1.00 93.94 311 GLY A CA 1
ATOM 2464 C C . GLY A 1 311 ? -4.423 -8.734 -6.502 1.00 93.94 311 GLY A C 1
ATOM 2465 O O . GLY A 1 311 ? -4.470 -9.358 -5.441 1.00 93.94 311 GLY A O 1
ATOM 2466 N N . LEU A 1 312 ? -4.233 -7.415 -6.560 1.00 97.06 312 LEU A N 1
ATOM 2467 C CA . LEU A 1 312 ? -4.256 -6.503 -5.421 1.00 97.06 312 LEU A CA 1
ATOM 2468 C C . LEU A 1 312 ? -5.564 -5.713 -5.418 1.00 97.06 312 LEU A C 1
ATOM 2470 O O . LEU A 1 312 ? -6.172 -5.456 -6.460 1.00 97.06 312 LEU A O 1
ATOM 2474 N N . ARG A 1 313 ? -5.984 -5.308 -4.221 1.00 97.88 313 ARG A N 1
ATOM 2475 C CA . ARG A 1 313 ? -7.026 -4.309 -4.025 1.00 97.88 313 ARG A CA 1
ATOM 2476 C C . ARG A 1 313 ? -6.415 -2.937 -3.793 1.00 97.88 313 ARG A C 1
ATOM 2478 O O . ARG A 1 313 ? -5.327 -2.851 -3.227 1.00 97.88 313 ARG A O 1
ATOM 2485 N N . TYR A 1 314 ? -7.115 -1.872 -4.167 1.00 97.75 314 TYR A N 1
ATOM 2486 C CA . TYR A 1 314 ? -6.620 -0.513 -3.941 1.00 97.75 314 TYR A CA 1
ATOM 2487 C C . TYR A 1 314 ? -7.543 0.348 -3.073 1.00 97.75 314 TYR A C 1
ATOM 2489 O O . TYR A 1 314 ? -8.764 0.250 -3.155 1.00 97.75 314 TYR A O 1
ATOM 2497 N N . LEU A 1 315 ? -6.946 1.226 -2.268 1.00 96.25 315 LEU A N 1
ATOM 2498 C CA . LEU A 1 315 ? -7.591 2.411 -1.708 1.00 96.25 315 LEU A CA 1
ATOM 2499 C C . LEU A 1 315 ? -7.040 3.616 -2.453 1.00 96.25 315 LEU A C 1
ATOM 2501 O O . LEU A 1 315 ? -5.828 3.829 -2.481 1.00 96.25 315 LEU A O 1
ATOM 2505 N N . TRP A 1 316 ? -7.922 4.414 -3.035 1.00 96.00 316 TRP A N 1
ATOM 2506 C CA . TRP A 1 316 ? -7.521 5.631 -3.729 1.00 96.00 316 TRP A CA 1
ATOM 2507 C C . TRP A 1 316 ? -7.463 6.803 -2.752 1.00 96.00 316 TRP A C 1
ATOM 2509 O O . TRP A 1 316 ? -8.395 6.971 -1.955 1.00 96.00 316 TRP A O 1
ATOM 2519 N N . TRP A 1 317 ? -6.405 7.618 -2.796 1.00 93.81 317 TRP A N 1
ATOM 2520 C CA . TRP A 1 317 ? -6.381 8.838 -1.988 1.00 93.81 317 TRP A CA 1
ATOM 2521 C C . TRP A 1 317 ? -7.197 9.914 -2.684 1.00 93.81 317 TRP A C 1
ATOM 2523 O O . TRP A 1 317 ? -7.048 10.152 -3.880 1.00 93.81 317 TRP A O 1
ATOM 2533 N N . GLY A 1 318 ? -8.074 10.570 -1.940 1.00 93.25 318 GLY A N 1
ATOM 2534 C CA . GLY A 1 318 ? -8.737 11.760 -2.435 1.00 93.25 318 GLY A CA 1
ATOM 2535 C C . GLY A 1 318 ? -7.939 13.028 -2.112 1.00 93.25 318 GLY A C 1
ATOM 2536 O O . GLY A 1 318 ? -7.188 13.058 -1.128 1.00 93.25 318 GLY A O 1
ATOM 2537 N N . PRO A 1 319 ? -8.112 14.091 -2.915 1.00 92.88 319 PRO A N 1
ATOM 2538 C CA . PRO A 1 319 ? -7.460 15.372 -2.675 1.00 92.88 319 PRO A CA 1
ATOM 2539 C C . PRO A 1 319 ? -7.922 15.966 -1.342 1.00 92.88 319 PRO A C 1
ATOM 2541 O O . PRO A 1 319 ? -9.082 15.824 -0.950 1.00 92.88 319 PRO A O 1
ATOM 2544 N N . PHE A 1 320 ? -7.025 16.649 -0.641 1.00 91.56 320 PHE A N 1
ATOM 2545 C CA . PHE A 1 320 ? -7.324 17.336 0.624 1.00 91.56 320 PHE A CA 1
ATOM 2546 C C . PHE A 1 320 ? -7.202 18.865 0.508 1.00 91.56 320 PHE A C 1
ATOM 2548 O O . PHE A 1 320 ? -7.648 19.588 1.402 1.00 91.56 320 PHE A O 1
ATOM 2555 N N . ASP A 1 321 ? -6.690 19.371 -0.616 1.00 89.38 321 ASP A N 1
ATOM 2556 C CA . ASP A 1 321 ? -6.623 20.790 -0.943 1.00 89.38 321 ASP A CA 1
ATOM 2557 C C . ASP A 1 321 ? -7.085 21.126 -2.375 1.00 89.38 321 ASP A C 1
ATOM 2559 O O . ASP A 1 321 ? -7.443 20.263 -3.178 1.00 89.38 321 ASP A O 1
ATOM 2563 N N . GLY A 1 322 ? -7.184 22.428 -2.660 1.00 87.38 322 GLY A N 1
ATOM 2564 C CA . GLY A 1 322 ? -7.595 22.950 -3.963 1.00 87.38 322 GLY A CA 1
ATOM 2565 C C . GLY A 1 322 ? -9.088 23.276 -4.108 1.00 87.38 322 GLY A C 1
ATOM 2566 O O . GLY A 1 322 ? -9.935 22.970 -3.268 1.00 87.38 322 GLY A O 1
ATOM 2567 N N . ALA A 1 323 ? -9.418 23.967 -5.201 1.00 87.94 323 ALA A N 1
ATOM 2568 C CA . ALA A 1 323 ? -10.786 24.381 -5.505 1.00 87.94 323 ALA A CA 1
ATOM 2569 C C . ALA A 1 323 ? -11.633 23.211 -6.035 1.00 87.94 323 ALA A C 1
ATOM 2571 O O . ALA A 1 323 ? -11.156 22.376 -6.804 1.00 87.94 323 ALA A O 1
ATOM 2572 N N . GLY A 1 324 ? -12.919 23.183 -5.668 1.00 91.50 324 GLY A N 1
ATOM 2573 C CA . GLY A 1 324 ? -13.852 22.152 -6.139 1.00 91.50 324 GLY A CA 1
ATOM 2574 C C . GLY A 1 324 ? -13.548 20.755 -5.595 1.00 91.50 324 GLY A C 1
ATOM 2575 O O . GLY A 1 324 ? -13.832 19.771 -6.266 1.00 91.50 324 GLY A O 1
ATOM 2576 N N . ILE A 1 325 ? -12.963 20.664 -4.398 1.00 93.25 325 ILE A N 1
ATOM 2577 C CA . ILE A 1 325 ? -12.460 19.418 -3.811 1.00 93.25 325 ILE A CA 1
ATOM 2578 C C . ILE A 1 325 ? -13.494 18.284 -3.778 1.00 93.25 325 ILE A C 1
ATOM 2580 O O . ILE A 1 325 ? -13.184 17.170 -4.183 1.00 93.25 325 ILE A O 1
ATOM 2584 N N . GLN A 1 326 ? -14.749 18.570 -3.414 1.00 95.56 326 GLN A N 1
ATOM 2585 C CA . GLN A 1 326 ? -15.824 17.574 -3.445 1.00 95.56 326 GLN A CA 1
ATOM 2586 C C . GLN A 1 326 ? -16.041 17.015 -4.860 1.00 95.56 326 GLN A C 1
ATOM 2588 O O . GLN A 1 326 ? -16.113 15.805 -5.031 1.00 95.56 326 GLN A O 1
ATOM 2593 N N . THR A 1 327 ? -16.079 17.874 -5.882 1.00 95.06 327 THR A N 1
ATOM 2594 C CA . THR A 1 327 ? -16.221 17.446 -7.283 1.00 95.06 327 THR A CA 1
ATOM 2595 C C . THR A 1 327 ? -15.047 16.580 -7.734 1.00 95.06 327 THR A C 1
ATOM 2597 O O . THR A 1 327 ? -15.227 15.685 -8.549 1.00 95.06 327 THR A O 1
ATOM 2600 N N . GLN A 1 328 ? -13.844 16.805 -7.202 1.00 93.31 328 GLN A N 1
ATOM 2601 C CA . GLN A 1 328 ? -12.689 15.961 -7.513 1.00 93.31 328 GLN A CA 1
ATOM 2602 C C . GLN A 1 328 ? -12.810 14.565 -6.883 1.00 93.31 328 GLN A C 1
ATOM 2604 O O . GLN A 1 328 ? -12.487 13.578 -7.535 1.00 93.31 328 GLN A O 1
ATOM 2609 N N . TRP A 1 329 ? -13.319 14.464 -5.652 1.00 95.56 329 TRP A N 1
ATOM 2610 C CA . TRP A 1 329 ? -13.650 13.170 -5.042 1.00 95.56 329 TRP A CA 1
ATOM 2611 C C . TRP A 1 329 ? -14.752 12.438 -5.813 1.00 95.56 329 TRP A C 1
ATOM 2613 O O . TRP A 1 329 ? -14.628 11.246 -6.077 1.00 95.56 329 TRP A O 1
ATOM 2623 N N . GLU A 1 330 ? -15.807 13.150 -6.211 1.00 96.12 330 GLU A N 1
ATOM 2624 C CA . GLU A 1 330 ? -16.877 12.600 -7.049 1.00 96.12 330 GLU A CA 1
ATOM 2625 C C . GLU A 1 330 ? -16.331 12.087 -8.390 1.00 96.12 330 GLU A C 1
ATOM 2627 O O . GLU A 1 330 ? -16.686 10.985 -8.798 1.00 96.12 330 GLU A O 1
ATOM 2632 N N . ALA A 1 331 ? -15.418 12.831 -9.026 1.00 94.12 331 ALA A N 1
ATOM 2633 C CA . ALA A 1 331 ? -14.753 12.412 -10.258 1.00 94.12 331 ALA A CA 1
ATOM 2634 C C . ALA A 1 331 ? -13.895 11.154 -10.060 1.00 94.12 331 ALA A C 1
ATOM 2636 O O . ALA A 1 331 ? -13.915 10.274 -10.905 1.00 94.12 331 ALA A O 1
ATOM 2637 N N . ILE A 1 332 ? -13.206 10.989 -8.925 1.00 94.88 3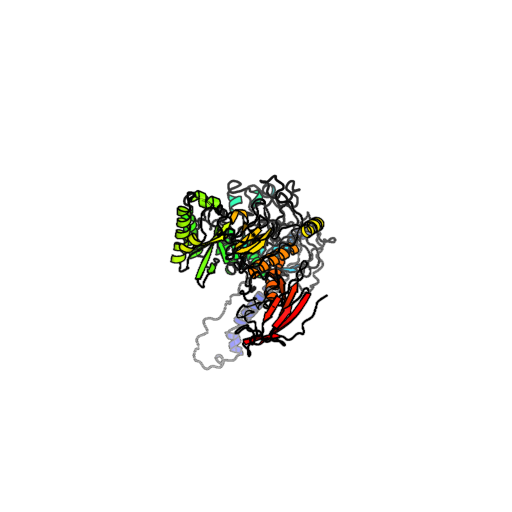32 ILE A N 1
ATOM 2638 C CA . ILE A 1 332 ? -12.493 9.734 -8.623 1.00 94.88 332 ILE A CA 1
ATOM 2639 C C . ILE A 1 332 ? -13.465 8.546 -8.560 1.00 94.88 332 ILE A C 1
ATOM 2641 O O . ILE A 1 332 ? -13.135 7.445 -9.006 1.00 94.88 332 ILE A O 1
ATOM 2645 N N . VAL A 1 333 ? -14.664 8.723 -8.002 1.00 96.25 333 VAL A N 1
ATOM 2646 C CA . VAL A 1 333 ? -15.660 7.643 -7.999 1.00 96.25 333 VAL A CA 1
ATOM 2647 C C . VAL A 1 333 ? -16.146 7.372 -9.422 1.00 96.25 333 VAL A C 1
ATOM 2649 O O . VAL A 1 333 ? -16.114 6.223 -9.857 1.00 96.25 333 VAL A O 1
ATOM 2652 N N . ASP A 1 334 ? -16.529 8.420 -10.151 1.00 94.88 334 ASP A N 1
ATOM 2653 C CA . ASP A 1 334 ? -17.103 8.320 -11.494 1.00 94.88 334 ASP A CA 1
ATOM 2654 C C . ASP A 1 334 ? -16.104 7.793 -12.538 1.00 94.88 334 ASP A C 1
ATOM 2656 O O . ASP A 1 334 ? -16.487 6.980 -13.372 1.00 94.88 334 ASP A O 1
ATOM 2660 N N . ASP A 1 335 ? -14.840 8.207 -12.481 1.00 93.75 335 ASP A N 1
ATOM 2661 C CA . ASP A 1 335 ? -13.841 7.951 -13.523 1.00 93.75 335 ASP A CA 1
ATOM 2662 C C . ASP A 1 335 ? -12.915 6.768 -13.199 1.00 93.75 335 ASP A C 1
ATOM 2664 O O . ASP A 1 335 ? -12.386 6.131 -14.110 1.00 93.75 335 ASP A O 1
ATOM 2668 N N . ILE A 1 336 ? -12.708 6.457 -11.912 1.00 94.06 336 ILE A N 1
ATOM 2669 C CA . ILE A 1 336 ? -11.819 5.366 -11.477 1.00 94.06 336 ILE A CA 1
ATOM 2670 C C . ILE A 1 336 ? -12.633 4.171 -10.985 1.00 94.06 336 ILE A C 1
ATOM 2672 O O . ILE A 1 336 ? -12.497 3.075 -11.523 1.00 94.06 336 ILE A O 1
ATOM 2676 N N . HIS A 1 337 ? -13.507 4.357 -9.991 1.00 94.62 337 HIS A N 1
ATOM 2677 C CA . HIS A 1 337 ? -14.203 3.236 -9.339 1.00 94.62 337 HIS A CA 1
ATOM 2678 C C . HIS A 1 337 ? -15.320 2.621 -10.196 1.00 94.62 337 HIS A C 1
ATOM 2680 O O . HIS A 1 337 ? -15.776 1.520 -9.897 1.00 94.62 337 HIS A O 1
ATOM 2686 N N . THR A 1 338 ? -15.763 3.290 -11.265 1.00 93.12 338 THR A N 1
ATOM 2687 C CA . THR A 1 338 ? -16.673 2.677 -12.251 1.00 93.12 338 THR A CA 1
ATOM 2688 C C . THR A 1 338 ? -15.946 1.858 -13.317 1.00 93.12 338 THR A C 1
ATOM 2690 O O . THR A 1 338 ? -16.567 1.006 -13.954 1.00 93.12 338 THR A O 1
ATOM 2693 N N . VAL A 1 339 ? -14.651 2.118 -13.522 1.00 92.81 339 VAL A N 1
ATOM 2694 C CA . VAL A 1 339 ? -13.842 1.513 -14.588 1.00 92.81 339 VAL A CA 1
ATOM 2695 C C . VAL A 1 339 ? -13.024 0.340 -14.055 1.00 92.81 339 VAL A C 1
ATOM 2697 O O . VAL A 1 339 ? -12.950 -0.698 -14.710 1.00 92.81 339 VAL A O 1
ATOM 2700 N N . TYR A 1 340 ? -12.445 0.489 -12.864 1.00 93.06 340 TYR A N 1
ATOM 2701 C CA . TYR A 1 340 ? -11.597 -0.511 -12.225 1.00 93.06 340 TYR A CA 1
ATOM 2702 C C . TYR A 1 340 ? -12.309 -1.063 -10.987 1.00 93.06 340 TYR A C 1
ATOM 2704 O O . TYR A 1 340 ? -12.577 -0.338 -10.034 1.00 93.06 340 TYR A O 1
ATOM 2712 N N . ASP A 1 341 ? -12.646 -2.352 -10.999 1.00 91.94 341 ASP A N 1
ATOM 2713 C CA . ASP A 1 341 ? -13.464 -3.000 -9.962 1.00 91.94 341 ASP A CA 1
ATOM 2714 C C . ASP A 1 341 ? -12.634 -3.633 -8.832 1.00 91.94 341 ASP A C 1
ATOM 2716 O O . ASP A 1 341 ? -13.175 -4.206 -7.880 1.00 91.94 341 ASP A O 1
ATOM 2720 N N . ASN A 1 342 ? -11.304 -3.520 -8.904 1.00 94.94 342 ASN A N 1
ATOM 2721 C CA . ASN A 1 342 ? -10.401 -4.051 -7.898 1.00 94.94 342 ASN A CA 1
ATOM 2722 C C . ASN A 1 342 ? -10.152 -3.098 -6.720 1.00 94.94 342 ASN A C 1
ATOM 2724 O O . ASN A 1 342 ? -9.182 -3.277 -5.997 1.00 94.94 342 ASN A O 1
ATOM 2728 N N . PHE A 1 343 ? -11.024 -2.130 -6.440 1.00 97.06 343 PHE A N 1
ATOM 2729 C CA . PHE A 1 343 ? -10.919 -1.350 -5.203 1.00 97.06 343 PHE A CA 1
ATOM 2730 C C . PHE A 1 343 ? -11.186 -2.203 -3.953 1.00 97.06 343 PHE A C 1
ATOM 2732 O O . PHE A 1 343 ? -11.828 -3.257 -3.988 1.00 97.06 343 PHE A O 1
ATOM 2739 N N . TYR A 1 344 ? -10.667 -1.742 -2.821 1.00 98.19 344 TYR A N 1
ATOM 2740 C CA . TYR A 1 344 ? -10.896 -2.334 -1.513 1.00 98.19 344 TYR A CA 1
ATOM 2741 C C . TYR A 1 344 ? -12.256 -1.898 -0.963 1.00 98.19 344 TYR A C 1
ATOM 2743 O O . TYR A 1 344 ? -12.636 -0.732 -1.061 1.00 98.19 344 TYR A O 1
ATOM 2751 N N . ALA A 1 345 ? -12.986 -2.830 -0.357 1.00 97.50 345 ALA A N 1
ATOM 2752 C CA . ALA A 1 345 ? -14.231 -2.556 0.343 1.00 97.50 345 ALA A CA 1
ATOM 2753 C C . ALA A 1 345 ? -14.227 -3.291 1.683 1.00 97.50 345 ALA A C 1
ATOM 2755 O O . ALA A 1 345 ? -13.768 -4.430 1.773 1.00 97.50 345 ALA A O 1
ATOM 2756 N N . ILE A 1 346 ? -14.746 -2.634 2.715 1.00 95.62 346 ILE A N 1
ATOM 2757 C CA . ILE A 1 346 ? -14.930 -3.222 4.040 1.00 95.62 346 ILE A CA 1
ATOM 2758 C C . ILE A 1 346 ? -16.365 -3.730 4.184 1.00 95.62 346 ILE A C 1
ATOM 2760 O O . ILE A 1 346 ? -17.327 -3.052 3.811 1.00 95.62 346 ILE A O 1
ATOM 2764 N N . GLU A 1 347 ? -16.510 -4.923 4.764 1.00 95.00 347 GLU A N 1
ATOM 2765 C CA . GLU A 1 347 ? -17.811 -5.473 5.127 1.00 95.00 347 GLU A CA 1
ATOM 2766 C C . GLU A 1 347 ? -18.220 -5.041 6.539 1.00 95.00 347 GLU A C 1
ATOM 2768 O O . GLU A 1 347 ? -17.527 -5.322 7.517 1.00 95.00 347 GLU A O 1
ATOM 2773 N N . ILE A 1 348 ? -19.384 -4.401 6.663 1.00 91.75 348 ILE A N 1
ATOM 2774 C CA . ILE A 1 348 ? -19.967 -4.014 7.951 1.00 91.75 348 ILE A CA 1
ATOM 2775 C C . ILE A 1 348 ? -21.428 -4.449 7.969 1.00 91.75 348 ILE A C 1
ATOM 2777 O O . ILE A 1 348 ? -22.242 -3.992 7.170 1.00 91.75 348 ILE A O 1
ATOM 2781 N N . GLY A 1 349 ? -21.772 -5.372 8.870 1.00 91.38 349 GLY A N 1
ATOM 2782 C CA . GLY A 1 349 ? -23.138 -5.894 8.981 1.00 91.38 349 GLY A CA 1
ATOM 2783 C C . GLY A 1 349 ? -23.640 -6.593 7.708 1.00 91.38 349 GLY A C 1
ATOM 2784 O O . GLY A 1 349 ? -24.811 -6.443 7.360 1.00 91.38 349 GLY A O 1
ATOM 2785 N N . GLY A 1 350 ? -22.761 -7.311 6.996 1.00 93.75 350 GLY A N 1
ATOM 2786 C CA . GLY A 1 350 ? -23.085 -8.001 5.739 1.00 93.75 350 GLY A CA 1
ATOM 2787 C C . GLY A 1 350 ? -23.238 -7.078 4.525 1.00 93.75 350 GLY A C 1
ATOM 2788 O O . GLY A 1 350 ? -23.729 -7.508 3.483 1.00 93.75 350 GLY A O 1
ATOM 2789 N N . LYS A 1 351 ? -22.866 -5.800 4.657 1.00 96.81 351 LYS A N 1
ATOM 2790 C CA . LYS A 1 351 ? -22.918 -4.792 3.595 1.00 96.81 351 LYS A CA 1
ATOM 2791 C C . LYS A 1 351 ? -21.515 -4.323 3.232 1.00 96.81 351 LYS A C 1
ATOM 2793 O O . LYS A 1 351 ? -20.666 -4.216 4.108 1.00 96.81 351 LYS A O 1
ATOM 2798 N N . GLN A 1 352 ? -21.302 -4.013 1.957 1.00 97.69 352 GLN A N 1
ATOM 2799 C CA . GLN A 1 352 ? -20.009 -3.591 1.418 1.00 97.69 352 GLN A CA 1
ATOM 2800 C C . GLN A 1 352 ? -19.909 -2.063 1.346 1.00 97.69 352 GLN A C 1
ATOM 2802 O O . GLN A 1 352 ? -20.827 -1.403 0.846 1.00 97.69 352 GLN A O 1
ATOM 2807 N N . TYR A 1 353 ? -18.781 -1.532 1.815 1.00 98.12 353 TYR A N 1
ATOM 2808 C CA . TYR A 1 353 ? -18.446 -0.110 1.828 1.00 98.12 353 TYR A CA 1
ATOM 2809 C C . TYR A 1 353 ? -17.083 0.088 1.154 1.00 98.12 353 TYR A C 1
ATOM 2811 O O . TYR A 1 353 ? -16.058 -0.191 1.783 1.00 98.12 353 TYR A O 1
ATOM 2819 N N . PRO A 1 354 ? -17.045 0.528 -0.117 1.00 98.31 354 PRO A N 1
ATOM 2820 C CA . PRO A 1 354 ? -15.804 0.870 -0.805 1.00 98.31 354 PRO A CA 1
ATOM 2821 C C . PRO A 1 354 ? -14.988 1.871 0.009 1.00 98.31 354 PRO A C 1
ATOM 2823 O O . PRO A 1 354 ? -15.541 2.811 0.586 1.00 98.31 354 PRO A O 1
ATOM 2826 N N . ALA A 1 355 ? -13.686 1.627 0.099 1.00 97.38 355 ALA A N 1
ATOM 2827 C CA . ALA A 1 355 ? -12.778 2.377 0.945 1.00 97.38 355 ALA A CA 1
ATOM 2828 C C . ALA A 1 355 ? -12.001 3.423 0.140 1.00 97.38 355 ALA A C 1
ATOM 2830 O O . ALA A 1 355 ? -11.387 3.114 -0.880 1.00 97.38 355 ALA A O 1
ATOM 2831 N N . MET A 1 356 ? -11.968 4.652 0.646 1.00 97.12 356 MET A N 1
ATOM 2832 C CA . MET A 1 356 ? -11.135 5.736 0.126 1.00 97.12 356 MET A CA 1
ATOM 2833 C C . MET A 1 356 ? -10.275 6.313 1.245 1.00 97.12 356 MET A C 1
ATOM 2835 O O . MET A 1 356 ? -10.649 6.245 2.417 1.00 97.12 356 MET A O 1
ATOM 2839 N N . TYR A 1 357 ? -9.131 6.894 0.891 1.00 95.56 357 TYR A N 1
ATOM 2840 C CA . TYR A 1 357 ? -8.192 7.443 1.863 1.00 95.56 357 TYR A CA 1
ATOM 2841 C C . TYR A 1 357 ? -8.114 8.974 1.798 1.00 95.56 357 TYR A C 1
ATOM 2843 O O . TYR A 1 357 ? -8.076 9.558 0.720 1.00 95.56 357 TYR A O 1
ATOM 2851 N N . CYS A 1 358 ? -8.070 9.640 2.949 1.00 93.75 358 CYS A N 1
ATOM 2852 C CA . CYS A 1 358 ? -7.837 11.075 3.075 1.00 93.75 358 CYS A CA 1
ATOM 2853 C C . CYS A 1 358 ? -6.570 11.309 3.898 1.00 93.75 358 CYS A C 1
ATOM 2855 O O . CYS A 1 358 ? -6.515 10.983 5.083 1.00 93.75 358 CYS A O 1
ATOM 2857 N N . PHE A 1 359 ? -5.548 11.881 3.268 1.00 90.62 359 PHE A N 1
ATOM 2858 C CA . PHE A 1 359 ? -4.236 12.047 3.890 1.00 90.62 359 PHE A CA 1
ATOM 2859 C C . PHE A 1 359 ? -4.172 13.137 4.968 1.00 90.62 359 PHE A C 1
ATOM 2861 O O . PHE A 1 359 ? -3.422 13.007 5.933 1.00 90.62 359 PHE A O 1
ATOM 2868 N N . GLU A 1 360 ? -4.942 14.209 4.793 1.00 90.06 360 GLU A N 1
ATOM 2869 C CA . GLU A 1 360 ? -4.929 15.403 5.643 1.00 90.06 360 GLU A CA 1
ATOM 2870 C C . GLU A 1 360 ? -6.374 15.850 5.904 1.00 90.06 360 GLU A C 1
ATOM 2872 O O . GLU A 1 360 ? -6.859 16.824 5.318 1.00 90.06 360 GLU A O 1
ATOM 2877 N N . GLU A 1 361 ? -7.097 15.120 6.760 1.00 91.75 361 GLU A N 1
ATOM 2878 C CA . GLU A 1 361 ? -8.518 15.398 7.006 1.00 91.75 361 GLU A CA 1
ATOM 2879 C C . GLU A 1 361 ? -8.755 16.810 7.557 1.00 91.75 361 GLU A C 1
ATOM 2881 O O . GLU A 1 361 ? -9.697 17.476 7.130 1.00 91.75 361 GLU A O 1
ATOM 2886 N N . ASP A 1 362 ? -7.910 17.297 8.469 1.00 89.12 362 ASP A N 1
ATOM 2887 C CA . ASP A 1 362 ? -8.031 18.655 9.025 1.00 89.12 362 ASP A CA 1
ATOM 2888 C C . ASP A 1 362 ? -7.986 19.734 7.915 1.00 89.12 362 ASP A C 1
ATOM 2890 O O . ASP A 1 362 ? -8.729 20.727 7.939 1.00 89.12 362 ASP A O 1
ATOM 2894 N N . THR A 1 363 ? -7.161 19.507 6.889 1.00 91.25 363 THR A N 1
ATOM 2895 C CA . THR A 1 363 ? -7.043 20.389 5.719 1.00 91.25 363 THR A CA 1
ATOM 2896 C C . THR A 1 363 ? -8.273 20.273 4.820 1.00 91.25 363 THR A C 1
ATOM 2898 O O . THR A 1 363 ? -8.868 21.296 4.469 1.00 91.25 363 THR A O 1
ATOM 2901 N N . LEU A 1 364 ? -8.726 19.048 4.525 1.00 93.06 364 LEU A N 1
ATOM 2902 C CA . LEU A 1 364 ? -9.962 18.803 3.771 1.00 93.06 364 LEU A CA 1
ATOM 2903 C C . LEU A 1 364 ? -11.168 19.475 4.447 1.00 93.06 364 LEU A C 1
ATOM 2905 O O . LEU A 1 364 ? -11.933 20.189 3.798 1.00 93.06 364 LEU A O 1
ATOM 2909 N N . TYR A 1 365 ? -11.312 19.303 5.762 1.00 93.31 365 TYR A N 1
ATOM 2910 C CA . TYR A 1 365 ? -12.368 19.911 6.567 1.00 93.31 365 TYR A CA 1
ATOM 2911 C C . TYR A 1 365 ? -12.370 21.437 6.437 1.00 93.31 365 TYR A C 1
ATOM 2913 O O . TYR A 1 365 ? -13.418 22.044 6.200 1.00 93.31 365 TYR A O 1
ATOM 2921 N N . THR A 1 366 ? -11.193 22.058 6.538 1.00 93.12 366 THR A N 1
ATOM 2922 C CA . THR A 1 366 ? -11.027 23.508 6.379 1.00 93.12 366 THR A CA 1
ATOM 2923 C C . THR A 1 366 ? -11.432 23.967 4.976 1.00 93.12 366 THR A C 1
ATOM 2925 O O . THR A 1 366 ? -12.186 24.932 4.840 1.00 93.12 366 THR A O 1
ATOM 2928 N N . ASN A 1 367 ? -11.013 23.245 3.935 1.00 93.50 367 ASN A N 1
ATOM 2929 C CA . ASN A 1 367 ? -11.321 23.570 2.538 1.00 93.50 367 ASN A CA 1
ATOM 2930 C C . ASN A 1 367 ? -12.794 23.352 2.166 1.00 93.50 367 ASN A C 1
ATOM 2932 O O . ASN A 1 367 ? -13.314 24.022 1.275 1.00 93.50 367 ASN A O 1
ATOM 2936 N N . LEU A 1 368 ? -13.498 22.489 2.898 1.00 94.00 368 LEU A N 1
ATOM 2937 C CA . LEU A 1 368 ? -14.952 22.333 2.821 1.00 94.00 368 LEU A CA 1
ATOM 2938 C C . LEU A 1 368 ? -15.714 23.416 3.609 1.00 94.00 368 LEU A C 1
ATOM 2940 O O . LEU A 1 368 ? -16.935 23.370 3.706 1.00 94.00 368 LEU A O 1
ATOM 2944 N N . GLY A 1 369 ? -15.021 24.414 4.163 1.00 93.94 369 GLY A N 1
ATOM 2945 C CA . GLY A 1 369 ? -15.616 25.541 4.884 1.00 93.94 369 GLY A CA 1
ATOM 2946 C C . GLY A 1 369 ? -15.529 25.434 6.404 1.00 93.94 369 GLY A C 1
ATOM 2947 O O . GLY A 1 369 ? -16.080 26.287 7.097 1.00 93.94 369 GLY A O 1
ATOM 2948 N N . GLY A 1 370 ? -14.854 24.412 6.937 1.00 91.75 370 GLY A N 1
ATOM 2949 C CA . GLY A 1 370 ? -14.541 24.308 8.362 1.00 91.75 370 GLY A CA 1
ATOM 2950 C C . GLY A 1 370 ? -15.766 24.144 9.263 1.00 91.75 370 GLY A C 1
ATOM 2951 O O . GLY A 1 370 ? -15.724 24.552 10.426 1.00 91.75 370 GLY A O 1
ATOM 2952 N N . THR A 1 371 ? -16.860 23.576 8.740 1.00 92.12 371 THR A N 1
ATOM 2953 C CA . THR A 1 371 ? -18.074 23.279 9.516 1.00 92.12 371 THR A CA 1
ATOM 2954 C C . THR A 1 371 ? -18.471 21.814 9.408 1.00 92.12 371 THR A C 1
ATOM 2956 O O . THR A 1 371 ? -18.352 21.191 8.352 1.00 92.12 371 THR A O 1
ATOM 2959 N N . ASP A 1 372 ? -19.020 21.277 10.494 1.00 90.31 372 ASP A N 1
ATOM 2960 C CA . ASP A 1 372 ? -19.483 19.890 10.554 1.00 90.31 372 ASP A CA 1
ATOM 2961 C C . ASP A 1 372 ? -20.603 19.612 9.548 1.00 90.31 372 ASP A C 1
ATOM 2963 O O . ASP A 1 372 ? -20.601 18.567 8.906 1.00 90.31 372 ASP A O 1
ATOM 2967 N N . ALA A 1 373 ? -21.495 20.581 9.325 1.00 93.56 373 ALA A N 1
ATOM 2968 C CA . ALA A 1 373 ? -22.544 20.481 8.313 1.00 93.56 373 ALA A CA 1
ATOM 2969 C C . ALA A 1 373 ? -21.974 20.338 6.892 1.00 93.56 373 ALA A C 1
ATOM 2971 O O . ALA A 1 373 ? -22.454 19.508 6.123 1.00 93.56 373 ALA A O 1
ATOM 2972 N N . ALA A 1 374 ? -20.937 21.108 6.547 1.00 94.56 374 ALA A N 1
ATOM 2973 C CA . ALA A 1 374 ? -20.309 21.006 5.234 1.00 94.56 374 ALA A CA 1
ATOM 2974 C C . ALA A 1 374 ? -19.546 19.684 5.064 1.00 94.56 374 ALA A C 1
ATOM 2976 O O . ALA A 1 374 ? -19.641 19.050 4.016 1.00 94.56 374 ALA A O 1
ATOM 2977 N N . TYR A 1 375 ? -18.865 19.217 6.112 1.00 94.06 375 TYR A N 1
ATOM 2978 C CA . TYR A 1 375 ? -18.162 17.934 6.078 1.00 94.06 375 TYR A CA 1
ATOM 2979 C C . TYR A 1 375 ? -19.116 16.731 5.989 1.00 94.06 375 TYR A C 1
ATOM 2981 O O . TYR A 1 375 ? -18.873 15.799 5.226 1.00 94.06 375 TYR A O 1
ATOM 2989 N N . ILE A 1 376 ? -20.245 16.768 6.706 1.00 94.75 376 ILE A N 1
ATOM 2990 C CA . ILE A 1 376 ? -21.310 15.760 6.591 1.00 94.75 376 ILE A CA 1
ATOM 2991 C C . ILE A 1 376 ? -21.942 15.791 5.197 1.00 94.75 376 ILE A C 1
ATOM 2993 O O . ILE A 1 376 ? -22.193 14.732 4.623 1.00 94.75 376 ILE A O 1
ATOM 2997 N N . SER A 1 377 ? -22.161 16.979 4.624 1.00 96.44 377 SER A N 1
ATOM 2998 C CA . SER A 1 377 ? -22.646 17.116 3.246 1.00 96.44 377 SER A CA 1
ATOM 2999 C C . SER A 1 377 ? -21.680 16.483 2.244 1.00 96.44 377 SER A C 1
ATOM 3001 O O . SER A 1 377 ? -22.123 15.781 1.339 1.00 96.44 377 SER A O 1
ATOM 3003 N N . PHE A 1 378 ? -20.373 16.684 2.427 1.00 97.06 378 PHE A N 1
ATOM 3004 C CA . PHE A 1 378 ? -19.341 16.021 1.633 1.00 97.06 378 PHE A CA 1
ATOM 3005 C C . PHE A 1 378 ? -19.416 14.492 1.777 1.00 97.06 378 PHE A C 1
ATOM 3007 O O . PHE A 1 378 ? -19.539 13.795 0.774 1.00 97.06 378 PHE A O 1
ATOM 3014 N N . CYS A 1 379 ? -19.433 13.965 3.008 1.00 97.19 379 CYS A N 1
ATOM 3015 C CA . CYS A 1 379 ? -19.530 12.521 3.256 1.00 97.19 379 CYS A CA 1
ATOM 3016 C C . CYS A 1 379 ? -20.787 11.910 2.618 1.00 97.19 379 CYS A C 1
ATOM 3018 O O . CYS A 1 379 ? -20.719 10.835 2.027 1.00 97.19 379 CYS A O 1
ATOM 3020 N N . THR A 1 380 ? -21.918 12.618 2.708 1.00 98.06 380 THR A N 1
ATOM 3021 C CA . THR A 1 380 ? -23.192 12.219 2.092 1.00 98.06 380 THR A CA 1
ATOM 3022 C C . THR A 1 380 ? -23.055 12.130 0.576 1.00 98.06 380 THR A C 1
ATOM 3024 O O . THR A 1 380 ? -23.426 11.117 -0.004 1.00 98.06 380 THR A O 1
ATOM 3027 N N . ALA A 1 381 ? -22.467 13.144 -0.068 1.00 98.31 381 ALA A N 1
ATOM 3028 C CA . ALA A 1 381 ? -22.303 13.163 -1.520 1.00 98.31 381 ALA A CA 1
ATOM 3029 C C . ALA A 1 381 ? -21.451 11.987 -2.028 1.00 98.31 381 ALA A C 1
ATOM 3031 O O . ALA A 1 381 ? -21.813 11.343 -3.012 1.00 98.31 381 ALA A O 1
ATOM 3032 N N . ILE A 1 382 ? -20.358 11.657 -1.331 1.00 98.38 382 ILE A N 1
ATOM 3033 C CA . ILE A 1 382 ? -19.509 10.515 -1.702 1.00 98.38 382 ILE A CA 1
ATOM 3034 C C . ILE A 1 382 ? -20.215 9.180 -1.426 1.00 98.38 382 ILE A C 1
ATOM 3036 O O . ILE A 1 382 ? -20.169 8.276 -2.262 1.00 98.38 382 ILE A O 1
ATOM 3040 N N . ALA A 1 383 ? -20.917 9.050 -0.296 1.00 98.50 383 ALA A N 1
ATOM 3041 C CA . ALA A 1 383 ? -21.710 7.858 -0.001 1.00 98.50 383 ALA A CA 1
ATOM 3042 C C . ALA A 1 383 ? -22.811 7.632 -1.052 1.00 98.50 383 ALA A C 1
ATOM 3044 O O . ALA A 1 383 ? -22.971 6.509 -1.528 1.00 98.50 383 ALA A O 1
ATOM 3045 N N . ASP A 1 384 ? -23.516 8.688 -1.467 1.00 98.44 384 ASP A N 1
ATOM 3046 C CA . ASP A 1 384 ? -24.574 8.633 -2.481 1.00 98.44 384 ASP A CA 1
ATOM 3047 C C . ASP A 1 384 ? -24.045 8.164 -3.845 1.00 98.44 384 ASP A C 1
ATOM 3049 O O . ASP A 1 384 ? -24.720 7.394 -4.533 1.00 98.44 384 ASP A O 1
ATOM 3053 N N . LYS A 1 385 ? -22.817 8.553 -4.221 1.00 98.19 385 LYS A N 1
ATOM 3054 C CA . LYS A 1 385 ? -22.151 8.045 -5.431 1.00 98.19 385 LYS A CA 1
ATOM 3055 C C . LYS A 1 385 ? -21.961 6.530 -5.379 1.00 98.19 385 LYS A C 1
ATOM 3057 O O . LYS A 1 385 ? -22.358 5.836 -6.311 1.00 98.19 385 LYS A O 1
ATOM 3062 N N . PHE A 1 386 ? -21.435 5.993 -4.280 1.00 98.44 386 PHE A N 1
ATOM 3063 C CA . PHE A 1 386 ? -21.277 4.543 -4.132 1.00 98.44 386 PHE A CA 1
ATOM 3064 C C . PHE A 1 386 ? -22.614 3.805 -3.984 1.00 98.44 386 PHE A C 1
ATOM 3066 O O . PHE A 1 386 ? -22.763 2.701 -4.509 1.00 98.44 386 PHE A O 1
ATOM 3073 N N . ILE A 1 387 ? -23.619 4.415 -3.351 1.00 98.44 387 ILE A N 1
ATOM 3074 C CA . ILE A 1 387 ? -24.983 3.869 -3.304 1.00 98.44 387 ILE A CA 1
ATOM 3075 C C . ILE A 1 387 ? -25.574 3.760 -4.713 1.00 98.44 387 ILE A C 1
ATOM 3077 O O . ILE A 1 387 ? -26.182 2.740 -5.043 1.00 98.44 387 ILE A O 1
ATOM 3081 N N . ALA A 1 388 ? -25.346 4.753 -5.577 1.00 97.62 388 ALA A N 1
ATOM 3082 C CA . ALA A 1 388 ? -25.762 4.699 -6.978 1.00 97.62 388 ALA A CA 1
ATOM 3083 C C . ALA A 1 388 ? -25.071 3.569 -7.769 1.00 97.62 388 ALA A C 1
ATOM 3085 O O . ALA A 1 388 ? -25.653 3.055 -8.724 1.00 97.62 388 ALA A O 1
ATOM 3086 N N . LEU A 1 389 ? -23.879 3.138 -7.339 1.00 96.12 389 LEU A N 1
ATOM 3087 C CA . LEU A 1 389 ? -23.155 1.979 -7.878 1.00 96.12 389 LEU A CA 1
ATOM 3088 C C . LEU A 1 389 ? -23.570 0.637 -7.239 1.00 96.12 389 LEU A C 1
ATOM 3090 O O . LEU A 1 389 ? -23.044 -0.408 -7.612 1.00 96.12 389 LEU A O 1
ATOM 3094 N N . GLY A 1 390 ? -24.528 0.637 -6.305 1.00 97.00 390 GLY A N 1
ATOM 3095 C CA . GLY A 1 390 ? -25.062 -0.572 -5.667 1.00 97.00 390 GLY A CA 1
ATOM 3096 C C . GLY A 1 390 ? -24.405 -0.958 -4.338 1.00 97.00 390 GLY A C 1
ATOM 3097 O O . GLY A 1 390 ? -24.702 -2.031 -3.808 1.00 97.00 390 GLY A O 1
ATOM 3098 N N . TYR A 1 391 ? -23.549 -0.102 -3.776 1.00 98.12 391 TYR A N 1
ATOM 3099 C CA . TYR A 1 391 ? -22.955 -0.300 -2.452 1.00 98.12 391 TYR A CA 1
ATOM 3100 C C . TYR A 1 391 ? -23.837 0.269 -1.339 1.00 98.12 391 TYR A C 1
ATOM 3102 O O . TYR A 1 391 ? -24.832 0.950 -1.578 1.00 98.12 391 TYR A O 1
ATOM 3110 N N . ALA A 1 392 ? -23.495 -0.024 -0.086 1.00 98.19 392 ALA A N 1
ATOM 3111 C CA . ALA A 1 392 ? -24.265 0.477 1.049 1.00 98.19 392 ALA A CA 1
ATOM 3112 C C . ALA A 1 392 ? -23.888 1.900 1.481 1.00 98.19 392 ALA A C 1
ATOM 3114 O O . ALA A 1 392 ? -24.599 2.477 2.301 1.00 98.19 392 ALA A O 1
ATOM 3115 N N . GLY A 1 393 ? -22.778 2.432 0.973 1.00 98.38 393 GLY A N 1
ATOM 3116 C CA . GLY A 1 393 ? -22.195 3.707 1.369 1.00 98.38 393 GLY A CA 1
ATOM 3117 C C . GLY A 1 393 ? -20.701 3.730 1.066 1.00 98.38 393 GLY A C 1
ATOM 3118 O O . GLY A 1 393 ? -20.257 3.036 0.156 1.00 98.38 393 GLY A O 1
ATOM 3119 N N . VAL A 1 394 ? -19.927 4.471 1.859 1.00 98.38 394 VAL A N 1
ATOM 3120 C CA . VAL A 1 394 ? -18.463 4.588 1.728 1.00 98.38 394 VAL A CA 1
ATOM 3121 C C . VAL A 1 394 ? -17.768 4.355 3.070 1.00 98.38 394 VAL A C 1
ATOM 3123 O O . VAL A 1 394 ? -18.340 4.620 4.129 1.00 98.38 394 VAL A O 1
ATOM 3126 N N . ALA A 1 395 ? -16.528 3.875 3.038 1.00 97.56 395 ALA A N 1
ATOM 3127 C CA . ALA A 1 395 ? -15.620 3.911 4.173 1.00 97.56 395 ALA A CA 1
ATOM 3128 C C . ALA A 1 395 ? -14.488 4.918 3.907 1.00 97.56 395 ALA A C 1
ATOM 3130 O O . ALA A 1 395 ? -13.754 4.796 2.931 1.00 97.56 395 ALA A O 1
ATOM 3131 N N . LEU A 1 396 ? -14.337 5.918 4.773 1.00 96.06 396 LEU A N 1
ATOM 3132 C CA . LEU A 1 396 ? -13.267 6.909 4.701 1.00 96.06 396 LEU A CA 1
ATOM 3133 C C . LEU A 1 396 ? -12.190 6.581 5.726 1.00 96.06 396 LEU A C 1
ATOM 3135 O O . LEU A 1 396 ? -12.443 6.571 6.928 1.00 96.06 396 LEU A O 1
ATOM 3139 N N . PHE A 1 397 ? -10.988 6.323 5.232 1.00 94.88 397 PHE A N 1
ATOM 3140 C CA . PHE A 1 397 ? -9.796 6.060 6.018 1.00 94.88 397 PHE A CA 1
ATOM 3141 C C . PHE A 1 397 ? -9.021 7.368 6.079 1.00 94.88 397 PHE A C 1
ATOM 3143 O O . PHE A 1 397 ? -8.668 7.910 5.037 1.00 94.88 397 PHE A O 1
ATOM 3150 N N . VAL A 1 398 ? -8.784 7.913 7.265 1.00 91.69 398 VAL A N 1
ATOM 3151 C CA . VAL A 1 398 ? -8.268 9.277 7.391 1.00 91.69 398 VAL A CA 1
ATOM 3152 C C . VAL A 1 398 ? -7.001 9.349 8.231 1.00 91.69 398 VAL A C 1
ATOM 3154 O O . VAL A 1 398 ? -6.895 8.713 9.281 1.00 91.69 398 VAL A O 1
ATOM 3157 N N . ARG A 1 399 ? -6.058 10.182 7.797 1.00 86.88 399 ARG A N 1
ATOM 3158 C CA . ARG A 1 399 ? -4.922 10.645 8.595 1.00 86.88 399 ARG A CA 1
ATOM 3159 C C . ARG A 1 399 ? -5.164 12.083 9.049 1.00 86.88 399 ARG A C 1
ATOM 3161 O O . ARG A 1 399 ? -5.940 12.820 8.441 1.00 86.88 399 ARG A O 1
ATOM 3168 N N . HIS A 1 400 ? -4.521 12.446 10.164 1.00 79.75 400 HIS A N 1
ATOM 3169 C CA . HIS A 1 400 ? -4.685 13.742 10.826 1.00 79.75 400 HIS A CA 1
ATOM 3170 C C . HIS A 1 400 ? -6.153 14.071 11.047 1.00 79.75 400 HIS A C 1
ATOM 3172 O O . HIS A 1 400 ? -6.662 15.081 10.556 1.00 79.75 400 HIS A O 1
ATOM 3178 N N . MET A 1 401 ? -6.818 13.168 11.777 1.00 73.69 401 MET A N 1
ATOM 3179 C CA . MET A 1 401 ? -8.222 13.336 12.113 1.00 73.69 401 MET A CA 1
ATOM 3180 C C . MET A 1 401 ? -8.474 14.748 12.605 1.00 73.69 401 MET A C 1
ATOM 3182 O O . MET A 1 401 ? -7.740 15.233 13.482 1.00 73.69 401 MET A O 1
ATOM 3186 N N . LYS A 1 402 ? -9.526 15.377 12.076 1.00 73.81 402 LYS A N 1
ATOM 3187 C CA . LYS A 1 402 ? -9.893 16.706 12.552 1.00 73.81 402 LYS A CA 1
ATOM 3188 C C . LYS A 1 402 ? -10.066 16.664 14.060 1.00 73.81 402 LYS A C 1
ATOM 3190 O O . LYS A 1 402 ? -10.589 15.676 14.585 1.00 73.81 402 LYS A O 1
ATOM 3195 N N . SER A 1 403 ? -9.598 17.698 14.767 1.00 62.84 403 SER A N 1
ATOM 3196 C CA . SER A 1 403 ? -9.570 17.670 16.236 1.00 62.84 403 SER A CA 1
ATOM 3197 C C . SER A 1 403 ? -10.932 17.205 16.775 1.00 62.84 403 SER A C 1
ATOM 3199 O O . SER A 1 403 ? -11.947 17.853 16.524 1.00 62.84 403 SER A O 1
ATOM 3201 N N . GLU A 1 404 ? -10.960 16.050 17.454 1.00 53.50 404 GLU A N 1
ATOM 3202 C CA . GLU A 1 404 ? -12.166 15.250 17.759 1.00 53.50 404 GLU A CA 1
ATOM 3203 C C . GLU A 1 404 ? -13.183 15.940 18.699 1.00 53.50 404 GLU A C 1
ATOM 3205 O O . GLU A 1 404 ? -14.047 15.300 19.296 1.00 53.50 404 GLU A O 1
ATOM 3210 N N . ALA A 1 405 ? -13.067 17.248 18.909 1.00 50.75 405 ALA A N 1
ATOM 3211 C CA . ALA A 1 405 ? -13.790 17.976 19.931 1.00 50.75 405 ALA A CA 1
ATOM 3212 C C . ALA A 1 405 ? -15.273 18.240 19.602 1.00 50.75 405 ALA A C 1
ATOM 3214 O O . ALA A 1 405 ? -15.986 18.631 20.528 1.00 50.75 405 ALA A O 1
ATOM 3215 N N . THR A 1 406 ? -15.759 18.045 18.362 1.00 55.31 406 THR A N 1
ATOM 3216 C CA . THR A 1 406 ? -17.126 18.490 17.995 1.00 55.31 406 THR A CA 1
ATOM 3217 C C . THR A 1 406 ? -18.064 17.474 17.335 1.00 55.31 406 THR A C 1
ATOM 3219 O O . THR A 1 406 ? -19.252 17.543 17.642 1.00 55.31 406 THR A O 1
ATOM 3222 N N . VAL A 1 407 ? -17.607 16.521 16.507 1.00 64.62 407 VAL A N 1
ATOM 3223 C CA . VAL A 1 407 ? -18.530 15.615 15.774 1.00 64.62 407 VAL A CA 1
ATOM 3224 C C . VAL A 1 407 ? -18.594 14.226 16.363 1.00 64.62 407 VAL A C 1
ATOM 3226 O O . VAL A 1 407 ? -17.574 13.571 16.581 1.00 64.62 407 VAL A O 1
ATOM 3229 N N . ASP A 1 408 ? -19.818 13.753 16.561 1.00 76.50 408 ASP A N 1
ATOM 3230 C CA . ASP A 1 408 ? -20.077 12.376 16.925 1.00 76.50 408 ASP A CA 1
ATOM 3231 C C . ASP A 1 408 ? -19.925 11.479 15.691 1.00 76.50 408 ASP A C 1
ATOM 3233 O O . ASP A 1 408 ? -20.567 11.700 14.669 1.00 76.50 408 ASP A O 1
ATOM 3237 N N . ARG A 1 409 ? -19.109 10.421 15.770 1.00 76.50 409 ARG A N 1
ATOM 3238 C CA . ARG A 1 409 ? -18.919 9.485 14.645 1.00 76.50 409 ARG A CA 1
ATOM 3239 C C . ARG A 1 409 ? -20.233 8.842 14.167 1.00 76.50 409 ARG A C 1
ATOM 3241 O O . ARG A 1 409 ? -20.285 8.368 13.034 1.00 76.50 409 ARG A O 1
ATOM 3248 N N . ARG A 1 410 ? -21.282 8.832 15.000 1.00 81.62 410 ARG A N 1
ATOM 3249 C CA . ARG A 1 410 ? -22.640 8.397 14.627 1.00 81.62 410 ARG A CA 1
ATOM 3250 C C . ARG A 1 410 ? -23.281 9.286 13.559 1.00 81.62 410 ARG A C 1
ATOM 3252 O O . ARG A 1 410 ? -24.127 8.802 12.815 1.00 81.62 410 ARG A O 1
ATOM 3259 N N . ASP A 1 411 ? -22.859 10.543 13.448 1.00 87.69 411 ASP A N 1
ATOM 3260 C CA . ASP A 1 411 ? -23.355 11.467 12.427 1.00 87.69 411 ASP A CA 1
ATOM 3261 C C . ASP A 1 411 ? -22.864 11.055 11.028 1.00 87.69 411 ASP A C 1
ATOM 3263 O O . ASP A 1 411 ? -23.622 11.138 10.065 1.00 87.69 411 ASP A O 1
ATOM 3267 N N . TYR A 1 412 ? -21.640 10.520 10.914 1.00 90.56 412 TYR A N 1
ATOM 3268 C CA . TYR A 1 412 ? -21.135 9.946 9.657 1.00 90.56 412 TYR A CA 1
ATOM 3269 C C . TYR A 1 412 ? -21.880 8.663 9.280 1.00 90.56 412 TYR A C 1
ATOM 3271 O O . TYR A 1 412 ? -22.293 8.485 8.134 1.00 90.56 412 TYR A O 1
ATOM 3279 N N . GLU A 1 413 ? -22.113 7.778 10.252 1.00 92.56 413 GLU A N 1
ATOM 3280 C CA . GLU A 1 413 ? -22.853 6.533 10.016 1.00 92.56 413 GLU A CA 1
ATOM 3281 C C . GLU A 1 413 ? -24.296 6.799 9.575 1.00 92.56 413 GLU A C 1
ATOM 3283 O O . GLU A 1 413 ? -24.822 6.079 8.727 1.00 92.56 413 GLU A O 1
ATOM 3288 N N . ALA A 1 414 ? -24.925 7.852 10.109 1.00 94.25 414 ALA A N 1
ATOM 3289 C CA . ALA A 1 414 ? -26.271 8.264 9.726 1.00 94.25 414 ALA A CA 1
ATOM 3290 C C . ALA A 1 414 ? -26.381 8.651 8.240 1.00 94.25 414 ALA A C 1
ATOM 3292 O O . ALA A 1 414 ? -27.473 8.576 7.677 1.00 94.25 414 ALA A O 1
ATOM 3293 N N . VAL A 1 415 ? -25.262 9.014 7.603 1.00 97.00 415 VAL A N 1
ATOM 3294 C CA . VAL A 1 415 ? -25.163 9.302 6.163 1.00 97.00 415 VAL A CA 1
ATOM 3295 C C . VAL A 1 415 ? -24.442 8.192 5.387 1.00 97.00 415 VAL A C 1
ATOM 3297 O O . VAL A 1 415 ? -23.925 8.424 4.301 1.00 97.00 415 VAL A O 1
ATOM 3300 N N . ASN A 1 416 ? -24.415 6.968 5.930 1.00 97.94 416 ASN A N 1
ATOM 3301 C CA . ASN A 1 416 ? -23.771 5.789 5.339 1.00 97.94 416 ASN A CA 1
ATOM 3302 C C . ASN A 1 416 ? -22.264 5.961 5.056 1.00 97.94 416 ASN A C 1
ATOM 3304 O O . ASN A 1 416 ? -21.718 5.335 4.147 1.00 97.94 416 ASN A O 1
ATOM 3308 N N . CYS A 1 417 ? -21.581 6.783 5.852 1.00 97.00 417 CYS A N 1
ATOM 3309 C CA . CYS A 1 417 ? -20.138 6.970 5.786 1.00 97.00 417 CYS A CA 1
ATOM 3310 C C . CYS A 1 417 ? -19.468 6.381 7.036 1.00 97.00 417 CYS A C 1
ATOM 3312 O O . CYS A 1 417 ? -19.654 6.868 8.153 1.00 97.00 417 CYS A O 1
ATOM 3314 N N . TYR A 1 418 ? -18.652 5.342 6.865 1.00 94.44 418 TYR A N 1
ATOM 3315 C CA . TYR A 1 418 ? -17.854 4.779 7.951 1.00 94.44 418 TYR A CA 1
ATOM 3316 C C . TYR A 1 418 ? -16.482 5.427 8.008 1.00 94.44 418 TYR A C 1
ATOM 3318 O O . TYR A 1 418 ? -15.672 5.289 7.105 1.00 94.44 418 TYR A O 1
ATOM 3326 N N . HIS A 1 419 ? -16.226 6.134 9.098 1.00 91.50 419 HIS A N 1
ATOM 3327 C CA . HIS A 1 419 ? -15.007 6.905 9.293 1.00 91.50 419 HIS A CA 1
ATOM 3328 C C . HIS A 1 419 ? -13.998 6.144 10.162 1.00 91.50 419 HIS A C 1
ATOM 3330 O O . HIS A 1 419 ? -14.324 5.791 11.300 1.00 91.50 419 HIS A O 1
ATOM 3336 N N . PHE A 1 420 ? -12.810 5.879 9.618 1.00 90.56 420 PHE A N 1
ATOM 3337 C CA . PHE A 1 420 ? -11.719 5.143 10.254 1.00 90.56 420 PHE A CA 1
ATOM 3338 C C . PHE A 1 420 ? -10.475 6.010 10.385 1.00 90.56 420 PHE A C 1
ATOM 3340 O O . PHE A 1 420 ? -10.023 6.612 9.416 1.00 90.56 420 PHE A O 1
ATOM 3347 N N . ALA A 1 421 ? -9.869 6.006 11.567 1.00 86.56 421 ALA A N 1
ATOM 3348 C CA . ALA A 1 421 ? -8.570 6.619 11.782 1.00 86.56 421 ALA A CA 1
ATOM 3349 C C . ALA A 1 421 ? -7.471 5.679 11.273 1.00 86.56 421 ALA A C 1
ATOM 3351 O O . ALA A 1 421 ? -7.308 4.581 11.806 1.00 86.56 421 ALA A O 1
ATOM 3352 N N . MET A 1 422 ? -6.704 6.110 10.278 1.00 88.12 422 MET A N 1
ATOM 3353 C CA . MET A 1 422 ? -5.539 5.399 9.758 1.00 88.12 422 MET A CA 1
ATOM 3354 C C . MET A 1 422 ? -4.358 6.368 9.669 1.00 88.12 422 MET A C 1
ATOM 3356 O O . MET A 1 422 ? -4.093 6.959 8.629 1.00 88.12 422 MET A O 1
ATOM 3360 N N . ASP A 1 423 ? -3.662 6.550 10.791 1.00 79.31 423 ASP A N 1
ATOM 3361 C CA . ASP A 1 423 ? -2.485 7.418 10.891 1.00 79.31 423 ASP A CA 1
ATOM 3362 C C . ASP A 1 423 ? -1.203 6.573 10.912 1.00 79.31 423 ASP A C 1
ATOM 3364 O O . ASP A 1 423 ? -1.136 5.555 11.601 1.00 79.31 423 ASP A O 1
ATOM 3368 N N . TYR A 1 424 ? -0.165 7.004 10.196 1.00 70.00 424 TYR A N 1
ATOM 3369 C CA . TYR A 1 424 ? 1.177 6.421 10.256 1.00 70.00 424 TYR A CA 1
ATOM 3370 C C . TYR A 1 424 ? 2.191 7.340 10.971 1.00 70.00 424 TYR A C 1
ATOM 3372 O O . TYR A 1 424 ? 3.359 7.412 10.632 1.00 70.00 424 TYR A O 1
ATOM 3380 N N . GLY A 1 425 ? 1.789 8.024 12.043 1.00 56.47 425 GLY A N 1
ATOM 3381 C CA . GLY A 1 425 ? 2.665 8.290 13.198 1.00 56.47 425 GLY A CA 1
ATOM 3382 C C . GLY A 1 425 ? 3.868 9.226 12.996 1.00 56.47 425 GLY A C 1
ATOM 3383 O O . GLY A 1 425 ? 4.784 9.208 13.821 1.00 56.47 425 GLY A O 1
ATOM 3384 N N . ALA A 1 426 ? 3.877 10.068 11.961 1.00 44.06 426 ALA A N 1
ATOM 3385 C CA . ALA A 1 426 ? 5.015 10.940 11.668 1.00 44.06 426 ALA A CA 1
ATOM 3386 C C . ALA A 1 426 ? 5.214 12.120 12.644 1.00 44.06 426 ALA A C 1
ATOM 3388 O O . ALA A 1 426 ? 6.304 12.678 12.745 1.00 44.06 426 ALA A O 1
ATOM 3389 N N . HIS A 1 427 ? 4.194 12.497 13.422 1.00 40.47 427 HIS A N 1
ATOM 3390 C CA . HIS A 1 427 ? 4.274 13.662 14.307 1.00 40.47 427 HIS A CA 1
ATOM 3391 C C . HIS A 1 427 ? 4.318 13.246 15.776 1.00 40.47 427 HIS A C 1
ATOM 3393 O O . HIS A 1 427 ? 3.291 13.052 16.427 1.00 40.47 427 HIS A O 1
ATOM 3399 N N . GLY A 1 428 ? 5.535 13.156 16.318 1.00 35.25 428 GLY A N 1
ATOM 3400 C CA . GLY A 1 428 ? 5.865 12.732 17.686 1.00 35.25 428 GLY A CA 1
ATOM 3401 C C . GLY A 1 428 ? 5.244 13.511 18.860 1.00 35.25 428 GLY A C 1
ATOM 3402 O O . GLY A 1 428 ? 5.703 13.337 19.983 1.00 35.25 428 GLY A O 1
ATOM 3403 N N . SER A 1 429 ? 4.218 14.344 18.663 1.00 32.50 429 SER A N 1
ATOM 3404 C CA . SER A 1 429 ? 3.563 15.114 19.734 1.00 32.50 429 SER A CA 1
ATOM 3405 C C . SER A 1 429 ? 2.088 14.768 19.986 1.00 32.50 429 SER A C 1
ATOM 3407 O O . SER A 1 429 ? 1.540 15.228 20.987 1.00 32.50 429 SER A O 1
ATOM 3409 N N . ARG A 1 430 ? 1.439 13.933 19.155 1.00 35.44 430 ARG A N 1
ATOM 3410 C CA . ARG A 1 430 ? 0.029 13.512 19.360 1.00 35.44 430 ARG A CA 1
ATOM 3411 C C . ARG A 1 430 ? -0.202 11.997 19.414 1.00 35.44 430 ARG A C 1
ATOM 3413 O O . ARG A 1 430 ? -1.335 11.549 19.540 1.00 35.44 430 ARG A O 1
ATOM 3420 N N . ILE A 1 431 ? 0.870 11.208 19.419 1.00 38.62 431 ILE A N 1
ATOM 3421 C CA . ILE A 1 431 ? 0.858 9.736 19.375 1.00 38.62 431 ILE A CA 1
ATOM 3422 C C . ILE A 1 431 ? 0.571 9.131 20.762 1.00 38.62 431 ILE A C 1
ATOM 3424 O O . ILE A 1 431 ? 1.376 8.399 21.334 1.00 38.62 431 ILE A O 1
ATOM 3428 N N . ALA A 1 432 ? -0.569 9.491 21.343 1.00 34.88 432 ALA A N 1
ATOM 3429 C CA . ALA A 1 432 ? -1.160 8.784 22.476 1.00 34.88 432 ALA A CA 1
ATOM 3430 C C . ALA A 1 432 ? -2.470 8.072 22.090 1.00 34.88 432 ALA A C 1
ATOM 3432 O O . ALA A 1 432 ? -3.023 7.370 22.933 1.00 34.88 432 ALA A O 1
ATOM 3433 N N . SER A 1 433 ? -2.950 8.248 20.850 1.00 33.41 433 SER A N 1
ATOM 3434 C CA . SER A 1 433 ? -4.291 7.829 20.414 1.00 33.41 433 SER A CA 1
ATOM 3435 C C . SER A 1 433 ? -4.346 7.022 19.113 1.00 33.41 433 SER A C 1
ATOM 3437 O O . SER A 1 433 ? -5.421 6.813 18.579 1.00 33.41 433 SER A O 1
ATOM 3439 N N . SER A 1 434 ? -3.213 6.580 18.578 1.00 34.56 434 SER A N 1
ATOM 3440 C CA . SER A 1 434 ? -3.160 5.394 17.721 1.00 34.56 434 SER A CA 1
ATOM 3441 C C . SER A 1 434 ? -2.244 4.419 18.438 1.00 34.56 434 SER A C 1
ATOM 3443 O O . SER A 1 434 ? -1.313 4.846 19.127 1.00 34.56 434 SER A O 1
ATOM 3445 N N . VAL A 1 435 ? -2.564 3.131 18.410 1.00 39.78 435 VAL A N 1
ATOM 3446 C CA . VAL A 1 435 ? -2.046 2.159 19.378 1.00 39.78 435 VAL A CA 1
ATOM 3447 C C . VAL A 1 435 ? -0.577 1.857 19.120 1.00 39.78 435 VAL A C 1
ATOM 3449 O O . VAL A 1 435 ? -0.190 0.854 18.530 1.00 39.78 435 VAL A O 1
ATOM 3452 N N . VAL A 1 436 ? 0.264 2.760 19.598 1.00 39.53 436 VAL A N 1
ATOM 3453 C CA . VAL A 1 436 ? 1.697 2.597 19.656 1.00 39.53 436 VAL A CA 1
ATOM 3454 C C . VAL A 1 436 ? 1.991 1.931 20.981 1.00 39.53 436 VAL A C 1
ATOM 3456 O O . VAL A 1 436 ? 1.977 2.546 22.045 1.00 39.53 436 VAL A O 1
ATOM 3459 N N . VAL A 1 437 ? 2.291 0.640 20.906 1.00 35.72 437 VAL A N 1
ATOM 3460 C CA . VAL A 1 437 ? 3.107 0.003 21.932 1.00 35.72 437 VAL A CA 1
ATOM 3461 C C . VAL A 1 437 ? 4.443 0.773 21.931 1.00 35.72 437 VAL A C 1
ATOM 3463 O O . VAL A 1 437 ? 5.102 0.806 20.892 1.00 35.72 437 VAL A O 1
ATOM 3466 N N . PRO A 1 438 ? 4.828 1.470 23.016 1.00 38.38 438 PRO A N 1
ATOM 3467 C CA . PRO A 1 438 ? 5.940 2.415 22.980 1.00 38.38 438 PRO A CA 1
ATOM 3468 C C . PRO A 1 438 ? 7.246 1.748 22.531 1.00 38.38 438 PRO A C 1
ATOM 3470 O O . PRO A 1 438 ? 7.610 0.659 22.980 1.00 38.38 438 PRO A O 1
ATOM 3473 N N . VAL A 1 439 ? 7.922 2.428 21.606 1.00 37.78 439 VAL A N 1
ATOM 3474 C CA . VAL A 1 439 ? 9.225 2.085 21.030 1.00 37.78 439 VAL A CA 1
ATOM 3475 C C . VAL A 1 439 ? 10.313 2.503 22.015 1.00 37.78 439 VAL A C 1
ATOM 3477 O O . VAL A 1 439 ? 10.537 3.701 22.164 1.00 37.78 439 VAL A O 1
ATOM 3480 N N . VAL A 1 440 ? 10.999 1.555 22.659 1.00 38.28 440 VAL A N 1
ATOM 3481 C CA . VAL A 1 440 ? 12.311 1.809 23.281 1.00 38.28 440 VAL A CA 1
ATOM 3482 C C . VAL A 1 440 ? 13.164 0.542 23.180 1.00 38.28 440 VAL A C 1
ATOM 3484 O O . VAL A 1 440 ? 12.848 -0.458 23.819 1.00 38.28 440 VAL A O 1
ATOM 3487 N N . ASP A 1 441 ? 14.220 0.584 22.363 1.00 37.19 441 ASP A N 1
ATOM 3488 C CA . ASP A 1 441 ? 15.119 -0.551 22.072 1.00 37.19 441 ASP A CA 1
ATOM 3489 C C . ASP A 1 441 ? 16.469 -0.488 22.815 1.00 37.19 441 ASP A C 1
ATOM 3491 O O . ASP A 1 441 ? 17.339 -1.330 22.606 1.00 37.19 441 ASP A O 1
ATOM 3495 N N . ASP A 1 442 ? 16.659 0.451 23.744 1.00 41.41 442 ASP A N 1
ATOM 3496 C CA . ASP A 1 442 ? 17.782 0.349 24.678 1.00 41.41 442 ASP A CA 1
ATOM 3497 C C . ASP A 1 442 ? 17.402 -0.585 25.833 1.00 41.41 442 ASP A C 1
ATOM 3499 O O . ASP A 1 442 ? 16.511 -0.273 26.620 1.00 41.41 442 ASP A O 1
ATOM 3503 N N . ALA A 1 443 ? 18.103 -1.713 25.972 1.00 43.12 443 ALA A N 1
ATOM 3504 C CA . ALA A 1 443 ? 17.934 -2.654 27.079 1.00 43.12 443 ALA A CA 1
ATOM 3505 C C . ALA A 1 443 ? 18.084 -1.990 28.466 1.00 43.12 443 ALA A C 1
ATOM 3507 O O . ALA A 1 443 ? 17.461 -2.443 29.428 1.00 43.12 443 ALA A O 1
ATOM 3508 N N . SER A 1 444 ? 18.853 -0.899 28.582 1.00 40.00 444 SER A N 1
ATOM 3509 C CA . SER A 1 444 ? 19.014 -0.146 29.832 1.00 40.00 444 SER A CA 1
ATOM 3510 C C . SER A 1 444 ? 17.817 0.772 30.119 1.00 40.00 444 SER A C 1
ATOM 3512 O O . SER A 1 444 ? 17.340 0.842 31.255 1.00 40.00 444 SER A O 1
ATOM 3514 N N . THR A 1 445 ? 17.228 1.363 29.078 1.00 42.38 445 THR A N 1
ATOM 3515 C CA . THR A 1 445 ? 15.993 2.149 29.174 1.00 42.38 445 THR A CA 1
ATOM 3516 C C . THR A 1 445 ? 14.755 1.253 29.285 1.00 42.38 445 THR A C 1
ATOM 3518 O O . THR A 1 445 ? 13.828 1.598 30.007 1.00 42.38 445 THR A O 1
ATOM 3521 N N . MET A 1 446 ? 14.749 0.055 28.690 1.00 37.78 446 MET A N 1
ATOM 3522 C CA . MET A 1 446 ? 13.744 -0.978 28.949 1.00 37.78 446 MET A CA 1
ATOM 3523 C C . MET A 1 446 ? 13.846 -1.490 30.383 1.00 37.78 446 MET A C 1
ATOM 3525 O O . MET A 1 446 ? 12.816 -1.655 31.011 1.00 37.78 446 MET A O 1
ATOM 3529 N N . ALA A 1 447 ? 15.036 -1.682 30.957 1.00 37.59 447 ALA A N 1
ATOM 3530 C CA . ALA A 1 447 ? 15.151 -2.025 32.374 1.00 37.59 447 ALA A CA 1
ATOM 3531 C C . ALA A 1 447 ? 14.674 -0.875 33.280 1.00 37.59 447 ALA A C 1
ATOM 3533 O O . ALA A 1 447 ? 14.022 -1.130 34.286 1.00 37.59 447 ALA A O 1
ATOM 3534 N N . ALA A 1 448 ? 14.923 0.387 32.921 1.00 38.09 448 ALA A N 1
ATOM 3535 C CA . ALA A 1 448 ? 14.430 1.541 33.676 1.00 38.09 448 ALA A CA 1
ATOM 3536 C C . ALA A 1 448 ? 12.916 1.787 33.495 1.00 38.09 448 ALA A C 1
ATOM 3538 O O . ALA A 1 448 ? 12.245 2.166 34.453 1.00 38.09 448 ALA A O 1
ATOM 3539 N N . MET A 1 449 ? 12.349 1.530 32.311 1.00 36.97 449 MET A N 1
ATOM 3540 C CA . MET A 1 449 ? 10.912 1.644 32.028 1.00 36.97 449 MET A CA 1
ATOM 3541 C C . MET A 1 449 ? 10.118 0.427 32.486 1.00 36.97 449 MET A C 1
ATOM 3543 O O . MET A 1 449 ? 9.035 0.606 33.005 1.00 36.97 449 MET A O 1
ATOM 3547 N N . VAL A 1 450 ? 10.642 -0.792 32.398 1.00 36.62 450 VAL A N 1
ATOM 3548 C CA . VAL A 1 450 ? 10.015 -1.994 32.975 1.00 36.62 450 VAL A CA 1
ATOM 3549 C C . VAL A 1 450 ? 10.089 -1.963 34.504 1.00 36.62 450 VAL A C 1
ATOM 3551 O O . VAL A 1 450 ? 9.157 -2.419 35.153 1.00 36.62 450 VAL A O 1
ATOM 3554 N N . ASN A 1 451 ? 11.121 -1.346 35.094 1.00 34.84 451 ASN A N 1
ATOM 3555 C CA . ASN A 1 451 ? 11.178 -1.115 36.544 1.00 34.84 451 ASN A CA 1
ATOM 3556 C C . ASN A 1 451 ? 10.435 0.154 37.015 1.00 34.84 451 ASN A C 1
ATOM 3558 O O . ASN A 1 451 ? 10.264 0.328 38.220 1.00 34.84 451 ASN A O 1
ATOM 3562 N N . SER A 1 452 ? 9.987 1.034 36.109 1.00 34.97 452 SER A N 1
ATOM 3563 C CA . SER A 1 452 ? 9.082 2.164 36.419 1.00 34.97 452 SER A CA 1
ATOM 3564 C C . SER A 1 452 ? 7.655 1.970 35.897 1.00 34.97 452 SER A C 1
ATOM 3566 O O . SER A 1 452 ? 6.750 2.708 36.283 1.00 34.97 452 SER A O 1
ATOM 3568 N N . TRP A 1 453 ? 7.419 0.918 35.114 1.00 34.03 453 TRP A N 1
ATOM 3569 C CA . TRP A 1 453 ? 6.134 0.257 34.973 1.00 34.03 453 TRP A CA 1
ATOM 3570 C C . TRP A 1 453 ? 5.882 -0.498 36.273 1.00 34.03 453 TRP A C 1
ATOM 3572 O O . TRP A 1 453 ? 6.050 -1.711 36.381 1.00 34.03 453 TRP A O 1
ATOM 3582 N N . THR A 1 454 ? 5.391 0.219 37.281 1.00 39.84 454 THR A N 1
ATOM 3583 C CA . THR A 1 454 ? 4.334 -0.398 38.081 1.00 39.84 454 THR A CA 1
ATOM 3584 C C . THR A 1 454 ? 3.308 -0.929 37.081 1.00 39.84 454 THR A C 1
ATOM 3586 O O . THR A 1 454 ? 2.870 -0.141 36.241 1.00 39.84 454 THR A O 1
ATOM 3589 N N . PRO A 1 455 ? 2.997 -2.235 37.081 1.00 39.97 455 PRO A N 1
ATOM 3590 C CA . PRO A 1 455 ? 2.151 -2.830 36.061 1.00 39.97 455 PRO A CA 1
ATOM 3591 C C . PRO A 1 455 ? 0.835 -2.062 36.045 1.00 39.97 455 PRO A C 1
ATOM 3593 O O . PRO A 1 455 ? 0.087 -2.115 37.022 1.00 39.97 455 PRO A O 1
ATOM 3596 N N . TYR A 1 456 ? 0.580 -1.317 34.968 1.00 52.62 456 TYR A N 1
ATOM 3597 C CA . TYR A 1 456 ? -0.756 -0.809 34.704 1.00 52.62 456 TYR A CA 1
ATOM 3598 C C . TYR A 1 456 ? -1.660 -2.030 34.702 1.00 52.62 456 TYR A C 1
ATOM 3600 O O . TYR A 1 456 ? -1.418 -2.985 33.958 1.00 52.62 456 TYR A O 1
ATOM 3608 N N . GLN A 1 457 ? -2.635 -2.057 35.602 1.00 63.03 457 GLN A N 1
ATOM 3609 C CA . GLN A 1 457 ? -3.598 -3.136 35.572 1.00 63.03 457 GLN A CA 1
ATOM 3610 C C . GLN A 1 457 ? -4.628 -2.764 34.518 1.00 63.03 457 GLN A C 1
ATOM 3612 O O . GLN A 1 457 ? -5.328 -1.762 34.666 1.00 63.03 457 GLN A O 1
ATOM 3617 N N . ASP A 1 458 ? -4.724 -3.580 33.469 1.00 71.38 458 ASP A N 1
ATOM 3618 C CA . ASP A 1 458 ? -5.941 -3.636 32.669 1.00 71.38 458 ASP A CA 1
ATOM 3619 C C . ASP A 1 458 ? -7.068 -4.041 33.618 1.00 71.38 458 ASP A C 1
ATOM 3621 O O . ASP A 1 458 ? -7.201 -5.201 34.023 1.00 71.38 458 ASP A O 1
ATOM 3625 N N . LYS A 1 459 ? -7.845 -3.051 34.055 1.00 84.19 459 LYS A N 1
ATOM 3626 C CA . LYS A 1 459 ? -9.049 -3.305 34.827 1.00 84.19 459 LYS A CA 1
ATOM 3627 C C . LYS A 1 459 ? -10.116 -3.821 33.858 1.00 84.19 459 LYS A C 1
ATOM 3629 O O . LYS A 1 459 ? -10.124 -3.448 32.680 1.00 84.19 459 LYS A O 1
ATOM 3634 N N . PRO A 1 460 ? -11.039 -4.673 34.334 1.00 83.00 460 PRO A N 1
ATOM 3635 C CA . PRO A 1 460 ? -12.184 -5.089 33.535 1.00 83.00 460 PRO A CA 1
ATOM 3636 C C . PRO A 1 460 ? -13.005 -3.881 33.055 1.00 83.00 460 PRO A C 1
ATOM 3638 O O . PRO A 1 460 ? -12.762 -2.731 33.441 1.00 83.00 460 PRO A O 1
ATOM 3641 N N . ALA A 1 461 ? -13.997 -4.157 32.204 1.00 85.75 461 ALA A N 1
ATOM 3642 C CA . ALA A 1 461 ? -14.947 -3.146 31.757 1.00 85.75 461 ALA A CA 1
ATOM 3643 C C . ALA A 1 461 ? -15.489 -2.332 32.941 1.00 85.75 461 ALA A C 1
ATOM 3645 O O . ALA A 1 461 ? -15.722 -2.883 34.020 1.00 85.75 461 ALA A O 1
ATOM 3646 N N . TRP A 1 462 ? -15.652 -1.027 32.728 1.00 90.38 462 TRP A N 1
ATOM 3647 C CA . TRP A 1 462 ? -15.926 -0.062 33.777 1.00 90.38 462 TRP A CA 1
ATOM 3648 C C . TRP A 1 462 ? -17.113 -0.493 34.635 1.00 90.38 462 TRP A C 1
ATOM 3650 O O . TRP A 1 462 ? -18.203 -0.792 34.143 1.00 90.38 462 TRP A O 1
ATOM 3660 N N . VAL A 1 463 ? -16.888 -0.481 35.944 1.00 91.50 463 VAL A N 1
ATOM 3661 C CA . VAL A 1 463 ? -17.912 -0.636 36.970 1.00 91.50 463 VAL A CA 1
ATOM 3662 C C . VAL A 1 463 ? -17.636 0.365 38.083 1.00 91.50 463 VAL A C 1
ATOM 3664 O O . VAL A 1 463 ? -16.484 0.736 38.327 1.00 91.50 463 VAL A O 1
ATOM 3667 N N . VAL A 1 464 ? -18.691 0.815 38.759 1.00 94.75 464 VAL A N 1
ATOM 3668 C CA . VAL A 1 464 ? -18.580 1.668 39.951 1.00 94.75 464 VAL A CA 1
ATOM 3669 C C . VAL A 1 464 ? -17.864 0.937 41.091 1.00 94.75 464 VAL A C 1
ATOM 3671 O O . VAL A 1 464 ? -17.800 -0.291 41.117 1.00 94.75 464 VAL A O 1
ATOM 3674 N N . SER A 1 465 ? -17.342 1.700 42.048 1.00 94.44 465 SER A N 1
ATOM 3675 C CA . SER A 1 465 ? -16.624 1.214 43.230 1.00 94.44 465 SER A CA 1
ATOM 3676 C C . SER A 1 465 ? -15.334 0.446 42.923 1.00 94.44 465 SER A C 1
ATOM 3678 O O . SER A 1 465 ? -14.849 -0.306 43.764 1.00 94.44 465 SER A O 1
ATOM 3680 N N . THR A 1 466 ? -14.750 0.660 41.744 1.00 94.44 466 THR A N 1
ATOM 3681 C CA . THR A 1 466 ? -13.427 0.138 41.390 1.00 94.44 466 THR A CA 1
ATOM 3682 C C . THR A 1 466 ? -12.381 1.191 41.703 1.00 94.44 466 THR A C 1
ATOM 3684 O O . THR A 1 466 ? -12.495 2.329 41.255 1.00 94.44 466 THR A O 1
ATOM 3687 N N . SER A 1 467 ? -11.363 0.833 42.480 1.00 94.75 467 SER A N 1
ATOM 3688 C CA . SER A 1 467 ? -10.237 1.729 42.728 1.00 94.75 467 SER A CA 1
ATOM 3689 C C . SER A 1 467 ? -9.283 1.721 41.538 1.00 94.75 467 SER A C 1
ATOM 3691 O O . SER A 1 467 ? -8.801 0.661 41.127 1.00 94.75 467 SER A O 1
ATOM 3693 N N . TYR A 1 468 ? -9.005 2.918 41.035 1.00 93.19 468 TYR A N 1
ATOM 3694 C CA . TYR A 1 468 ? -8.058 3.186 39.967 1.00 93.19 468 TYR A CA 1
ATOM 3695 C C . TYR A 1 468 ? -6.895 4.006 40.512 1.00 93.19 468 TYR A C 1
ATOM 3697 O O . TYR A 1 468 ? -7.087 4.962 41.269 1.00 93.19 468 TYR A O 1
ATOM 3705 N N . VAL A 1 469 ? -5.681 3.640 40.116 1.00 92.31 469 VAL A N 1
ATOM 3706 C CA . VAL A 1 469 ? -4.498 4.494 40.268 1.00 92.31 469 VAL A CA 1
ATOM 3707 C C . VAL A 1 469 ? -4.202 5.215 38.956 1.00 92.31 469 VAL A C 1
ATOM 3709 O O . VAL A 1 469 ? -4.695 4.827 37.899 1.00 92.31 469 VAL A O 1
ATOM 3712 N N . VAL A 1 470 ? -3.398 6.282 39.005 1.00 86.50 470 VAL A N 1
ATOM 3713 C CA . VAL A 1 470 ? -2.986 7.008 37.793 1.00 86.50 470 VAL A CA 1
ATOM 3714 C C . VAL A 1 470 ? -2.337 6.039 36.808 1.00 86.50 470 VAL A C 1
ATOM 3716 O O . VAL A 1 470 ? -1.377 5.350 37.145 1.00 86.50 470 VAL A O 1
ATOM 3719 N N . GLY A 1 471 ? -2.852 6.020 35.581 1.00 75.81 471 GLY A N 1
ATOM 3720 C CA . GLY A 1 471 ? -2.379 5.156 34.509 1.00 75.81 471 GLY A CA 1
ATOM 3721 C C . GLY A 1 471 ? -3.141 3.843 34.338 1.00 75.81 471 GLY A C 1
ATOM 3722 O O . GLY A 1 471 ? -2.990 3.240 33.280 1.00 75.81 471 GLY A O 1
ATOM 3723 N N . ASP A 1 472 ? -3.971 3.422 35.302 1.00 87.00 472 ASP A N 1
ATOM 3724 C CA . ASP A 1 472 ? -4.826 2.242 35.118 1.00 87.00 472 ASP A CA 1
ATOM 3725 C C . ASP A 1 472 ? -5.702 2.398 33.872 1.00 87.00 472 ASP A C 1
ATOM 3727 O O . ASP A 1 472 ? -6.174 3.498 33.559 1.00 87.00 472 ASP A O 1
ATOM 3731 N N . LEU A 1 473 ? -5.934 1.281 33.185 1.00 85.62 473 LEU A N 1
ATOM 3732 C CA . LEU A 1 473 ? -6.761 1.228 31.989 1.00 85.62 473 LEU A CA 1
ATOM 3733 C C . LEU A 1 473 ? -8.112 0.601 32.324 1.00 85.62 473 LEU A C 1
ATOM 3735 O O . LEU A 1 473 ? -8.187 -0.384 33.054 1.00 85.62 473 LEU A O 1
ATOM 3739 N N . THR A 1 474 ? -9.190 1.156 31.782 1.00 90.19 474 THR A N 1
ATOM 3740 C CA . THR A 1 474 ? -10.512 0.518 31.789 1.00 90.19 474 THR A CA 1
ATOM 3741 C C . THR A 1 474 ? -11.160 0.654 30.424 1.00 90.19 474 THR A C 1
ATOM 3743 O O . THR A 1 474 ? -10.871 1.587 29.671 1.00 90.19 474 THR A O 1
ATOM 3746 N N . THR A 1 475 ? -12.060 -0.271 30.106 1.00 83.62 475 THR A N 1
ATOM 3747 C CA . THR A 1 475 ? -12.899 -0.188 28.913 1.00 83.62 475 THR A CA 1
ATOM 3748 C C . THR A 1 475 ? -14.299 0.272 29.294 1.00 83.62 475 THR A C 1
ATOM 3750 O O . THR A 1 475 ? -14.943 -0.337 30.140 1.00 83.62 475 THR A O 1
ATOM 3753 N N . ASN A 1 476 ? -14.825 1.314 28.656 1.00 87.38 476 ASN A N 1
ATOM 3754 C CA . ASN A 1 476 ? -16.247 1.642 28.753 1.00 87.38 476 ASN A CA 1
ATOM 3755 C C . ASN A 1 476 ? -16.831 1.806 27.353 1.00 87.38 476 ASN A C 1
ATOM 3757 O O . ASN A 1 476 ? -16.338 2.606 26.562 1.00 87.38 476 ASN A O 1
ATOM 3761 N N . ARG A 1 477 ? -17.873 1.026 27.038 1.00 76.94 477 ARG A N 1
ATOM 3762 C CA . ARG A 1 477 ? -18.528 0.995 25.714 1.00 76.94 477 ARG A CA 1
ATOM 3763 C C . ARG A 1 477 ? -17.513 0.915 24.567 1.00 76.94 477 ARG A C 1
ATOM 3765 O O . ARG A 1 477 ? -17.567 1.706 23.634 1.00 76.94 477 ARG A O 1
ATOM 3772 N N . ARG A 1 478 ? -16.586 -0.043 24.702 1.00 67.94 478 ARG A N 1
ATOM 3773 C CA . ARG A 1 478 ? -15.500 -0.364 23.757 1.00 67.94 478 ARG A CA 1
ATOM 3774 C C . ARG A 1 478 ? -14.418 0.712 23.569 1.00 67.94 478 ARG A C 1
ATOM 3776 O O . ARG A 1 478 ? -13.460 0.509 22.841 1.00 67.94 478 ARG A O 1
ATOM 3783 N N . ARG A 1 479 ? -14.487 1.816 24.311 1.00 70.75 479 ARG A N 1
ATOM 3784 C CA . ARG A 1 479 ? -13.411 2.814 24.386 1.00 70.75 479 ARG A CA 1
ATOM 3785 C C . ARG A 1 479 ? -12.500 2.511 25.561 1.00 70.75 479 ARG A C 1
ATOM 3787 O O . ARG A 1 479 ? -12.988 2.064 26.600 1.00 70.75 479 ARG A O 1
ATOM 3794 N N . VAL A 1 480 ? -11.207 2.788 25.425 1.00 77.81 480 VAL A N 1
ATOM 3795 C CA . VAL A 1 480 ? -10.256 2.657 26.536 1.00 77.81 480 VAL A CA 1
ATOM 3796 C C . VAL A 1 480 ? -9.955 4.016 27.126 1.00 77.81 480 VAL A C 1
ATOM 3798 O O . VAL A 1 480 ? -9.735 5.014 26.434 1.00 77.81 480 VAL A O 1
ATOM 3801 N N . TYR A 1 481 ? -9.925 4.026 28.446 1.00 86.12 481 TYR A N 1
ATOM 3802 C CA . TYR A 1 481 ? -9.663 5.198 29.244 1.00 86.12 481 TYR A CA 1
ATOM 3803 C C . TYR A 1 481 ? -8.502 4.916 30.173 1.00 86.12 481 TYR A C 1
ATOM 3805 O O . TYR A 1 481 ? -8.436 3.855 30.789 1.00 86.12 481 TYR A O 1
ATOM 3813 N N . ARG A 1 482 ? -7.608 5.893 30.278 1.00 88.81 482 ARG A N 1
ATOM 3814 C CA . ARG A 1 482 ? -6.517 5.909 31.241 1.00 88.81 482 ARG A CA 1
ATOM 3815 C C . ARG A 1 482 ? -6.894 6.804 32.397 1.00 88.81 482 ARG A C 1
ATOM 3817 O O . ARG A 1 482 ? -7.192 7.979 32.178 1.00 88.81 482 ARG A O 1
ATOM 3824 N N . SER A 1 483 ? -6.832 6.274 33.608 1.00 92.56 483 SER A N 1
ATOM 3825 C CA . SER A 1 483 ? -7.070 7.067 34.806 1.00 92.56 483 SER A CA 1
ATOM 3826 C C . SER A 1 483 ? -6.017 8.176 34.927 1.00 92.56 483 SER A C 1
ATOM 3828 O O . SER A 1 483 ? -4.814 7.918 34.838 1.00 92.56 483 SER A O 1
ATOM 3830 N N . LEU A 1 484 ? -6.452 9.421 35.101 1.00 88.81 484 LEU A N 1
ATOM 3831 C CA . LEU A 1 484 ? -5.609 10.604 35.313 1.00 88.81 484 LEU A CA 1
ATOM 3832 C C . LEU A 1 484 ? -5.353 10.877 36.791 1.00 88.81 484 LEU A C 1
ATOM 3834 O O . LEU A 1 484 ? -4.378 11.540 37.142 1.00 88.81 484 LEU A O 1
ATOM 3838 N N . THR A 1 485 ? -6.229 10.369 37.649 1.00 93.62 485 THR A N 1
ATOM 3839 C CA . THR A 1 485 ? -6.226 10.594 39.091 1.00 93.62 485 THR A CA 1
ATOM 3840 C C . THR A 1 485 ? -6.271 9.254 39.817 1.00 93.62 485 THR A C 1
ATOM 3842 O O . THR A 1 485 ? -6.628 8.219 39.250 1.00 93.62 485 THR A O 1
ATOM 3845 N N . ILE A 1 486 ? -5.895 9.252 41.094 1.00 95.12 486 ILE A N 1
ATOM 3846 C CA . ILE A 1 486 ? -6.252 8.143 41.978 1.00 95.12 486 ILE A CA 1
ATOM 3847 C C . ILE A 1 486 ? -7.687 8.397 42.424 1.00 95.12 486 ILE A C 1
ATOM 3849 O O . ILE A 1 486 ? -7.950 9.407 43.078 1.00 95.12 486 ILE A O 1
ATOM 3853 N N . HIS A 1 487 ? -8.606 7.502 42.082 1.00 95.00 487 HIS A N 1
ATOM 3854 C CA . HIS A 1 487 ? -10.007 7.632 42.465 1.00 95.00 487 HIS A CA 1
ATOM 3855 C C . HIS A 1 487 ? -10.659 6.256 42.627 1.00 95.00 487 HIS A C 1
ATOM 3857 O O . HIS A 1 487 ? -10.102 5.222 42.266 1.00 95.00 487 HIS A O 1
ATOM 3863 N N . THR A 1 488 ? -11.840 6.230 43.234 1.00 96.44 488 THR A N 1
ATOM 3864 C CA . THR A 1 488 ? -12.706 5.049 43.232 1.00 96.44 488 THR A CA 1
ATOM 3865 C C . THR A 1 488 ? -13.912 5.397 42.390 1.00 96.44 488 THR A C 1
ATOM 3867 O O . THR A 1 488 ? -14.596 6.362 42.722 1.00 96.44 488 THR A O 1
ATOM 3870 N N . SER A 1 489 ? -14.142 4.644 41.315 1.00 95.50 489 SER A N 1
ATOM 3871 C CA . SER A 1 489 ? -15.145 5.006 40.320 1.00 95.50 489 SER A CA 1
ATOM 3872 C C . SER A 1 489 ? -16.527 5.193 40.928 1.00 95.50 489 SER A C 1
ATOM 3874 O O . SER A 1 489 ? -17.002 4.416 41.760 1.00 95.50 489 SER A O 1
ATOM 3876 N N . ALA A 1 490 ? -17.219 6.207 40.452 1.00 95.44 490 ALA A N 1
ATOM 3877 C CA . ALA A 1 490 ? -18.592 6.529 40.762 1.00 95.44 490 ALA A CA 1
ATOM 3878 C C . ALA A 1 490 ? -19.339 6.818 39.459 1.00 95.44 490 ALA A C 1
ATOM 3880 O O . ALA A 1 490 ? -18.756 7.178 38.446 1.00 95.44 490 ALA A O 1
ATOM 3881 N N . ALA A 1 491 ? -20.669 6.757 39.467 1.00 95.06 491 ALA A N 1
ATOM 3882 C CA . ALA A 1 491 ? -21.445 7.114 38.273 1.00 95.06 491 ALA A CA 1
ATOM 3883 C C . ALA A 1 491 ? -21.117 8.531 37.740 1.00 95.06 491 ALA A C 1
ATOM 3885 O O . ALA A 1 491 ? -21.229 8.802 36.549 1.00 95.06 491 ALA A O 1
ATOM 3886 N N . ALA A 1 492 ? -20.679 9.441 38.620 1.00 94.81 492 ALA A N 1
ATOM 3887 C CA . ALA A 1 492 ? -20.274 10.793 38.248 1.00 94.81 492 ALA A CA 1
ATOM 3888 C C . ALA A 1 492 ? -18.939 10.863 37.488 1.00 94.81 492 ALA A C 1
ATOM 3890 O O . ALA A 1 492 ? -18.729 11.846 36.782 1.00 94.81 492 ALA A O 1
ATOM 3891 N N . ASP A 1 493 ? -18.071 9.859 37.603 1.00 94.56 493 ASP A N 1
ATOM 3892 C CA . ASP A 1 493 ? -16.789 9.780 36.896 1.00 94.56 493 ASP A CA 1
ATOM 3893 C C . ASP A 1 493 ? -16.781 8.707 35.798 1.00 94.56 493 ASP A C 1
ATOM 3895 O O . ASP A 1 493 ? -15.728 8.462 35.226 1.00 94.56 493 ASP A O 1
ATOM 3899 N N . GLU A 1 494 ? -17.934 8.115 35.442 1.00 95.56 494 GLU A N 1
ATOM 3900 C CA . GLU A 1 494 ? -18.028 7.113 34.369 1.00 95.56 494 GLU A CA 1
ATOM 3901 C C . GLU A 1 494 ? -17.285 7.588 33.100 1.00 95.56 494 GLU A C 1
ATOM 3903 O O . GLU A 1 494 ? -17.721 8.562 32.479 1.00 95.56 494 GLU A O 1
ATOM 3908 N N . PRO A 1 495 ? -16.199 6.920 32.669 1.00 90.00 495 PRO A N 1
ATOM 3909 C CA . PRO A 1 495 ? -15.401 7.338 31.531 1.00 90.00 495 PRO A CA 1
ATOM 3910 C C . PRO A 1 495 ? -16.277 7.520 30.287 1.00 90.00 495 PRO A C 1
ATOM 3912 O O . PRO A 1 495 ? -16.990 6.605 29.875 1.00 90.00 495 PRO A O 1
ATOM 3915 N N . GLY A 1 496 ? -16.258 8.723 29.709 1.00 85.81 496 GLY A N 1
ATOM 3916 C CA . GLY A 1 496 ? -17.065 9.102 28.545 1.00 85.81 496 GLY A CA 1
ATOM 3917 C C . GLY A 1 496 ? -18.466 9.657 28.833 1.00 85.81 496 GLY A C 1
ATOM 3918 O O . GLY A 1 496 ? -19.028 10.292 27.944 1.00 85.81 496 GLY A O 1
ATOM 3919 N N . PHE A 1 497 ? -19.022 9.477 30.038 1.00 89.56 497 PHE A N 1
ATOM 3920 C CA . PHE A 1 497 ? -20.427 9.813 30.338 1.00 89.56 497 PHE A CA 1
ATOM 3921 C C . PHE A 1 497 ? -20.628 10.602 31.631 1.00 89.56 497 PHE A C 1
ATOM 3923 O O . PHE A 1 497 ? -21.441 11.527 31.666 1.00 89.56 497 PHE A O 1
ATOM 3930 N N . GLY A 1 498 ? -19.901 10.254 32.689 1.00 91.31 498 GLY A N 1
ATOM 3931 C CA . GLY A 1 498 ? -20.024 10.862 34.005 1.00 91.31 498 GLY A CA 1
ATOM 3932 C C . GLY A 1 498 ? -19.717 12.355 33.961 1.00 91.31 498 GLY A C 1
ATOM 3933 O O . GLY A 1 498 ? -18.804 12.796 33.273 1.00 91.31 498 GLY A O 1
ATOM 3934 N N . LYS A 1 499 ? -20.457 13.169 34.717 1.00 91.38 499 LYS A N 1
ATOM 3935 C CA . LYS A 1 499 ? -20.291 14.635 34.730 1.00 91.38 499 LYS A CA 1
ATOM 3936 C C . LYS A 1 499 ? -18.829 15.096 34.901 1.00 91.38 499 LYS A C 1
ATOM 3938 O O . LYS A 1 499 ? -18.462 16.137 34.362 1.00 91.38 499 LYS A O 1
ATOM 3943 N N . ASN A 1 500 ? -18.018 14.320 35.617 1.00 89.50 500 ASN A N 1
ATOM 3944 C CA . ASN A 1 500 ? -16.628 14.618 35.948 1.00 89.50 500 ASN A CA 1
ATOM 3945 C C . ASN A 1 500 ? -15.625 13.712 35.222 1.00 89.50 500 ASN A C 1
ATOM 3947 O O . ASN A 1 500 ? -14.442 13.756 35.531 1.00 89.50 500 ASN A O 1
ATOM 3951 N N . TRP A 1 501 ? -16.052 12.903 34.249 1.00 92.88 501 TRP A N 1
ATOM 3952 C CA . TRP A 1 501 ? -15.191 11.864 33.681 1.00 92.88 501 TRP A CA 1
ATOM 3953 C C . TRP A 1 501 ? -13.870 12.407 33.118 1.00 92.88 501 TRP A C 1
ATOM 3955 O O . TRP A 1 501 ? -12.841 11.763 33.244 1.00 92.88 501 TRP A O 1
ATOM 3965 N N . LYS A 1 502 ? -13.860 13.619 32.548 1.00 91.44 502 LYS A N 1
ATOM 3966 C CA . LYS A 1 502 ? -12.642 14.254 32.007 1.00 91.44 502 LYS A CA 1
ATOM 3967 C C . LYS A 1 502 ? -11.628 14.667 33.080 1.00 91.44 502 LYS A C 1
ATOM 3969 O O . LYS A 1 502 ? -10.483 14.950 32.748 1.00 91.44 502 LYS A O 1
ATOM 3974 N N . THR A 1 503 ? -12.050 14.762 34.339 1.00 93.69 503 THR A N 1
ATOM 3975 C CA . THR A 1 503 ? -11.157 15.011 35.475 1.00 93.69 503 THR A CA 1
ATOM 3976 C C . THR A 1 503 ? -10.365 13.755 35.803 1.00 93.69 503 THR A C 1
ATOM 3978 O O . THR A 1 503 ? -9.158 13.830 36.015 1.00 93.69 503 THR A O 1
ATOM 3981 N N . ASP A 1 504 ? -11.045 12.612 35.798 1.00 93.19 504 ASP A N 1
ATOM 3982 C CA . ASP A 1 504 ? -10.494 11.350 36.278 1.00 93.19 504 ASP A CA 1
ATOM 3983 C C . ASP A 1 504 ? -9.953 10.465 35.157 1.00 93.19 504 ASP A C 1
ATOM 3985 O O . ASP A 1 504 ? -9.178 9.553 35.421 1.00 93.19 504 ASP A O 1
ATOM 3989 N N . TRP A 1 505 ? -10.286 10.761 33.900 1.00 92.44 505 TRP A N 1
ATOM 3990 C CA . TRP A 1 505 ? -9.946 9.927 32.756 1.00 92.44 505 TRP A CA 1
ATOM 3991 C C . TRP A 1 505 ? -9.452 10.734 31.565 1.00 92.44 505 TRP A C 1
ATOM 3993 O O . TRP A 1 505 ? -10.075 11.699 31.120 1.00 92.44 505 TRP A O 1
ATOM 4003 N N . ALA A 1 506 ? -8.375 10.246 30.962 1.00 80.81 506 ALA A N 1
ATOM 4004 C CA . ALA A 1 506 ? -8.027 10.545 29.590 1.00 80.81 506 ALA A CA 1
ATOM 4005 C C . ALA A 1 506 ? -8.617 9.439 28.729 1.00 80.81 506 ALA A C 1
ATOM 4007 O O . ALA A 1 506 ? -8.281 8.266 28.899 1.00 80.81 506 ALA A O 1
ATOM 4008 N N . ARG A 1 507 ? -9.478 9.812 27.782 1.00 80.56 507 ARG A N 1
ATOM 4009 C CA . ARG A 1 507 ? -9.801 8.912 26.677 1.00 80.56 507 ARG A CA 1
ATOM 4010 C C . ARG A 1 507 ? -8.499 8.643 25.930 1.00 80.56 507 ARG A C 1
ATOM 4012 O O . ARG A 1 507 ? -7.871 9.596 25.476 1.00 80.56 507 ARG A O 1
ATOM 4019 N N . LEU A 1 508 ? -8.083 7.382 25.871 1.00 64.19 508 LEU A N 1
ATOM 4020 C CA . LEU A 1 508 ? -6.904 7.014 25.098 1.00 64.19 508 LEU A CA 1
ATOM 4021 C C . LEU A 1 508 ? -7.257 6.870 23.625 1.00 64.19 508 LEU A C 1
ATOM 4023 O O . LEU A 1 508 ? -6.499 7.342 22.792 1.00 64.19 508 LEU A O 1
ATOM 4027 N N . THR A 1 509 ? -8.413 6.285 23.317 1.00 58.06 509 THR A N 1
ATOM 4028 C CA . THR A 1 509 ? -8.760 5.887 21.947 1.00 58.06 509 THR A CA 1
ATOM 4029 C C . THR A 1 509 ? -10.270 5.685 21.778 1.00 58.06 509 THR A C 1
ATOM 4031 O O . THR A 1 509 ? -10.993 5.362 22.731 1.00 58.06 509 THR A O 1
ATOM 4034 N N . ASP A 1 510 ? -10.738 5.832 20.539 1.00 55.50 510 ASP A N 1
ATOM 4035 C CA . ASP A 1 510 ? -12.016 5.295 20.062 1.00 55.50 510 ASP A CA 1
ATOM 4036 C C . ASP A 1 510 ? -11.693 4.039 19.222 1.00 55.50 510 ASP A C 1
ATOM 4038 O O . ASP A 1 510 ? -11.773 4.057 17.991 1.00 55.50 510 ASP A O 1
ATOM 4042 N N . PHE A 1 511 ? -11.288 2.964 19.914 1.00 52.53 511 PHE A N 1
ATOM 4043 C CA . PHE A 1 511 ? -10.727 1.726 19.350 1.00 52.53 511 PHE A CA 1
ATOM 4044 C C . PHE A 1 511 ? -11.528 1.115 18.190 1.00 52.53 511 PHE A C 1
ATOM 4046 O O . PHE A 1 511 ? -10.929 0.693 17.207 1.00 52.53 511 PHE A O 1
ATOM 4053 N N . ASP A 1 512 ? -12.862 1.115 18.250 1.00 53.88 512 ASP A N 1
ATOM 4054 C CA . ASP A 1 512 ? -13.742 0.439 17.279 1.00 53.88 512 ASP A CA 1
ATOM 4055 C C . ASP A 1 512 ? -13.501 0.829 15.811 1.00 53.88 512 ASP A C 1
ATOM 4057 O O . ASP A 1 512 ? -13.966 0.135 14.907 1.00 53.88 512 ASP A O 1
ATOM 4061 N N . LYS A 1 513 ? -12.823 1.957 15.557 1.00 63.38 513 LYS A N 1
ATOM 4062 C CA . LYS A 1 513 ? -12.519 2.440 14.204 1.00 63.38 513 LYS A CA 1
ATOM 4063 C C . LYS A 1 513 ? -11.107 3.006 14.055 1.00 63.38 513 LYS A C 1
ATOM 4065 O O . LYS A 1 513 ? -10.865 3.813 13.162 1.00 63.38 513 LYS A O 1
ATOM 4070 N N . GLU A 1 514 ? -10.188 2.617 14.930 1.00 78.25 514 GLU A N 1
ATOM 4071 C CA . GLU A 1 514 ? -8.761 2.876 14.742 1.00 78.25 514 GLU A CA 1
ATOM 4072 C C . GLU A 1 514 ? -8.125 1.686 14.030 1.00 78.25 514 GLU A C 1
ATOM 4074 O O . GLU A 1 514 ? -8.256 0.538 14.456 1.00 78.25 514 GLU A O 1
ATOM 4079 N N . ILE A 1 515 ? -7.435 1.965 12.931 1.00 84.94 515 ILE A N 1
ATOM 4080 C CA . ILE A 1 515 ? -6.661 0.975 12.196 1.00 84.94 515 ILE A CA 1
ATOM 4081 C C . ILE A 1 515 ? -5.260 0.959 12.792 1.00 84.94 515 ILE A C 1
ATOM 4083 O O . ILE A 1 515 ? -4.593 1.993 12.885 1.00 84.94 515 ILE A O 1
ATOM 4087 N N . ALA A 1 516 ? -4.811 -0.224 13.213 1.00 86.19 516 ALA A N 1
ATOM 4088 C CA . ALA A 1 516 ? -3.449 -0.384 13.691 1.00 86.19 516 ALA A CA 1
ATOM 4089 C C . ALA A 1 516 ? -2.479 -0.076 12.545 1.00 86.19 516 ALA A C 1
ATOM 4091 O O . ALA A 1 516 ? -2.666 -0.549 11.429 1.00 86.19 516 ALA A O 1
ATOM 4092 N N . SER A 1 517 ? -1.436 0.701 12.820 1.00 85.25 517 SER A N 1
ATOM 4093 C CA . SER A 1 517 ? -0.463 1.113 11.811 1.00 85.25 517 SER A CA 1
ATOM 4094 C C . SER A 1 517 ? 0.946 0.736 12.245 1.00 85.25 517 SER A C 1
ATOM 4096 O O . SER A 1 517 ? 1.313 0.896 13.412 1.00 85.25 517 SER A O 1
ATOM 4098 N N . VAL A 1 518 ? 1.731 0.205 11.312 1.00 85.44 518 VAL A N 1
ATOM 4099 C CA . VAL A 1 518 ? 3.114 -0.221 11.527 1.00 85.44 518 VAL A CA 1
ATOM 4100 C C . VAL A 1 518 ? 3.983 0.343 10.412 1.00 85.44 518 VAL A C 1
ATOM 4102 O O . VAL A 1 518 ? 3.738 0.099 9.238 1.00 85.44 518 VAL A O 1
ATOM 4105 N N . ALA A 1 519 ? 5.043 1.063 10.762 1.00 83.50 519 ALA A N 1
ATOM 4106 C CA . ALA A 1 519 ? 5.991 1.556 9.770 1.00 83.50 519 ALA A CA 1
ATOM 4107 C C . ALA A 1 519 ? 7.153 0.565 9.554 1.00 83.50 519 ALA A C 1
ATOM 4109 O O . ALA A 1 519 ? 7.666 -0.009 10.519 1.00 83.50 519 ALA A O 1
ATOM 4110 N N . THR A 1 520 ? 7.600 0.392 8.305 1.00 79.31 520 THR A N 1
ATOM 4111 C CA . THR A 1 520 ? 8.815 -0.355 7.923 1.00 79.31 520 THR A CA 1
ATOM 4112 C C . THR A 1 520 ? 10.072 0.321 8.452 1.00 79.31 520 THR A C 1
ATOM 4114 O O . THR A 1 520 ? 11.063 -0.338 8.756 1.00 79.31 520 THR A O 1
ATOM 4117 N N . SER A 1 521 ? 10.028 1.635 8.661 1.00 68.50 521 SER A N 1
ATOM 4118 C CA . SER A 1 521 ? 10.933 2.276 9.599 1.00 68.50 521 SER A CA 1
ATOM 4119 C C . SER A 1 521 ? 10.278 3.457 10.293 1.00 68.50 521 SER A C 1
ATOM 4121 O O . SER A 1 521 ? 9.411 4.127 9.748 1.00 68.50 521 SER A O 1
ATOM 4123 N N . LYS A 1 522 ? 10.773 3.748 11.491 1.00 53.59 522 LYS A N 1
ATOM 4124 C CA . LYS A 1 522 ? 10.648 5.065 12.116 1.00 53.59 522 LYS A CA 1
ATOM 4125 C C . LYS A 1 522 ? 11.980 5.833 12.034 1.00 53.59 522 LYS A C 1
ATOM 4127 O O . LYS A 1 522 ? 12.201 6.771 12.791 1.00 53.59 522 LYS A O 1
ATOM 4132 N N . TYR A 1 523 ? 12.897 5.365 11.179 1.00 56.19 523 TYR A N 1
ATOM 4133 C CA . TYR A 1 523 ? 14.322 5.689 11.215 1.00 56.19 523 TYR A CA 1
ATOM 4134 C C . TYR A 1 523 ? 14.835 5.980 9.804 1.00 56.19 523 TYR A C 1
ATOM 4136 O O . TYR A 1 523 ? 15.536 5.169 9.185 1.00 56.19 523 TYR A O 1
ATOM 4144 N N . ALA A 1 524 ? 14.458 7.147 9.302 1.00 41.53 524 ALA A N 1
ATOM 4145 C CA . ALA A 1 524 ? 15.189 7.810 8.242 1.00 41.53 524 ALA A CA 1
ATOM 4146 C C . ALA A 1 524 ? 16.153 8.789 8.925 1.00 41.53 524 ALA A C 1
ATOM 4148 O O . ALA A 1 524 ? 15.741 9.761 9.547 1.00 41.53 524 ALA A O 1
ATOM 4149 N N . THR A 1 525 ? 17.450 8.511 8.896 1.00 43.22 525 THR A N 1
ATOM 4150 C CA . THR A 1 525 ? 18.469 9.522 9.199 1.00 43.22 525 THR A CA 1
ATOM 4151 C C . THR A 1 525 ? 18.323 10.646 8.189 1.00 43.22 525 THR A C 1
ATOM 4153 O O . THR A 1 525 ? 18.499 10.329 7.030 1.00 43.22 525 THR A O 1
ATOM 4156 N N . ASP A 1 526 ? 17.969 11.869 8.617 1.00 46.06 526 ASP A N 1
ATOM 4157 C CA . ASP A 1 526 ? 17.980 13.172 7.903 1.00 46.06 526 ASP A CA 1
ATOM 4158 C C . ASP A 1 526 ? 17.771 13.176 6.361 1.00 46.06 526 ASP A C 1
ATOM 4160 O O . ASP A 1 526 ? 18.111 14.147 5.695 1.00 46.06 526 ASP A O 1
ATOM 4164 N N . ALA A 1 527 ? 17.159 12.138 5.783 1.00 42.22 527 ALA A N 1
ATOM 4165 C CA . ALA A 1 527 ? 17.189 11.859 4.345 1.00 42.22 527 ALA A CA 1
ATOM 4166 C C . ALA A 1 527 ? 16.258 12.779 3.555 1.00 42.22 527 ALA A C 1
ATOM 4168 O O . ALA A 1 527 ? 16.259 12.772 2.326 1.00 42.22 527 ALA A O 1
ATOM 4169 N N . HIS A 1 528 ? 15.483 13.596 4.267 1.00 44.00 528 HIS A N 1
ATOM 4170 C CA . HIS A 1 528 ? 14.682 14.633 3.668 1.00 44.00 528 HIS A CA 1
ATOM 4171 C C . HIS A 1 528 ? 15.462 15.962 3.681 1.00 44.00 528 HIS A C 1
ATOM 4173 O O . HIS A 1 528 ? 15.521 16.615 4.730 1.00 44.00 528 HIS A O 1
ATOM 4179 N N . PRO A 1 529 ? 15.995 16.444 2.538 1.00 43.62 529 PRO A N 1
ATOM 4180 C CA . PRO A 1 529 ? 16.722 17.716 2.470 1.00 43.62 529 PRO A CA 1
ATOM 4181 C C . PRO A 1 529 ? 15.898 18.939 2.915 1.00 43.62 529 PRO A C 1
ATOM 4183 O O . PRO A 1 529 ? 16.464 20.001 3.169 1.00 43.62 529 PRO A O 1
ATOM 4186 N N . SER A 1 530 ? 14.567 18.827 3.049 1.00 44.97 530 SER A N 1
ATOM 4187 C CA . SER A 1 530 ? 13.742 19.919 3.599 1.00 44.97 530 SER A CA 1
ATOM 4188 C C . SER A 1 530 ? 13.708 20.007 5.132 1.00 44.97 530 SER A C 1
ATOM 4190 O O . SER A 1 530 ? 13.262 21.030 5.651 1.00 44.97 530 SER A O 1
ATOM 4192 N N . ASN A 1 531 ? 14.187 19.000 5.874 1.00 46.66 531 ASN A N 1
ATOM 4193 C CA . ASN A 1 531 ? 14.050 18.959 7.331 1.00 46.66 531 ASN A CA 1
ATOM 4194 C C . ASN A 1 531 ? 15.414 18.836 8.016 1.00 46.66 531 ASN A C 1
ATOM 4196 O O . ASN A 1 531 ? 15.787 17.773 8.496 1.00 46.66 531 ASN A O 1
ATOM 4200 N N . GLY A 1 532 ? 16.123 19.959 8.165 1.00 47.56 532 GLY A N 1
ATOM 4201 C CA . GLY A 1 532 ? 17.360 20.071 8.960 1.00 47.56 532 GLY A CA 1
ATOM 4202 C C . GLY A 1 532 ? 17.192 19.852 10.477 1.00 47.56 532 GLY A C 1
ATOM 4203 O O . GLY A 1 532 ? 17.960 20.398 11.266 1.00 47.56 532 GLY A O 1
ATOM 4204 N N . ASN A 1 533 ? 16.176 19.098 10.907 1.00 48.94 533 ASN A N 1
ATOM 4205 C CA . ASN A 1 533 ? 15.882 18.808 12.301 1.00 48.94 533 ASN A CA 1
ATOM 4206 C C . ASN A 1 533 ? 15.854 17.289 12.538 1.00 48.94 533 ASN A C 1
ATOM 4208 O O . ASN A 1 533 ? 15.070 16.581 11.916 1.00 48.94 533 ASN A O 1
ATOM 4212 N N . ASN A 1 534 ? 16.646 16.844 13.523 1.00 51.31 534 ASN A N 1
ATOM 4213 C CA . ASN A 1 534 ? 16.872 15.479 14.039 1.00 51.31 534 ASN A CA 1
ATOM 4214 C C . ASN A 1 534 ? 15.619 14.656 14.467 1.00 51.31 534 ASN A C 1
ATOM 4216 O O . ASN A 1 534 ? 15.730 13.792 15.338 1.00 51.31 534 ASN A O 1
ATOM 4220 N N . PHE A 1 535 ? 14.414 14.907 13.951 1.00 51.00 535 PHE A N 1
ATOM 4221 C CA . PHE A 1 535 ? 13.168 14.307 14.453 1.00 51.00 535 PHE A CA 1
ATOM 4222 C C . PHE A 1 535 ? 13.031 12.795 14.186 1.00 51.00 535 PHE A C 1
ATOM 4224 O O . PHE A 1 535 ? 12.177 12.155 14.797 1.00 51.00 535 PHE A O 1
ATOM 4231 N N . TRP A 1 536 ? 13.903 12.214 13.358 1.00 49.28 536 TRP A N 1
ATOM 4232 C CA . TRP A 1 536 ? 13.806 10.827 12.881 1.00 49.28 536 TRP A CA 1
ATOM 4233 C C . TRP A 1 536 ? 14.982 9.921 13.279 1.00 49.28 536 TRP A C 1
ATOM 4235 O O . TRP A 1 536 ? 15.126 8.807 12.778 1.00 49.28 536 TRP A O 1
ATOM 4245 N N . LYS A 1 537 ? 15.832 10.370 14.212 1.00 46.19 537 LYS A N 1
ATOM 4246 C CA . LYS A 1 537 ? 16.992 9.600 14.684 1.00 46.19 537 LYS A CA 1
ATOM 4247 C C . LYS A 1 537 ? 16.598 8.640 15.798 1.00 46.19 537 LYS A C 1
ATOM 4249 O O . LYS A 1 537 ? 16.541 9.022 16.964 1.00 46.19 537 LYS A O 1
ATOM 4254 N N . ALA A 1 538 ? 16.380 7.380 15.455 1.00 47.09 538 ALA A N 1
ATOM 4255 C CA . ALA A 1 538 ? 16.530 6.301 16.419 1.00 47.09 538 ALA A CA 1
ATOM 4256 C C . ALA A 1 538 ? 17.125 5.065 15.726 1.00 47.09 538 ALA A C 1
ATOM 4258 O O . ALA A 1 538 ? 16.935 4.842 14.536 1.00 47.09 538 ALA A O 1
ATOM 4259 N N . ASP A 1 539 ? 17.945 4.312 16.446 1.00 46.53 539 ASP A N 1
ATOM 4260 C CA . ASP A 1 539 ? 18.648 3.155 15.897 1.00 46.53 539 ASP A CA 1
ATOM 4261 C C . ASP A 1 539 ? 17.721 1.920 15.889 1.00 46.53 539 ASP A C 1
ATOM 4263 O O . ASP A 1 539 ? 16.922 1.753 16.810 1.00 46.53 539 ASP A O 1
ATOM 4267 N N . GLY A 1 540 ? 17.837 1.028 14.886 1.00 51.53 540 GLY A N 1
ATOM 4268 C CA . GLY A 1 540 ? 17.360 -0.365 15.018 1.00 51.53 540 GLY A CA 1
ATOM 4269 C C . GLY A 1 540 ? 16.265 -0.917 14.084 1.00 51.53 540 GLY A C 1
ATOM 4270 O O . GLY A 1 540 ? 15.844 -2.044 14.310 1.00 51.53 540 GLY A O 1
ATOM 4271 N N . ALA A 1 541 ? 15.785 -0.247 13.024 1.00 68.62 541 ALA A N 1
ATOM 4272 C CA . ALA A 1 541 ? 14.751 -0.863 12.155 1.00 68.62 541 ALA A CA 1
ATOM 4273 C C . ALA A 1 541 ? 15.370 -1.978 11.313 1.00 68.62 541 ALA A C 1
ATOM 4275 O O . ALA A 1 541 ? 16.115 -1.720 10.364 1.00 68.62 541 ALA A O 1
ATOM 4276 N N . THR A 1 542 ? 15.043 -3.206 11.695 1.00 84.25 542 THR A N 1
ATOM 4277 C CA . THR A 1 542 ? 15.379 -4.443 10.999 1.00 84.25 542 THR A CA 1
ATOM 4278 C C . THR A 1 542 ? 14.087 -5.185 10.663 1.00 84.25 542 THR A C 1
ATOM 4280 O O . THR A 1 542 ? 13.087 -5.021 11.378 1.00 84.25 542 THR A O 1
ATOM 4283 N N . PRO A 1 543 ? 14.107 -6.085 9.667 1.00 90.62 543 PRO A N 1
ATOM 4284 C CA . PRO A 1 543 ? 13.001 -7.001 9.400 1.00 90.62 543 PRO A CA 1
ATOM 4285 C C . PRO A 1 543 ? 12.448 -7.707 10.648 1.00 90.62 543 PRO A C 1
ATOM 4287 O O . PRO A 1 543 ? 11.238 -7.825 10.831 1.00 90.62 543 PRO A O 1
ATOM 4290 N N . ALA A 1 544 ? 13.330 -8.132 11.559 1.00 87.50 544 ALA A N 1
ATOM 4291 C CA . ALA A 1 544 ? 12.942 -8.824 12.786 1.00 87.50 544 ALA A CA 1
ATOM 4292 C C . ALA A 1 544 ? 12.136 -7.931 13.745 1.00 87.50 544 ALA A C 1
ATOM 4294 O O . ALA A 1 544 ? 11.166 -8.392 14.356 1.00 87.50 544 ALA A O 1
ATOM 4295 N N . ILE A 1 545 ? 12.522 -6.658 13.872 1.00 83.00 545 ILE A N 1
ATOM 4296 C CA . ILE A 1 545 ? 11.809 -5.679 14.698 1.00 83.00 545 ILE A CA 1
ATOM 4297 C C . ILE A 1 545 ? 10.474 -5.313 14.048 1.00 83.00 545 ILE A C 1
ATOM 4299 O O . ILE A 1 545 ? 9.451 -5.340 14.729 1.00 83.00 545 ILE A O 1
ATOM 4303 N N . PHE A 1 546 ? 10.446 -5.080 12.735 1.00 86.88 546 PHE A N 1
ATOM 4304 C CA . PHE A 1 546 ? 9.205 -4.851 11.991 1.00 86.88 546 PHE A CA 1
ATOM 4305 C C . PHE A 1 546 ? 8.202 -6.006 12.158 1.00 86.88 546 PHE A C 1
ATOM 4307 O O . PHE A 1 546 ? 7.058 -5.769 12.549 1.00 86.88 546 PHE A O 1
ATOM 4314 N N . ARG A 1 547 ? 8.646 -7.264 12.017 1.00 90.38 547 ARG A N 1
ATOM 4315 C CA . ARG A 1 547 ? 7.822 -8.458 12.292 1.00 90.38 547 ARG A CA 1
ATOM 4316 C C . ARG A 1 547 ? 7.233 -8.447 13.703 1.00 90.38 547 ARG A C 1
ATOM 4318 O O . ARG A 1 547 ? 6.053 -8.727 13.893 1.00 90.38 547 ARG A O 1
ATOM 4325 N N . LYS A 1 548 ? 8.046 -8.113 14.712 1.00 84.81 548 LYS A N 1
ATOM 4326 C CA . LYS A 1 548 ? 7.597 -8.030 16.112 1.00 84.81 548 LYS A CA 1
ATOM 4327 C C . LYS A 1 548 ? 6.479 -6.994 16.281 1.00 84.81 548 LYS A C 1
ATOM 4329 O O . LYS A 1 548 ? 5.562 -7.230 17.066 1.00 84.81 548 LYS A O 1
ATOM 4334 N N . TRP A 1 549 ? 6.540 -5.870 15.566 1.00 83.88 549 TRP A N 1
ATOM 4335 C CA . TRP A 1 549 ? 5.488 -4.849 15.586 1.00 83.88 549 TRP A CA 1
ATOM 4336 C C . TRP A 1 549 ? 4.222 -5.296 14.861 1.00 83.88 549 TRP A C 1
ATOM 4338 O O . TRP A 1 549 ? 3.139 -5.132 15.419 1.00 83.88 549 TRP A O 1
ATOM 4348 N N . LEU A 1 550 ? 4.348 -5.938 13.698 1.00 89.25 550 LEU A N 1
ATOM 4349 C CA . LEU A 1 550 ? 3.209 -6.547 13.006 1.00 89.25 550 LEU A CA 1
ATOM 4350 C C . LEU A 1 550 ? 2.487 -7.563 13.896 1.00 89.25 550 LEU A C 1
ATOM 4352 O O . LEU A 1 550 ? 1.273 -7.479 14.060 1.00 89.25 550 LEU A O 1
ATOM 4356 N N . ASN A 1 551 ? 3.228 -8.457 14.556 1.00 88.38 551 ASN A N 1
ATOM 4357 C CA . ASN A 1 551 ? 2.649 -9.438 15.477 1.00 88.38 551 ASN A CA 1
ATOM 4358 C C . ASN A 1 551 ? 1.878 -8.774 16.627 1.00 88.38 551 ASN A C 1
ATOM 4360 O O . ASN A 1 551 ? 0.794 -9.230 16.983 1.00 88.38 551 ASN A O 1
ATOM 4364 N N . LYS A 1 552 ? 2.401 -7.675 17.188 1.00 81.50 552 LYS A N 1
ATOM 4365 C CA . LYS A 1 552 ? 1.705 -6.904 18.232 1.00 81.50 552 LYS A CA 1
ATOM 4366 C C . LYS A 1 552 ? 0.434 -6.231 17.712 1.00 81.50 552 LYS A C 1
ATOM 4368 O O . LYS A 1 552 ? -0.572 -6.254 18.413 1.00 81.50 552 LYS A O 1
ATOM 4373 N N . ALA A 1 553 ? 0.478 -5.636 16.520 1.00 83.75 553 ALA A N 1
ATOM 4374 C CA . ALA A 1 553 ? -0.684 -5.002 15.898 1.00 83.75 553 ALA A CA 1
ATOM 4375 C C . ALA A 1 553 ? -1.797 -6.027 15.629 1.00 83.75 553 ALA A C 1
ATOM 4377 O O . ALA A 1 553 ? -2.946 -5.809 16.005 1.00 83.75 553 ALA A O 1
ATOM 4378 N N . ILE A 1 554 ? -1.441 -7.186 15.068 1.00 89.56 554 ILE A N 1
ATOM 4379 C CA . ILE A 1 554 ? -2.373 -8.292 14.812 1.00 89.56 554 ILE A CA 1
ATOM 4380 C C . ILE A 1 554 ? -2.974 -8.833 16.118 1.00 89.56 554 ILE A C 1
ATOM 4382 O O . ILE A 1 554 ? -4.183 -9.052 16.206 1.00 89.56 554 ILE A O 1
ATOM 4386 N N . ASP A 1 555 ? -2.149 -9.041 17.144 1.00 84.00 555 ASP A N 1
ATOM 4387 C CA . ASP A 1 555 ? -2.606 -9.504 18.457 1.00 84.00 555 ASP A CA 1
ATOM 4388 C C . ASP A 1 555 ? -3.576 -8.509 19.114 1.00 84.00 555 ASP A C 1
ATOM 4390 O O . ASP A 1 555 ? -4.627 -8.904 19.619 1.00 84.00 555 ASP A O 1
ATOM 4394 N N . LEU A 1 556 ? -3.275 -7.210 19.045 1.00 79.50 556 LEU A N 1
ATOM 4395 C CA . LEU A 1 556 ? -4.159 -6.155 19.531 1.00 79.50 556 LEU A CA 1
ATOM 4396 C C . LEU A 1 556 ? -5.522 -6.187 18.827 1.00 79.50 556 LEU A C 1
ATOM 4398 O O . LEU A 1 556 ? -6.552 -6.186 19.503 1.00 79.50 556 LEU A O 1
ATOM 4402 N N . ILE A 1 557 ? -5.530 -6.246 17.492 1.00 85.31 557 ILE A N 1
ATOM 4403 C CA . ILE A 1 557 ? -6.767 -6.300 16.702 1.00 85.31 557 ILE A CA 1
ATOM 4404 C C . ILE A 1 557 ? -7.663 -7.437 17.185 1.00 85.31 557 ILE A C 1
ATOM 4406 O O . ILE A 1 557 ? -8.853 -7.248 17.431 1.00 85.31 557 ILE A O 1
ATOM 4410 N N . ARG A 1 558 ? -7.072 -8.614 17.393 1.00 86.56 558 ARG A N 1
ATOM 4411 C CA . ARG A 1 558 ? -7.803 -9.811 17.813 1.00 86.56 558 ARG A CA 1
ATOM 4412 C C . ARG A 1 558 ? -8.277 -9.752 19.259 1.00 86.56 558 ARG A C 1
ATOM 4414 O O . ARG A 1 558 ? -9.363 -10.243 19.551 1.00 86.56 558 ARG A O 1
ATOM 4421 N N . ARG A 1 559 ? -7.491 -9.166 20.167 1.00 79.88 559 ARG A N 1
ATOM 4422 C CA . ARG A 1 559 ? -7.866 -9.038 21.586 1.00 79.88 559 ARG A CA 1
ATOM 4423 C C . ARG A 1 559 ? -9.000 -8.045 21.819 1.00 79.88 559 ARG A C 1
ATOM 4425 O O . ARG A 1 559 ? -9.739 -8.210 22.788 1.00 79.88 559 ARG A O 1
ATOM 4432 N N . HIS A 1 560 ? -9.134 -7.043 20.954 1.00 74.75 560 HIS A N 1
ATOM 4433 C CA . HIS A 1 560 ? -10.069 -5.935 21.152 1.00 74.75 560 HIS A CA 1
ATOM 4434 C C . HIS A 1 560 ? -11.191 -5.857 20.109 1.00 74.75 560 HIS A C 1
ATOM 4436 O O . HIS A 1 560 ? -11.950 -4.894 20.144 1.00 74.75 560 HIS A O 1
ATOM 4442 N N . ASP A 1 561 ? -11.331 -6.864 19.236 1.00 78.88 561 ASP A N 1
ATOM 4443 C CA . ASP A 1 561 ? -12.347 -6.891 18.167 1.00 78.88 561 ASP A CA 1
ATOM 4444 C C . ASP A 1 561 ? -12.284 -5.627 17.283 1.00 78.88 561 ASP A C 1
ATOM 4446 O O . ASP A 1 561 ? -13.300 -5.031 16.927 1.00 78.88 561 ASP A O 1
ATOM 4450 N N . LEU A 1 562 ? -11.058 -5.177 16.985 1.00 82.75 562 LEU A N 1
ATOM 4451 C CA . LEU A 1 562 ? -10.817 -4.021 16.117 1.00 82.75 562 LEU A CA 1
ATOM 4452 C C . LEU A 1 562 ? -11.073 -4.399 14.650 1.00 82.75 562 LEU A C 1
ATOM 4454 O O . LEU A 1 562 ? -11.098 -5.592 14.319 1.00 82.75 562 LEU A O 1
ATOM 4458 N N . PRO A 1 563 ? -11.189 -3.411 13.739 1.00 87.25 563 PRO A N 1
ATOM 4459 C CA . PRO A 1 563 ? -11.149 -3.688 12.311 1.00 87.25 563 PRO A CA 1
ATOM 4460 C C . PRO A 1 563 ? -9.947 -4.572 11.979 1.00 87.25 563 PRO A C 1
ATOM 4462 O O . PRO A 1 563 ? -8.829 -4.320 12.432 1.00 87.25 563 PRO A O 1
ATOM 4465 N N . LYS A 1 564 ? -10.186 -5.629 11.199 1.00 93.88 564 LYS A N 1
ATOM 4466 C CA . LYS A 1 564 ? -9.180 -6.636 10.850 1.00 93.88 564 LYS A CA 1
ATOM 4467 C C . LYS A 1 564 ? -8.196 -6.140 9.792 1.00 93.88 564 LYS A C 1
ATOM 4469 O O . LYS A 1 564 ? -8.026 -6.755 8.747 1.00 93.88 564 LYS A O 1
ATOM 4474 N N . ILE A 1 565 ? -7.584 -4.995 10.060 1.00 94.38 565 ILE A N 1
ATOM 4475 C CA . ILE A 1 565 ? -6.793 -4.217 9.119 1.00 94.38 565 ILE A CA 1
ATOM 4476 C C . ILE A 1 565 ? -5.540 -3.722 9.838 1.00 94.38 565 ILE A C 1
ATOM 4478 O O . ILE A 1 565 ? -5.633 -3.135 10.917 1.00 94.38 565 ILE A O 1
ATOM 4482 N N . VAL A 1 566 ? -4.376 -3.914 9.220 1.00 93.75 566 VAL A N 1
ATOM 4483 C CA . VAL A 1 566 ? -3.128 -3.254 9.612 1.00 93.75 566 VAL A CA 1
ATOM 4484 C C . VAL A 1 566 ? -2.640 -2.400 8.449 1.00 93.75 566 VAL A C 1
ATOM 4486 O O . VAL A 1 566 ? -2.403 -2.907 7.354 1.00 93.75 566 VAL A O 1
ATOM 4489 N N . ALA A 1 567 ? -2.459 -1.108 8.689 1.00 93.12 567 ALA A N 1
ATOM 4490 C CA . ALA A 1 567 ? -1.791 -0.215 7.757 1.00 93.12 567 ALA A CA 1
ATOM 4491 C C . ALA A 1 567 ? -0.272 -0.377 7.869 1.00 93.12 567 ALA A C 1
ATOM 4493 O O . ALA A 1 567 ? 0.274 -0.458 8.971 1.00 93.12 567 ALA A O 1
ATOM 4494 N N . VAL A 1 568 ? 0.418 -0.416 6.733 1.00 91.69 568 VAL A N 1
ATOM 4495 C CA . VAL A 1 568 ? 1.874 -0.488 6.657 1.00 91.69 568 VAL A CA 1
ATOM 4496 C C . VAL A 1 568 ? 2.407 0.688 5.860 1.00 91.69 568 VAL A C 1
ATOM 4498 O O . VAL A 1 568 ? 2.057 0.880 4.698 1.00 91.69 568 VAL A O 1
ATOM 4501 N N . TYR A 1 569 ? 3.283 1.465 6.483 1.00 87.75 569 TYR A N 1
ATOM 4502 C CA . TYR A 1 569 ? 3.998 2.558 5.835 1.00 87.75 569 TYR A CA 1
ATOM 4503 C C . TYR A 1 569 ? 5.464 2.152 5.646 1.00 87.75 569 TYR A C 1
ATOM 4505 O O . TYR A 1 569 ? 6.184 2.060 6.635 1.00 87.75 569 TYR A O 1
ATOM 4513 N N . ASN A 1 570 ? 5.944 1.840 4.443 1.00 89.50 570 ASN A N 1
ATOM 4514 C CA . ASN A 1 570 ? 5.339 2.014 3.109 1.00 89.50 570 ASN A CA 1
ATOM 4515 C C . ASN A 1 570 ? 5.862 0.950 2.115 1.00 89.50 570 ASN A C 1
ATOM 4517 O O . ASN A 1 570 ? 6.675 0.103 2.481 1.00 89.50 570 ASN A O 1
ATOM 4521 N N . VAL A 1 571 ? 5.399 0.986 0.859 1.00 94.25 571 VAL A N 1
ATOM 4522 C CA . VAL A 1 571 ? 5.927 0.172 -0.251 1.00 94.25 571 VAL A CA 1
ATOM 4523 C C . VAL A 1 571 ? 7.286 0.697 -0.714 1.00 94.25 571 VAL A C 1
ATOM 4525 O O . VAL A 1 571 ? 8.256 -0.058 -0.685 1.00 94.25 571 VAL A O 1
ATOM 4528 N N . SER A 1 572 ? 7.359 1.964 -1.128 1.00 90.56 572 SER A N 1
ATOM 4529 C CA . SER A 1 572 ? 8.488 2.506 -1.895 1.00 90.56 572 SER A CA 1
ATOM 4530 C C . SER A 1 572 ? 8.728 4.003 -1.660 1.00 90.56 572 SER A C 1
ATOM 4532 O O . SER A 1 572 ? 8.791 4.781 -2.600 1.00 90.56 572 SER A O 1
ATOM 4534 N N . GLU A 1 573 ? 8.919 4.416 -0.409 1.00 84.88 573 GLU A N 1
ATOM 4535 C CA . GLU A 1 573 ? 9.268 5.797 -0.028 1.00 84.88 573 GLU A CA 1
ATOM 4536 C C . GLU A 1 573 ? 10.661 5.866 0.624 1.00 84.88 573 GLU A C 1
ATOM 4538 O O . GLU A 1 573 ? 10.808 6.136 1.827 1.00 84.88 573 GLU A O 1
ATOM 4543 N N . PRO A 1 574 ? 11.718 5.585 -0.154 1.00 78.94 574 PRO A N 1
ATOM 4544 C CA . PRO A 1 574 ? 13.090 5.576 0.337 1.00 78.94 574 PRO A CA 1
ATOM 4545 C C . PRO A 1 574 ? 13.550 6.933 0.895 1.00 78.94 574 PRO A C 1
ATOM 4547 O O . PRO A 1 574 ? 14.518 6.958 1.653 1.00 78.94 574 PRO A O 1
ATOM 4550 N N . ALA A 1 575 ? 12.875 8.038 0.554 1.00 74.81 575 ALA A N 1
ATOM 4551 C CA . ALA A 1 575 ? 13.205 9.383 1.026 1.00 74.81 575 ALA A CA 1
ATOM 4552 C C . ALA A 1 575 ? 12.745 9.681 2.470 1.00 74.81 575 ALA A C 1
ATOM 4554 O O . ALA A 1 575 ? 13.451 10.377 3.198 1.00 74.81 575 ALA A O 1
ATOM 4555 N N . GLU A 1 576 ? 11.591 9.158 2.906 1.00 68.19 576 GLU A N 1
ATOM 4556 C CA . GLU A 1 576 ? 10.966 9.541 4.191 1.00 68.19 576 GLU A CA 1
ATOM 4557 C C . GLU A 1 576 ? 10.794 8.386 5.190 1.00 68.19 576 GLU A C 1
ATOM 4559 O O . GLU A 1 576 ? 10.692 8.618 6.395 1.00 68.19 576 GLU A O 1
ATOM 4564 N N . GLY A 1 577 ? 10.775 7.131 4.730 1.00 56.34 577 GLY A N 1
ATOM 4565 C CA . GLY A 1 577 ? 10.202 6.030 5.517 1.00 56.34 577 GLY A CA 1
ATOM 4566 C C . GLY A 1 577 ? 11.097 4.812 5.733 1.00 56.34 577 GLY A C 1
ATOM 4567 O O . GLY A 1 577 ? 10.640 3.793 6.263 1.00 56.34 577 GLY A O 1
ATOM 4568 N N . GLY A 1 578 ? 12.384 4.890 5.398 1.00 67.44 578 GLY A N 1
ATOM 4569 C CA . GLY A 1 578 ? 13.338 3.783 5.524 1.00 67.44 578 GLY A CA 1
ATOM 4570 C C . GLY A 1 578 ? 13.217 2.753 4.396 1.00 67.44 578 GLY A C 1
ATOM 4571 O O . GLY A 1 578 ? 12.953 3.142 3.270 1.00 67.44 578 GLY A O 1
ATOM 4572 N N . PRO A 1 579 ? 13.473 1.455 4.638 1.00 78.50 579 PRO A N 1
ATOM 4573 C CA . PRO A 1 579 ? 13.721 0.487 3.565 1.00 78.50 579 PRO A CA 1
ATOM 4574 C C . PRO A 1 579 ? 12.495 0.134 2.706 1.00 78.50 579 PRO A C 1
ATOM 4576 O O . PRO A 1 579 ? 12.679 -0.477 1.659 1.00 78.50 579 PRO A O 1
ATOM 4579 N N . GLY A 1 580 ? 11.278 0.490 3.140 1.00 89.88 580 GLY A N 1
ATOM 4580 C CA . GLY A 1 580 ? 10.026 0.112 2.480 1.00 89.88 580 GLY A CA 1
ATOM 4581 C C . GLY A 1 580 ? 9.765 -1.401 2.473 1.00 89.88 580 GLY A C 1
ATOM 4582 O O . GLY A 1 580 ? 10.484 -2.191 3.091 1.00 89.88 580 GLY A O 1
ATOM 4583 N N . LEU A 1 581 ? 8.698 -1.807 1.784 1.00 94.75 581 LEU A N 1
ATOM 4584 C CA . LEU A 1 581 ? 8.414 -3.207 1.449 1.00 94.75 581 LEU A CA 1
ATOM 4585 C C . LEU A 1 581 ? 9.038 -3.610 0.111 1.00 94.75 581 LEU A C 1
ATOM 4587 O O . LEU A 1 581 ? 9.156 -4.800 -0.171 1.00 94.75 581 LEU A O 1
ATOM 4591 N N . GLN A 1 582 ? 9.459 -2.648 -0.708 1.00 94.19 582 GLN A N 1
ATOM 4592 C CA . GLN A 1 582 ? 10.295 -2.924 -1.863 1.00 94.19 582 GLN A CA 1
ATOM 4593 C C . GLN A 1 582 ? 11.619 -3.557 -1.395 1.00 94.19 582 GLN A C 1
ATOM 4595 O O . GLN A 1 582 ? 12.298 -2.994 -0.533 1.00 94.19 582 GLN A O 1
ATOM 4600 N N . PRO A 1 583 ? 12.023 -4.711 -1.956 1.00 94.19 583 PRO A N 1
ATOM 4601 C CA . PRO A 1 583 ? 13.308 -5.313 -1.649 1.00 94.19 583 PRO A CA 1
ATOM 4602 C C . PRO A 1 583 ? 14.466 -4.339 -1.867 1.00 94.19 583 PRO A C 1
ATOM 4604 O O . PRO A 1 583 ? 14.488 -3.594 -2.850 1.00 94.19 583 PRO A O 1
ATOM 4607 N N . ASN A 1 584 ? 15.456 -4.382 -0.979 1.00 91.06 584 ASN A N 1
ATOM 4608 C CA . ASN A 1 584 ? 16.632 -3.514 -1.033 1.00 91.06 584 ASN A CA 1
ATOM 4609 C C . ASN A 1 584 ? 17.932 -4.300 -0.825 1.00 91.06 584 ASN A C 1
ATOM 4611 O O . ASN A 1 584 ? 17.907 -5.465 -0.434 1.00 91.06 584 ASN A O 1
ATOM 4615 N N . SER A 1 585 ? 19.082 -3.679 -1.083 1.00 86.44 585 SER A N 1
ATOM 4616 C CA . SER A 1 585 ? 20.358 -4.405 -1.049 1.00 86.44 585 SER A CA 1
ATOM 4617 C C . SER A 1 585 ? 20.839 -4.843 0.342 1.00 86.44 585 SER A C 1
ATOM 4619 O O . SER A 1 585 ? 21.655 -5.755 0.424 1.00 86.44 585 SER A O 1
ATOM 4621 N N . ALA A 1 586 ? 20.365 -4.221 1.425 1.00 86.12 586 ALA A N 1
ATOM 4622 C CA . ALA A 1 586 ? 20.779 -4.536 2.794 1.00 86.12 586 ALA A CA 1
ATOM 4623 C C . ALA A 1 586 ? 19.945 -5.675 3.366 1.00 86.12 586 ALA A C 1
ATOM 4625 O O . ALA A 1 586 ? 20.474 -6.615 3.954 1.00 86.12 586 ALA A O 1
ATOM 4626 N N . ASP A 1 587 ? 18.629 -5.565 3.206 1.00 89.62 587 ASP A N 1
ATOM 4627 C CA . ASP A 1 587 ? 17.664 -6.451 3.842 1.00 89.62 587 ASP A CA 1
ATOM 4628 C C . ASP A 1 587 ? 17.111 -7.506 2.871 1.00 89.62 587 ASP A C 1
ATOM 4630 O O . ASP A 1 587 ? 16.405 -8.422 3.301 1.00 89.62 587 ASP A O 1
ATOM 4634 N N . GLY A 1 588 ? 17.407 -7.400 1.570 1.00 92.00 588 GLY A N 1
ATOM 4635 C CA . GLY A 1 588 ? 16.836 -8.248 0.528 1.00 92.00 588 GLY A CA 1
ATOM 4636 C C . GLY A 1 588 ? 15.311 -8.220 0.597 1.00 92.00 588 GLY A C 1
ATOM 4637 O O . GLY A 1 588 ? 14.691 -7.160 0.581 1.00 92.00 588 GLY A O 1
ATOM 4638 N N . PHE A 1 589 ? 14.715 -9.400 0.763 1.00 94.19 589 PHE A N 1
ATOM 4639 C CA . PHE A 1 589 ? 13.273 -9.600 0.945 1.00 94.19 589 PHE A CA 1
ATOM 4640 C C . PHE A 1 589 ? 12.826 -9.585 2.417 1.00 94.19 589 PHE A C 1
ATOM 4642 O O . PHE A 1 589 ? 11.696 -9.956 2.727 1.00 94.19 589 PHE A O 1
ATOM 4649 N N . GLY A 1 590 ? 13.692 -9.190 3.353 1.00 94.44 590 GLY A N 1
ATOM 4650 C CA . GLY A 1 590 ? 13.468 -9.354 4.789 1.00 94.44 590 GLY A CA 1
ATOM 4651 C C . GLY A 1 590 ? 12.160 -8.741 5.301 1.00 94.44 590 GLY A C 1
ATOM 4652 O O . GLY A 1 590 ? 11.458 -9.381 6.082 1.00 94.44 590 GLY A O 1
ATOM 4653 N N . TYR A 1 591 ? 11.794 -7.534 4.858 1.00 94.38 591 TYR A N 1
ATOM 4654 C CA . TYR A 1 591 ? 10.552 -6.874 5.294 1.00 94.38 591 TYR A CA 1
ATOM 4655 C C . TYR A 1 591 ? 9.293 -7.566 4.763 1.00 94.38 591 TYR A C 1
ATOM 4657 O O . TYR A 1 591 ? 8.327 -7.732 5.505 1.00 94.38 591 TYR A O 1
ATOM 4665 N N . LEU A 1 592 ? 9.313 -8.039 3.519 1.00 96.44 592 LEU A N 1
ATOM 4666 C CA . LEU A 1 592 ? 8.227 -8.842 2.958 1.00 96.44 592 LEU A CA 1
ATOM 4667 C C . LEU A 1 592 ? 8.112 -10.195 3.673 1.00 96.44 592 LEU A C 1
ATOM 4669 O O . LEU A 1 592 ? 7.024 -10.619 4.059 1.00 96.44 592 LEU A O 1
ATOM 4673 N N . GLU A 1 593 ? 9.244 -10.844 3.945 1.00 96.25 593 GLU A N 1
ATOM 4674 C CA . GLU A 1 593 ? 9.294 -12.089 4.710 1.00 96.25 593 GLU A CA 1
ATOM 4675 C C . GLU A 1 593 ? 8.748 -11.901 6.134 1.00 96.25 593 GLU A C 1
ATOM 4677 O O . GLU A 1 593 ? 8.029 -12.761 6.642 1.00 96.25 593 GLU A O 1
ATOM 4682 N N . ALA A 1 594 ? 9.007 -10.750 6.756 1.00 95.06 594 ALA A N 1
ATOM 4683 C CA . ALA A 1 594 ? 8.411 -10.373 8.030 1.00 95.06 594 ALA A CA 1
ATOM 4684 C C . ALA A 1 594 ? 6.878 -10.252 7.958 1.00 95.06 594 ALA A C 1
ATOM 4686 O O . ALA A 1 594 ? 6.213 -10.719 8.885 1.00 95.06 594 ALA A O 1
ATOM 4687 N N . VAL A 1 595 ? 6.309 -9.703 6.874 1.00 96.25 595 VAL A N 1
ATOM 4688 C CA . VAL A 1 595 ? 4.848 -9.702 6.649 1.00 96.25 595 VAL A CA 1
ATOM 4689 C C . VAL A 1 595 ? 4.320 -11.130 6.561 1.00 96.25 595 VAL A C 1
ATOM 4691 O O . VAL A 1 595 ? 3.434 -11.511 7.329 1.00 96.25 595 VAL A O 1
ATOM 4694 N N . ARG A 1 596 ? 4.903 -11.949 5.679 1.00 95.88 596 ARG A N 1
ATOM 4695 C CA . ARG A 1 596 ? 4.473 -13.336 5.458 1.00 95.88 596 ARG A CA 1
ATOM 4696 C C . ARG A 1 596 ? 4.512 -14.156 6.747 1.00 95.88 596 ARG A C 1
ATOM 4698 O O . ARG A 1 596 ? 3.567 -14.887 7.044 1.00 95.88 596 ARG A O 1
ATOM 4705 N N . GLN A 1 597 ? 5.585 -14.025 7.524 1.00 95.19 597 GLN A N 1
ATOM 4706 C CA . GLN A 1 597 ? 5.736 -14.711 8.807 1.00 95.19 597 GLN A CA 1
ATOM 4707 C C . GLN A 1 597 ? 4.729 -14.219 9.842 1.00 95.19 597 GLN A C 1
ATOM 4709 O O . GLN A 1 597 ? 4.118 -15.051 10.508 1.00 95.19 597 GLN A O 1
ATOM 4714 N N . ALA A 1 598 ? 4.505 -12.905 9.946 1.00 94.00 598 ALA A N 1
ATOM 4715 C CA . ALA A 1 598 ? 3.523 -12.361 10.877 1.00 94.00 598 ALA A CA 1
ATOM 4716 C C . ALA A 1 598 ? 2.115 -12.898 10.581 1.00 94.00 598 ALA A C 1
ATOM 4718 O O . ALA A 1 598 ? 1.432 -13.385 11.482 1.00 94.00 598 ALA A O 1
ATOM 4719 N N . LEU A 1 599 ? 1.705 -12.918 9.308 1.00 94.12 599 LEU A N 1
ATOM 4720 C CA . LEU A 1 599 ? 0.421 -13.489 8.893 1.00 94.12 599 LEU A CA 1
ATOM 4721 C C . LEU A 1 599 ? 0.354 -15.004 9.163 1.00 94.12 599 LEU A C 1
ATOM 4723 O O . LEU A 1 599 ? -0.642 -15.488 9.709 1.00 94.12 599 LEU A O 1
ATOM 4727 N N . ALA A 1 600 ? 1.419 -15.754 8.865 1.00 91.50 600 ALA A N 1
ATOM 4728 C CA . ALA A 1 600 ? 1.468 -17.202 9.072 1.00 91.50 600 ALA A CA 1
ATOM 4729 C C . ALA A 1 600 ? 1.413 -17.598 10.559 1.00 91.50 600 ALA A C 1
ATOM 4731 O O . ALA A 1 600 ? 0.587 -18.430 10.942 1.00 91.50 600 ALA A O 1
ATOM 4732 N N . GLU A 1 601 ? 2.235 -16.985 11.413 1.00 87.62 601 GLU A N 1
ATOM 4733 C CA . GLU A 1 601 ? 2.241 -17.215 12.867 1.00 87.62 601 GLU A CA 1
ATOM 4734 C C . GLU A 1 601 ? 0.871 -16.904 13.477 1.00 87.62 601 GLU A C 1
ATOM 4736 O O . GLU A 1 601 ? 0.368 -17.631 14.341 1.00 87.62 601 GLU A O 1
ATOM 4741 N N . SER A 1 602 ? 0.218 -15.866 12.953 1.00 75.88 602 SER A N 1
ATOM 4742 C CA . SER A 1 602 ? -1.116 -15.475 13.374 1.00 75.88 602 SER A CA 1
ATOM 4743 C C . SER A 1 602 ? -2.178 -16.540 13.049 1.00 75.88 602 SER A C 1
ATOM 4745 O O . SER A 1 602 ? -3.107 -16.723 13.837 1.00 75.88 602 SER A O 1
ATOM 4747 N N . SER A 1 603 ? -2.041 -17.265 11.934 1.00 72.56 603 SER A N 1
ATOM 4748 C CA . SER A 1 603 ? -3.014 -18.272 11.484 1.00 72.56 603 SER A CA 1
ATOM 4749 C C . SER A 1 603 ? -2.968 -19.564 12.312 1.00 72.56 603 SER A C 1
ATOM 4751 O O . SER A 1 603 ? -4.002 -20.180 12.567 1.00 72.56 603 SER A O 1
ATOM 4753 N N . VAL A 1 604 ? -1.790 -19.954 12.811 1.00 62.06 604 VAL A N 1
ATOM 4754 C CA . VAL A 1 604 ? -1.601 -21.169 13.631 1.00 62.06 604 VAL A CA 1
ATOM 4755 C C . VAL A 1 604 ? -2.094 -20.957 15.068 1.00 62.06 604 VAL A C 1
ATOM 4757 O O . VAL A 1 604 ? -2.558 -21.894 15.721 1.00 62.06 604 VAL A O 1
ATOM 4760 N N . SER A 1 605 ? -2.094 -19.705 15.533 1.00 50.69 605 SER A N 1
ATOM 4761 C CA . SER A 1 605 ? -2.686 -19.295 16.813 1.00 50.69 605 SER A CA 1
ATOM 4762 C C . SER A 1 605 ? -4.223 -19.181 16.768 1.00 50.69 605 SER A C 1
ATOM 4764 O O . SER A 1 605 ? -4.831 -18.714 17.722 1.00 50.69 605 SER A O 1
ATOM 4766 N N . SER A 1 606 ? -4.866 -19.607 15.667 1.00 37.66 606 SER A N 1
ATOM 4767 C CA . SER A 1 606 ? -6.331 -19.692 15.535 1.00 37.66 606 SER A CA 1
ATOM 4768 C C . SER A 1 606 ? -6.935 -20.998 16.051 1.00 37.66 606 SER A C 1
ATOM 4770 O O . SER A 1 606 ? -8.158 -21.167 16.008 1.00 37.66 606 SER A O 1
ATOM 4772 N N . LYS A 1 607 ? -6.131 -21.887 16.671 1.00 36.38 607 LYS A N 1
ATOM 4773 C CA . LYS A 1 607 ? -6.687 -22.592 17.835 1.00 36.38 607 LYS A CA 1
ATOM 4774 C C . LYS A 1 607 ? -7.359 -21.476 18.617 1.00 36.38 607 LYS A C 1
ATOM 4776 O O . LYS A 1 607 ? -6.649 -20.509 18.899 1.00 36.38 607 LYS A O 1
ATOM 4781 N N . PRO A 1 608 ? -8.669 -21.545 18.937 1.00 37.00 608 PRO A N 1
ATOM 4782 C CA . PRO A 1 608 ? -9.183 -20.651 19.946 1.00 37.00 608 PRO A CA 1
ATOM 4783 C C . PRO A 1 608 ? -8.098 -20.670 21.005 1.00 37.00 608 PRO A C 1
ATOM 4785 O O . PRO A 1 608 ? -7.589 -21.755 21.351 1.00 37.00 608 PRO A O 1
ATOM 4788 N N . LEU A 1 609 ? -7.696 -19.507 21.491 1.00 35.00 609 LEU A N 1
ATOM 4789 C CA . LEU A 1 609 ? -7.370 -19.489 22.891 1.00 35.00 609 LEU A CA 1
ATOM 4790 C C . LEU A 1 609 ? -8.651 -20.067 23.521 1.00 35.00 609 LEU A C 1
ATOM 4792 O O . LEU A 1 609 ? -9.593 -19.349 23.818 1.00 35.00 609 LEU A O 1
ATOM 4796 N N . THR A 1 610 ? -8.732 -21.410 23.590 1.00 33.69 610 THR A N 1
ATOM 4797 C CA . THR A 1 610 ? -9.278 -22.166 24.694 1.00 33.69 610 THR A CA 1
ATOM 4798 C C . THR A 1 610 ? -8.560 -21.405 25.759 1.00 33.69 610 THR A C 1
ATOM 4800 O O . THR A 1 610 ? -7.330 -21.543 25.762 1.00 33.69 610 THR A O 1
ATOM 4803 N N . PRO A 1 611 ? -9.237 -20.420 26.391 1.00 33.28 611 PRO A N 1
ATOM 4804 C CA . PRO A 1 611 ? -8.563 -19.433 27.212 1.00 33.28 611 PRO A CA 1
ATOM 4805 C C . PRO A 1 611 ? -7.651 -20.300 28.024 1.00 33.28 611 PRO A C 1
ATOM 4807 O O . PRO A 1 611 ? -8.197 -21.232 28.620 1.00 33.28 611 PRO A O 1
ATOM 4810 N N . THR A 1 612 ? -6.325 -20.190 27.846 1.00 32.38 612 THR A N 1
ATOM 4811 C CA . THR A 1 612 ? -5.392 -21.023 28.604 1.00 32.38 612 THR A CA 1
ATOM 4812 C C . THR A 1 612 ? -5.939 -20.862 29.992 1.00 32.38 612 THR A C 1
ATOM 4814 O O . THR A 1 612 ? -5.988 -19.680 30.353 1.00 32.38 612 THR A O 1
ATOM 4817 N N . PRO A 1 613 ? -6.578 -21.897 30.607 1.00 35.97 613 PRO A N 1
ATOM 4818 C CA . PRO A 1 613 ? -7.546 -21.637 31.654 1.00 35.97 613 PRO A CA 1
ATOM 4819 C C . PRO A 1 613 ? -6.788 -20.737 32.573 1.00 35.97 613 PRO A C 1
ATOM 4821 O O . PRO A 1 613 ? -5.647 -21.059 32.915 1.00 35.97 613 PRO A O 1
ATOM 4824 N N . ASP A 1 614 ? -7.291 -19.517 32.704 1.00 40.88 614 ASP A N 1
ATOM 4825 C CA . ASP A 1 614 ? -6.593 -18.507 33.453 1.00 40.88 614 ASP A CA 1
ATOM 4826 C C . ASP A 1 614 ? -6.806 -19.020 34.860 1.00 40.88 614 ASP A C 1
ATOM 4828 O O . ASP A 1 614 ? -7.784 -18.675 35.507 1.00 40.88 614 ASP A O 1
ATOM 4832 N N . THR A 1 615 ? -5.988 -20.002 35.259 1.00 41.72 615 THR A N 1
ATOM 4833 C CA . THR A 1 615 ? -6.189 -20.874 36.419 1.00 41.72 615 THR A CA 1
ATOM 4834 C C . THR A 1 615 ? -6.042 -20.071 37.705 1.00 41.72 615 THR A C 1
ATOM 4836 O O . THR A 1 615 ? -6.006 -20.637 38.789 1.00 41.72 615 THR A O 1
ATOM 4839 N N . ASN A 1 616 ? -5.929 -18.751 37.565 1.00 49.12 616 ASN A N 1
ATOM 4840 C CA . ASN A 1 616 ? -5.837 -17.734 38.575 1.00 49.12 616 ASN A CA 1
ATOM 4841 C C . ASN A 1 616 ? -6.816 -16.585 38.271 1.00 49.12 616 ASN A C 1
ATOM 4843 O O . ASN A 1 616 ? -6.474 -15.422 38.497 1.00 49.12 616 ASN A O 1
ATOM 4847 N N . ARG A 1 617 ? -8.051 -16.870 37.820 1.00 71.94 617 ARG A N 1
ATOM 4848 C CA . ARG A 1 617 ? -9.156 -15.899 37.911 1.00 71.94 617 ARG A CA 1
ATOM 4849 C C . ARG A 1 617 ? -9.520 -15.685 39.377 1.00 71.94 617 ARG A C 1
ATOM 4851 O O . ARG A 1 617 ? -10.493 -16.239 39.890 1.00 71.94 617 ARG A O 1
ATOM 4858 N N . ARG A 1 618 ? -8.684 -14.891 40.039 1.00 85.06 618 ARG A N 1
ATOM 4859 C CA . ARG A 1 618 ? -8.774 -14.487 41.436 1.00 85.06 618 ARG A CA 1
ATOM 4860 C C . ARG A 1 618 ? -9.403 -13.105 41.507 1.00 85.06 618 ARG A C 1
ATOM 4862 O O . ARG A 1 618 ? -8.918 -12.176 40.865 1.00 85.06 618 ARG A O 1
ATOM 4869 N N . VAL A 1 619 ? -10.446 -12.945 42.313 1.00 87.88 619 VAL A N 1
ATOM 4870 C CA . VAL A 1 619 ? -11.067 -11.635 42.559 1.00 87.88 619 VAL A CA 1
ATOM 4871 C C . VAL A 1 619 ? -11.102 -11.324 44.051 1.00 87.88 619 VAL A C 1
ATOM 4873 O O . VAL A 1 619 ? -11.398 -12.187 44.874 1.00 87.88 619 VAL A O 1
ATOM 4876 N N . ASN A 1 620 ? -10.817 -10.069 44.398 1.00 88.19 620 ASN A N 1
ATOM 4877 C CA . ASN A 1 620 ? -11.105 -9.533 45.723 1.00 88.19 620 ASN A CA 1
ATOM 4878 C C . ASN A 1 620 ? -12.548 -9.032 45.734 1.00 88.19 620 ASN A C 1
ATOM 4880 O O . ASN A 1 620 ? -12.894 -8.115 44.990 1.00 88.19 620 ASN A O 1
ATOM 4884 N N . TYR A 1 621 ? -13.387 -9.633 46.566 1.00 87.62 621 TYR A N 1
ATOM 4885 C CA . TYR A 1 621 ? -14.789 -9.283 46.708 1.00 87.62 621 TYR A CA 1
ATOM 4886 C C . TYR A 1 621 ? -15.008 -8.592 48.053 1.00 87.62 621 TYR A C 1
ATOM 4888 O O . TYR A 1 621 ? -15.030 -9.234 49.106 1.00 87.62 621 TYR A O 1
ATOM 4896 N N . GLN A 1 622 ? -15.177 -7.267 48.022 1.00 87.50 622 GLN A N 1
ATOM 4897 C CA . GLN A 1 622 ? -15.541 -6.511 49.215 1.00 87.50 622 GLN A CA 1
ATOM 4898 C C . GLN A 1 622 ? -17.015 -6.765 49.545 1.00 87.50 622 GLN A C 1
ATOM 4900 O O . GLN A 1 622 ? -17.930 -6.279 48.880 1.00 87.50 622 GLN A O 1
ATOM 4905 N N . PHE A 1 623 ? -17.246 -7.523 50.607 1.00 80.19 623 PHE A N 1
ATOM 4906 C CA . PHE A 1 623 ? -18.564 -7.862 51.105 1.00 80.19 623 PHE A CA 1
ATOM 4907 C C . PHE A 1 623 ? -19.098 -6.737 52.003 1.00 80.19 623 PHE A C 1
ATOM 4909 O O . PHE A 1 623 ? -18.930 -6.752 53.225 1.00 80.19 623 PHE A O 1
ATOM 4916 N N . VAL A 1 624 ? -19.727 -5.734 51.374 1.00 72.38 624 VAL A N 1
ATOM 4917 C CA . VAL A 1 624 ? -20.296 -4.548 52.052 1.00 72.38 624 VAL A CA 1
ATOM 4918 C C . VAL A 1 624 ? -21.757 -4.749 52.498 1.00 72.38 624 VAL A C 1
ATOM 4920 O O . VAL A 1 624 ? -22.289 -3.951 53.269 1.00 72.38 624 VAL A O 1
ATOM 4923 N N . GLY A 1 625 ? -22.437 -5.808 52.037 1.00 71.81 625 GLY A N 1
ATOM 4924 C CA . GLY A 1 625 ? -23.857 -6.040 52.322 1.00 71.81 625 GLY A CA 1
ATOM 4925 C C . GLY A 1 625 ? -24.314 -7.476 52.063 1.00 71.81 625 GLY A C 1
ATOM 4926 O O . GLY A 1 625 ? -23.774 -8.167 51.208 1.00 71.81 625 GLY A O 1
ATOM 4927 N N . ALA A 1 626 ? -25.333 -7.918 52.805 1.00 73.75 626 ALA A N 1
ATOM 4928 C CA . ALA A 1 626 ? -25.740 -9.322 52.882 1.00 73.75 626 ALA A CA 1
ATOM 4929 C C . ALA A 1 626 ? -26.488 -9.867 51.644 1.00 73.75 626 ALA A C 1
ATOM 4931 O O . ALA A 1 626 ? -26.827 -11.047 51.625 1.00 73.75 626 ALA A O 1
ATOM 4932 N N . THR A 1 627 ? -26.788 -9.045 50.634 1.00 79.94 627 THR A N 1
ATOM 4933 C CA . THR A 1 627 ? -27.785 -9.358 49.589 1.00 79.94 627 THR A CA 1
ATOM 4934 C C . THR A 1 627 ? -27.224 -9.555 48.182 1.00 79.94 627 THR A C 1
ATOM 4936 O O . THR A 1 627 ? -27.982 -9.943 47.295 1.00 79.94 627 THR A O 1
ATOM 4939 N N . THR A 1 628 ? -25.934 -9.312 47.944 1.00 80.69 628 THR A N 1
ATOM 4940 C CA . THR A 1 628 ? -25.353 -9.425 46.597 1.00 80.69 628 THR A CA 1
ATOM 4941 C C . THR A 1 628 ? -24.783 -10.829 46.362 1.00 80.69 628 THR A C 1
ATOM 4943 O O . THR A 1 628 ? -23.910 -11.249 47.123 1.00 80.69 628 THR A O 1
ATOM 4946 N N . PRO A 1 629 ? -25.225 -11.554 45.316 1.00 88.81 629 PRO A N 1
ATOM 4947 C CA . PRO A 1 629 ? -24.637 -12.839 44.949 1.00 88.81 629 PRO A CA 1
ATOM 4948 C C . PRO A 1 629 ? -23.178 -12.700 44.494 1.00 88.81 629 PRO A C 1
ATOM 4950 O O . PRO A 1 629 ? -22.823 -11.740 43.798 1.00 88.81 629 PRO A O 1
ATOM 4953 N N . ILE A 1 630 ? -22.350 -13.694 44.812 1.00 91.19 630 ILE A N 1
ATOM 4954 C CA . ILE A 1 630 ? -20.988 -13.824 44.269 1.00 91.19 630 ILE A CA 1
ATOM 4955 C C . ILE A 1 630 ? -21.075 -14.217 42.789 1.00 91.19 630 ILE A C 1
ATOM 4957 O O . ILE A 1 630 ? -21.945 -14.987 42.396 1.00 91.19 630 ILE A O 1
ATOM 4961 N N . ASP A 1 631 ? -20.196 -13.699 41.931 1.00 86.31 631 ASP A N 1
ATOM 4962 C CA . ASP A 1 631 ? -20.132 -14.145 40.535 1.00 86.31 631 ASP A CA 1
ATOM 4963 C C . ASP A 1 631 ? -19.421 -15.503 40.458 1.00 86.31 631 ASP A C 1
ATOM 4965 O O . ASP A 1 631 ? -18.224 -15.604 40.712 1.00 86.31 631 ASP A O 1
ATOM 4969 N N . GLY A 1 632 ? -20.160 -16.555 40.107 1.00 85.44 632 GLY A N 1
ATOM 4970 C CA . GLY A 1 632 ? -19.647 -17.920 40.031 1.00 85.44 632 GLY A CA 1
ATOM 4971 C C . GLY A 1 632 ? -18.659 -18.180 38.892 1.00 85.44 632 GLY A C 1
ATOM 4972 O O . GLY A 1 632 ? -18.249 -19.318 38.723 1.00 85.44 632 GLY A O 1
ATOM 4973 N N . ARG A 1 633 ? -18.277 -17.180 38.082 1.00 85.06 633 ARG A N 1
ATOM 4974 C CA . ARG A 1 633 ? -17.330 -17.331 36.953 1.00 85.06 633 ARG A CA 1
ATOM 4975 C C . ARG A 1 633 ? -15.841 -17.319 37.346 1.00 85.06 633 ARG A C 1
ATOM 4977 O O . ARG A 1 633 ? -15.002 -17.483 36.459 1.00 85.06 633 ARG A O 1
ATOM 4984 N N . TYR A 1 634 ? -15.519 -17.087 38.618 1.00 87.75 634 TYR A N 1
ATOM 4985 C CA . TYR A 1 634 ? -14.146 -17.048 39.142 1.00 87.75 634 TYR A CA 1
ATOM 4986 C C . TYR A 1 634 ? -13.705 -18.406 39.706 1.00 87.75 634 TYR A C 1
ATOM 4988 O O . TYR A 1 634 ? -14.543 -19.197 40.135 1.00 87.75 634 TYR A O 1
ATOM 4996 N N . ASP A 1 635 ? -12.391 -18.646 39.732 1.00 89.06 635 ASP A N 1
ATOM 4997 C CA . ASP A 1 635 ? -11.797 -19.863 40.308 1.00 89.06 635 ASP A CA 1
ATOM 4998 C C . ASP A 1 635 ? -11.453 -19.663 41.789 1.00 89.06 635 ASP A C 1
ATOM 5000 O O . ASP A 1 635 ? -11.538 -20.597 42.587 1.00 89.06 635 ASP A O 1
ATOM 5004 N N . GLU A 1 636 ? -11.106 -18.430 42.175 1.00 93.62 636 GLU A N 1
ATOM 5005 C CA . GLU A 1 636 ? -10.934 -18.023 43.566 1.00 93.62 636 GLU A CA 1
ATOM 5006 C C . GLU A 1 636 ? -11.607 -16.671 43.828 1.00 93.62 636 GLU A C 1
ATOM 5008 O O . GLU A 1 636 ? -11.388 -15.683 43.123 1.00 93.62 636 GLU A O 1
ATOM 5013 N N . VAL A 1 637 ? -12.399 -16.611 44.891 1.00 93.19 637 VAL A N 1
ATOM 5014 C CA . VAL A 1 637 ? -13.004 -15.380 45.396 1.00 93.19 637 VAL A CA 1
ATOM 5015 C C . VAL A 1 637 ? -12.493 -15.160 46.812 1.00 93.19 637 VAL A C 1
ATOM 5017 O O . VAL A 1 637 ? -12.749 -15.971 47.702 1.00 93.19 637 VAL A O 1
ATOM 5020 N N . ILE A 1 638 ? -11.782 -14.052 47.021 1.00 94.00 638 ILE A N 1
ATOM 5021 C CA . ILE A 1 638 ? -11.336 -13.622 48.345 1.00 94.00 638 ILE A CA 1
ATOM 5022 C C . ILE A 1 638 ? -12.362 -12.652 48.905 1.00 94.00 638 ILE A C 1
ATOM 5024 O O . ILE A 1 638 ? -12.548 -11.556 48.378 1.00 94.00 638 ILE A O 1
ATOM 5028 N N . LEU A 1 639 ? -13.020 -13.055 49.975 1.00 93.81 639 LEU A N 1
ATOM 5029 C CA . LEU A 1 639 ? -13.982 -12.246 50.694 1.00 93.81 639 LEU A CA 1
ATOM 5030 C C . LEU A 1 639 ? -13.249 -11.320 51.667 1.00 93.81 639 LEU A C 1
ATOM 5032 O O . LEU A 1 639 ? -12.404 -11.765 52.444 1.00 93.81 639 LEU A O 1
ATOM 5036 N N . HIS A 1 640 ? -13.630 -10.046 51.642 1.00 90.75 640 HIS A N 1
ATOM 5037 C CA . HIS A 1 640 ? -13.198 -9.011 52.585 1.00 90.75 640 HIS A CA 1
ATOM 5038 C C . HIS A 1 640 ? -14.436 -8.414 53.247 1.00 90.75 640 HIS A C 1
ATOM 5040 O O . HIS A 1 640 ? -15.426 -8.166 52.559 1.00 90.75 640 HIS A O 1
ATOM 5046 N N . THR A 1 641 ? -14.427 -8.159 54.555 1.00 90.25 641 THR A N 1
ATOM 5047 C CA . THR A 1 641 ? -15.571 -7.512 55.214 1.00 90.25 641 THR A CA 1
ATOM 5048 C C . THR A 1 641 ? -15.155 -6.611 56.372 1.00 90.25 641 THR A C 1
ATOM 5050 O O . THR A 1 641 ? -14.121 -6.808 56.993 1.00 90.25 641 THR A O 1
ATOM 5053 N N . ASP A 1 642 ? -15.970 -5.601 56.662 1.00 88.50 642 ASP A N 1
ATOM 5054 C CA . ASP A 1 642 ? -15.736 -4.590 57.699 1.00 88.50 642 ASP A CA 1
ATOM 5055 C C . ASP A 1 642 ? -16.272 -4.987 59.089 1.00 88.50 642 ASP A C 1
ATOM 5057 O O . ASP A 1 642 ? -15.928 -4.357 60.089 1.00 88.50 642 ASP A O 1
ATOM 5061 N N . ALA A 1 643 ? -17.091 -6.038 59.176 1.00 91.06 643 ALA A N 1
ATOM 5062 C CA . ALA A 1 643 ? -17.656 -6.569 60.417 1.00 91.06 643 ALA A CA 1
ATOM 5063 C C . ALA A 1 643 ? -17.952 -8.070 60.275 1.00 91.06 643 ALA A C 1
ATOM 5065 O O . ALA A 1 643 ? -17.899 -8.612 59.182 1.00 91.06 643 ALA A O 1
ATOM 5066 N N . ASN A 1 644 ? -18.346 -8.763 61.345 1.00 93.62 644 ASN A N 1
ATOM 5067 C CA . ASN A 1 644 ? -18.928 -10.102 61.194 1.00 93.62 644 ASN A CA 1
ATOM 5068 C C . ASN A 1 644 ? -20.199 -10.037 60.331 1.00 93.62 644 ASN A C 1
ATOM 5070 O O . ASN A 1 644 ? -21.137 -9.306 60.666 1.00 93.62 644 ASN A O 1
ATOM 5074 N N . ARG A 1 645 ? -20.248 -10.803 59.236 1.00 93.50 645 ARG A N 1
ATOM 5075 C CA . ARG A 1 645 ? -21.391 -10.812 58.310 1.00 93.50 645 ARG A CA 1
ATOM 5076 C C . ARG A 1 645 ? -21.898 -12.225 58.030 1.00 93.50 645 ARG A C 1
ATOM 5078 O O . ARG A 1 645 ? -21.152 -13.197 58.060 1.00 93.50 645 ARG A O 1
ATOM 5085 N N . THR A 1 646 ? -23.175 -12.316 57.674 1.00 95.06 646 THR A N 1
ATOM 5086 C CA . THR A 1 646 ? -23.805 -13.524 57.126 1.00 95.06 646 THR A CA 1
ATOM 5087 C C . THR A 1 646 ? -24.274 -13.233 55.705 1.00 95.06 646 THR A C 1
ATOM 5089 O O . THR A 1 646 ? -24.896 -12.199 55.461 1.00 95.06 646 THR A O 1
ATOM 5092 N N . MET A 1 647 ? -23.967 -14.124 54.764 1.00 92.88 647 MET A N 1
ATOM 5093 C CA . MET A 1 647 ? -24.457 -14.047 53.392 1.00 92.88 647 MET A CA 1
ATOM 5094 C C . MET A 1 647 ? -25.922 -14.478 53.333 1.00 92.88 647 MET A C 1
ATOM 5096 O O . MET A 1 647 ? -26.244 -15.607 53.681 1.00 92.88 647 MET A O 1
ATOM 5100 N N . THR A 1 648 ? -26.791 -13.578 52.870 1.00 92.00 648 THR A N 1
ATOM 5101 C CA . THR A 1 648 ? -28.247 -13.797 52.749 1.00 92.00 648 THR A CA 1
ATOM 5102 C C . THR A 1 648 ? -28.758 -13.679 51.306 1.00 92.00 648 THR A C 1
ATOM 5104 O O . THR A 1 648 ? -29.966 -13.647 51.072 1.00 92.00 648 THR A O 1
ATOM 5107 N N . ALA A 1 649 ? -27.853 -13.580 50.328 1.00 88.50 649 ALA A N 1
ATOM 5108 C CA . ALA A 1 649 ? -28.192 -13.518 48.911 1.00 88.50 649 ALA A CA 1
ATOM 5109 C C . ALA A 1 649 ? -28.793 -14.851 48.432 1.00 88.50 649 ALA A C 1
ATOM 5111 O O . ALA A 1 649 ? -28.374 -15.917 48.872 1.00 88.50 649 ALA A O 1
ATOM 5112 N N . THR A 1 650 ? -29.780 -14.789 47.536 1.00 86.06 650 THR A N 1
ATOM 5113 C CA . THR A 1 650 ? -30.430 -15.970 46.943 1.00 86.06 650 THR A CA 1
ATOM 5114 C C . THR A 1 650 ? -30.567 -15.763 45.425 1.00 86.06 650 THR A C 1
ATOM 5116 O O . THR A 1 650 ? -31.344 -14.903 45.002 1.00 86.06 650 THR A O 1
ATOM 5119 N N . PRO A 1 651 ? -29.795 -16.470 44.575 1.00 89.25 651 PRO A N 1
ATOM 5120 C CA . PRO A 1 651 ? -28.727 -17.423 44.916 1.00 89.25 651 PRO A CA 1
ATOM 5121 C C . PRO A 1 651 ? -27.564 -16.760 45.677 1.00 89.25 651 PRO A C 1
ATOM 5123 O O . PRO A 1 651 ? -27.346 -15.553 45.546 1.00 89.25 651 PRO A O 1
ATOM 5126 N N . THR A 1 652 ? -26.818 -17.525 46.476 1.00 90.50 652 THR A N 1
ATOM 5127 C CA . THR A 1 652 ? -25.641 -17.002 47.195 1.00 90.50 652 THR A CA 1
ATOM 5128 C C . THR A 1 652 ? -24.487 -16.775 46.227 1.00 90.50 652 THR A C 1
ATOM 5130 O O . THR A 1 652 ? -23.740 -15.799 46.348 1.00 90.50 652 THR A O 1
ATOM 5133 N N . ILE A 1 653 ? -24.359 -17.654 45.232 1.00 93.38 653 ILE A N 1
ATOM 5134 C CA . ILE A 1 653 ? -23.352 -17.592 44.176 1.00 93.38 653 ILE A CA 1
ATOM 5135 C C . ILE A 1 653 ? -24.090 -17.745 42.849 1.00 93.38 653 ILE A C 1
ATOM 5137 O O . ILE A 1 653 ? -24.957 -18.587 42.700 1.00 93.38 653 ILE A O 1
ATOM 5141 N N . LYS A 1 654 ? -23.798 -16.932 41.837 1.00 92.81 654 LYS A N 1
ATOM 5142 C CA . LYS A 1 654 ? -24.421 -17.119 40.522 1.00 92.81 654 LYS A CA 1
ATOM 5143 C C . LYS A 1 654 ? -24.105 -18.532 39.997 1.00 92.81 654 LYS A C 1
ATOM 5145 O O . LYS A 1 654 ? -22.988 -19.009 40.214 1.00 92.81 654 LYS A O 1
ATOM 5150 N N . PRO A 1 655 ? -25.040 -19.183 39.282 1.00 91.50 655 PRO A N 1
ATOM 5151 C CA . PRO A 1 655 ? -24.808 -20.504 38.710 1.00 91.50 655 PRO A CA 1
ATOM 5152 C C . PRO A 1 655 ? -23.517 -20.575 37.884 1.00 91.50 655 PRO A C 1
ATOM 5154 O O . PRO A 1 655 ? -23.238 -19.676 37.087 1.00 91.50 655 PRO A O 1
ATOM 5157 N N . GLY A 1 656 ? -22.743 -21.643 38.083 1.00 90.62 656 GLY A N 1
ATOM 5158 C CA . GLY A 1 656 ? -21.528 -21.937 37.324 1.00 90.62 656 GLY A CA 1
ATOM 5159 C C . GLY A 1 656 ? -21.779 -22.856 36.125 1.00 90.62 656 GLY A C 1
ATOM 5160 O O . GLY A 1 656 ? -22.914 -23.131 35.731 1.00 90.62 656 GLY A O 1
ATOM 5161 N N . THR A 1 657 ? -20.699 -23.379 35.547 1.00 89.94 657 THR A N 1
ATOM 5162 C CA . THR A 1 657 ? -20.760 -24.507 34.598 1.00 89.94 657 THR A CA 1
ATOM 5163 C C . THR A 1 657 ? -20.623 -25.826 35.364 1.00 89.94 657 THR A C 1
ATOM 5165 O O . THR A 1 657 ? -19.898 -25.885 36.350 1.00 89.94 657 THR A O 1
ATOM 5168 N N . HIS A 1 658 ? -21.311 -26.900 34.962 1.00 95.19 658 HIS A N 1
ATOM 5169 C CA . HIS A 1 658 ? -21.209 -28.191 35.666 1.00 95.19 658 HIS A CA 1
ATOM 5170 C C . HIS A 1 658 ? -19.749 -28.665 35.771 1.00 95.19 658 HIS A C 1
ATOM 5172 O O . HIS A 1 658 ? -19.036 -28.696 34.768 1.00 95.19 658 HIS A O 1
ATOM 5178 N N . GLY A 1 659 ? -19.319 -29.032 36.980 1.00 92.62 659 GLY A N 1
ATOM 5179 C CA . GLY A 1 659 ? -17.943 -29.427 37.291 1.00 92.62 659 GLY A CA 1
ATOM 5180 C C . GLY A 1 659 ? -16.979 -28.260 37.539 1.00 92.62 659 GLY A C 1
ATOM 5181 O O . GLY A 1 659 ? -15.823 -28.503 37.884 1.00 92.62 659 GLY A O 1
ATOM 5182 N N . GLN A 1 660 ? -17.427 -27.009 37.392 1.00 92.75 660 GLN A N 1
ATOM 5183 C CA . GLN A 1 660 ? -16.618 -25.835 37.711 1.00 92.75 660 GLN A CA 1
ATOM 5184 C C . GLN A 1 660 ? -16.296 -25.806 39.204 1.00 92.75 660 GLN A C 1
ATOM 5186 O O . GLN A 1 660 ? -17.193 -25.964 40.032 1.00 92.75 660 GLN A O 1
ATOM 5191 N N . LYS A 1 661 ? -15.025 -25.574 39.535 1.00 95.56 661 LYS A N 1
ATOM 5192 C CA . LYS A 1 661 ? -14.554 -25.420 40.911 1.00 95.56 661 LYS A CA 1
ATOM 5193 C C . LYS A 1 661 ? -14.436 -23.944 41.269 1.00 95.56 661 LYS A C 1
ATOM 5195 O O . LYS A 1 661 ? -14.022 -23.147 40.439 1.00 95.56 661 LYS A O 1
ATOM 5200 N N . LEU A 1 662 ? -14.768 -23.616 42.509 1.00 95.44 662 LEU A N 1
ATOM 5201 C CA . LEU A 1 662 ? -14.614 -22.292 43.094 1.00 95.44 662 LEU A CA 1
ATOM 5202 C C . LEU A 1 662 ? -14.008 -22.447 44.486 1.00 95.44 662 LEU A C 1
ATOM 5204 O O . LEU A 1 662 ? -14.562 -23.150 45.331 1.00 95.44 662 LEU A O 1
ATOM 5208 N N . ARG A 1 663 ? -12.898 -21.763 44.747 1.00 96.00 663 ARG A N 1
ATOM 5209 C CA . ARG A 1 663 ? -12.367 -21.581 46.095 1.00 96.00 663 ARG A CA 1
ATOM 5210 C C . ARG A 1 663 ? -12.887 -20.271 46.671 1.00 96.00 663 ARG A C 1
ATOM 5212 O O . ARG A 1 663 ? -12.626 -19.201 46.130 1.00 96.00 663 ARG A O 1
ATOM 5219 N N . LEU A 1 664 ? -13.604 -20.352 47.783 1.00 95.56 664 LEU A N 1
ATOM 5220 C CA . LEU A 1 664 ? -13.937 -19.186 48.592 1.00 95.56 664 LEU A CA 1
ATOM 5221 C C . LEU A 1 664 ? -12.919 -19.079 49.711 1.00 95.56 664 LEU A C 1
ATOM 5223 O O . LEU A 1 664 ? -12.837 -19.982 50.539 1.00 95.56 664 LEU A O 1
ATOM 5227 N N . SER A 1 665 ? -12.172 -17.985 49.731 1.00 95.06 665 SER A N 1
ATOM 5228 C CA . SER A 1 665 ? -11.187 -17.670 50.764 1.00 95.06 665 SER A CA 1
ATOM 5229 C C . SER A 1 665 ? -11.656 -16.432 51.522 1.00 95.06 665 SER A C 1
ATOM 5231 O O . SER A 1 665 ? -12.253 -15.539 50.926 1.00 95.06 665 SER A O 1
ATOM 5233 N N . TYR A 1 666 ? -11.384 -16.334 52.818 1.00 94.50 666 TYR A N 1
ATOM 5234 C CA . TYR A 1 666 ? -11.586 -15.102 53.578 1.00 94.50 666 TYR A CA 1
ATOM 5235 C C . TYR A 1 666 ? -10.237 -14.555 54.040 1.00 94.50 666 TYR A C 1
ATOM 5237 O O . TYR A 1 666 ? -9.448 -15.274 54.652 1.00 94.50 666 TYR A O 1
ATOM 5245 N N . GLN A 1 667 ? -9.956 -13.290 53.735 1.00 91.50 667 GLN A N 1
ATOM 5246 C CA . GLN A 1 667 ? -8.703 -12.650 54.121 1.00 91.50 667 GLN A CA 1
ATOM 5247 C C . GLN A 1 667 ? -8.979 -11.218 54.562 1.00 91.50 667 GLN A C 1
ATOM 5249 O O . GLN A 1 667 ? -9.318 -10.376 53.746 1.00 91.50 667 GLN A O 1
ATOM 5254 N N . ASP A 1 668 ? -8.775 -10.924 55.842 1.00 83.56 668 ASP A N 1
ATOM 5255 C CA . ASP A 1 668 ? -8.728 -9.553 56.341 1.00 83.56 668 ASP A CA 1
ATOM 5256 C C . ASP A 1 668 ? -7.491 -9.412 57.223 1.00 83.56 668 ASP A C 1
ATOM 5258 O O . ASP A 1 668 ? -7.362 -10.030 58.278 1.00 83.56 668 ASP A O 1
ATOM 5262 N N . ILE A 1 669 ? -6.540 -8.601 56.770 1.00 69.12 669 ILE A N 1
ATOM 5263 C CA . ILE A 1 669 ? -5.230 -8.447 57.411 1.00 69.12 669 ILE A CA 1
ATOM 5264 C C . ILE A 1 669 ? -5.361 -7.799 58.806 1.00 69.12 669 ILE A C 1
ATOM 5266 O O . ILE A 1 669 ? -4.431 -7.880 59.607 1.00 69.12 669 ILE A O 1
ATOM 5270 N N . SER A 1 670 ? -6.503 -7.176 59.127 1.00 69.62 670 SER A N 1
ATOM 5271 C CA . SER A 1 670 ? -6.611 -6.247 60.257 1.00 69.62 670 SER A CA 1
ATOM 5272 C C . SER A 1 670 ? -7.660 -6.578 61.322 1.00 69.62 670 SER A C 1
ATOM 5274 O O . SER A 1 670 ? -7.661 -5.927 62.369 1.00 69.62 670 SER A O 1
ATOM 5276 N N . SER A 1 671 ? -8.538 -7.563 61.110 1.00 72.31 671 SER A N 1
ATOM 5277 C CA . SER A 1 671 ? -9.708 -7.755 61.975 1.00 72.31 671 SER A CA 1
ATOM 5278 C C . SER A 1 671 ? -9.949 -9.209 62.398 1.00 72.31 671 SER A C 1
ATOM 5280 O O . SER A 1 671 ? -9.524 -10.165 61.752 1.00 72.31 671 SER A O 1
ATOM 5282 N N . SER A 1 672 ? -10.682 -9.379 63.503 1.00 87.88 672 SER A N 1
ATOM 5283 C CA . SER A 1 672 ? -11.257 -10.661 63.938 1.00 87.88 672 SER A CA 1
ATOM 5284 C C . SER A 1 672 ? -12.627 -10.931 63.297 1.00 87.88 672 SER A C 1
ATOM 5286 O O . SER A 1 672 ? -13.466 -11.599 63.904 1.00 87.88 672 SER A O 1
ATOM 5288 N N . ASN A 1 673 ? -12.896 -10.341 62.129 1.00 94.38 673 ASN A N 1
ATOM 5289 C CA . ASN A 1 673 ? -14.161 -10.512 61.425 1.00 94.38 673 ASN A CA 1
ATOM 5290 C C . ASN A 1 673 ? -14.251 -11.898 60.768 1.00 94.38 673 ASN A C 1
ATOM 5292 O O . ASN A 1 673 ? -13.251 -12.590 60.568 1.00 94.38 673 ASN A O 1
ATOM 5296 N N . SER A 1 674 ? -15.474 -12.292 60.429 1.00 94.06 674 SER A N 1
ATOM 5297 C CA . SER A 1 674 ? -15.799 -13.564 59.790 1.00 94.06 674 SER A CA 1
ATOM 5298 C C . SER A 1 674 ? -16.978 -13.414 58.833 1.00 94.06 674 SER A C 1
ATOM 5300 O O . SER A 1 674 ? -17.816 -12.515 58.987 1.00 94.06 674 SER A O 1
ATOM 5302 N N . VAL A 1 675 ? -17.059 -14.320 57.859 1.00 94.88 675 VAL A N 1
ATOM 5303 C CA . VAL A 1 675 ? -18.190 -14.423 56.930 1.00 94.88 675 VAL A CA 1
ATOM 5304 C C . VAL A 1 675 ? -18.869 -15.777 57.092 1.00 94.88 675 VAL A C 1
ATOM 5306 O O . VAL A 1 675 ? -18.233 -16.817 56.960 1.00 94.88 675 VAL A O 1
ATOM 5309 N N . VAL A 1 676 ? -20.175 -15.776 57.352 1.00 96.25 676 VAL A N 1
ATOM 5310 C CA . VAL A 1 676 ? -20.997 -16.992 57.421 1.00 96.25 676 VAL A CA 1
ATOM 5311 C C . VAL A 1 676 ? -21.722 -17.203 56.094 1.00 96.25 676 VAL A C 1
ATOM 5313 O O . VAL A 1 676 ? -22.510 -16.347 55.692 1.00 96.25 676 VAL A O 1
ATOM 5316 N N . ILE A 1 677 ? -21.513 -18.349 55.446 1.00 95.62 677 ILE A N 1
ATOM 5317 C CA . ILE A 1 677 ? -22.298 -18.804 54.287 1.00 95.62 677 ILE A CA 1
ATOM 5318 C C . ILE A 1 677 ? -23.331 -19.852 54.720 1.00 95.62 677 ILE A C 1
ATOM 5320 O O . ILE A 1 677 ? -23.098 -20.613 55.663 1.00 95.62 677 ILE A O 1
ATOM 5324 N N . GLN A 1 678 ? -24.498 -19.863 54.073 1.00 96.31 678 GLN A N 1
ATOM 5325 C CA . GLN A 1 678 ? -25.662 -20.634 54.522 1.00 96.31 678 GLN A CA 1
ATOM 5326 C C . GLN A 1 678 ? -26.086 -21.672 53.478 1.00 96.31 678 GLN A C 1
ATOM 5328 O O . GLN A 1 678 ? -26.261 -21.349 52.305 1.00 96.31 678 GLN A O 1
ATOM 5333 N N . ASP A 1 679 ? -26.283 -22.913 53.923 1.00 96.50 679 ASP A N 1
ATOM 5334 C CA . ASP A 1 679 ? -26.837 -23.994 53.103 1.00 96.50 679 ASP A CA 1
ATOM 5335 C C . ASP A 1 679 ? -28.283 -23.693 52.683 1.00 96.50 679 ASP A C 1
ATOM 5337 O O . ASP A 1 679 ? -28.997 -22.956 53.375 1.00 96.50 679 ASP A O 1
ATOM 5341 N N . ASN A 1 680 ? -28.741 -24.306 51.591 1.00 91.69 680 ASN A N 1
ATOM 5342 C CA . ASN A 1 680 ? -30.103 -24.147 51.090 1.00 91.69 680 ASN A CA 1
ATOM 5343 C C . ASN A 1 680 ? -31.184 -24.586 52.105 1.00 91.69 680 ASN A C 1
ATOM 5345 O O . ASN A 1 680 ? -32.309 -24.088 52.065 1.00 91.69 680 ASN A O 1
ATOM 5349 N N . ALA A 1 681 ? -30.862 -25.485 53.043 1.00 89.94 681 ALA A N 1
ATOM 5350 C CA . ALA A 1 681 ? -31.746 -25.855 54.149 1.00 89.94 681 ALA A CA 1
ATOM 5351 C C . ALA A 1 681 ? -31.912 -24.739 55.199 1.00 89.94 681 ALA A C 1
ATOM 5353 O O . ALA A 1 681 ? -32.920 -24.710 55.906 1.00 89.94 681 ALA A O 1
ATOM 5354 N N . THR A 1 682 ? -30.942 -23.828 55.309 1.00 92.44 682 THR A N 1
ATOM 5355 C CA . THR A 1 682 ? -30.958 -22.703 56.261 1.00 92.44 682 THR A CA 1
ATOM 5356 C C . THR A 1 682 ? -31.480 -21.425 55.613 1.00 92.44 682 THR A C 1
ATOM 5358 O O . THR A 1 682 ? -32.269 -20.700 56.219 1.00 92.44 682 THR A O 1
ATOM 5361 N N . LEU A 1 683 ? -31.044 -21.143 54.386 1.00 91.62 683 LEU A N 1
ATOM 5362 C CA . LEU A 1 683 ? -31.469 -20.000 53.590 1.00 91.62 683 LEU A CA 1
ATOM 5363 C C . LEU A 1 683 ? -32.152 -20.529 52.329 1.00 91.62 683 L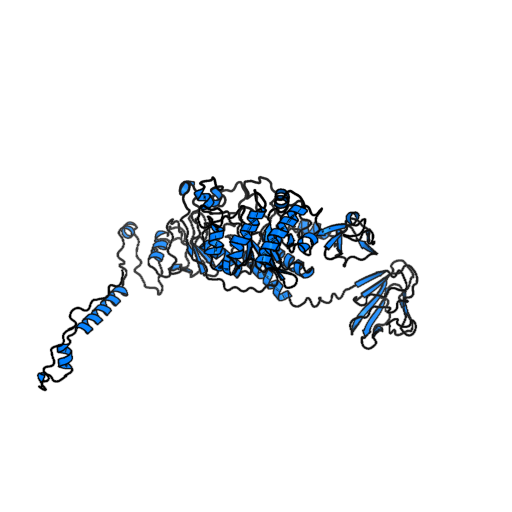EU A C 1
ATOM 5365 O O . LEU A 1 683 ? -31.500 -21.028 51.417 1.00 91.62 683 LEU A O 1
ATOM 5369 N N . ALA A 1 684 ? -33.479 -20.430 52.280 1.00 91.69 684 ALA A N 1
ATOM 5370 C CA . ALA A 1 684 ? -34.238 -20.928 51.140 1.00 91.69 684 ALA A CA 1
ATOM 5371 C C . ALA A 1 684 ? -33.761 -20.262 49.839 1.00 91.69 684 ALA A C 1
ATOM 5373 O O . ALA A 1 684 ? -33.781 -19.037 49.733 1.00 91.69 684 ALA A O 1
ATOM 5374 N N . ASN A 1 685 ? -33.398 -21.075 48.843 1.00 89.81 685 ASN A N 1
ATOM 5375 C CA . ASN A 1 685 ? -32.846 -20.663 47.547 1.00 89.81 685 ASN A CA 1
ATOM 5376 C C . ASN A 1 685 ? -31.392 -20.151 47.594 1.00 89.81 685 ASN A C 1
ATOM 5378 O O . ASN A 1 685 ? -30.990 -19.406 46.701 1.00 89.81 685 ASN A O 1
ATOM 5382 N N . SER A 1 686 ? -30.592 -20.533 48.599 1.00 84.06 686 SER A N 1
ATOM 5383 C CA . SER A 1 686 ? -29.183 -20.115 48.699 1.00 84.06 686 SER A CA 1
ATOM 5384 C C . SER A 1 686 ? -28.266 -20.735 47.654 1.00 84.06 686 SER A C 1
ATOM 5386 O O . SER A 1 686 ? -27.108 -20.358 47.639 1.00 84.06 686 SER A O 1
ATOM 5388 N N . ASP A 1 687 ? -28.751 -21.688 46.853 1.00 92.69 687 ASP A N 1
ATOM 5389 C CA . ASP A 1 687 ? -28.008 -22.465 45.852 1.00 92.69 687 ASP A CA 1
ATOM 5390 C C . ASP A 1 687 ? -26.719 -23.155 46.349 1.00 92.69 687 ASP A C 1
ATOM 5392 O O . ASP A 1 687 ? -25.958 -23.695 45.550 1.00 92.69 687 ASP A O 1
ATOM 5396 N N . LEU A 1 688 ? -26.505 -23.222 47.669 1.00 96.50 688 LEU A N 1
ATOM 5397 C CA . LEU A 1 688 ? -25.386 -23.915 48.305 1.00 96.50 688 LEU A CA 1
ATOM 5398 C C . LEU A 1 688 ? -25.827 -25.245 48.921 1.00 96.50 688 LEU A C 1
ATOM 5400 O O . LEU A 1 688 ? -26.844 -25.314 49.611 1.00 96.50 688 LEU A O 1
ATOM 5404 N N . PHE A 1 689 ? -25.004 -26.272 48.723 1.00 96.88 689 PHE A N 1
ATOM 5405 C CA . PHE A 1 689 ? -25.111 -27.584 49.359 1.00 96.88 689 PHE A CA 1
ATOM 5406 C C . PHE A 1 689 ? -23.837 -27.847 50.169 1.00 96.88 689 PHE A C 1
ATOM 5408 O O . PHE A 1 689 ? -22.835 -28.348 49.651 1.00 96.88 689 PHE A O 1
ATOM 5415 N N . LEU A 1 690 ? -23.861 -27.450 51.435 1.00 97.19 690 LEU A N 1
ATOM 5416 C CA . LEU A 1 690 ? -22.740 -27.495 52.367 1.00 97.19 690 LEU A CA 1
ATOM 5417 C C . LEU A 1 690 ? -22.779 -28.776 53.217 1.00 97.19 690 LEU A C 1
ATOM 5419 O O . LEU A 1 690 ? -23.819 -29.409 53.387 1.00 97.19 690 LEU A O 1
ATOM 5423 N N . ILE A 1 691 ? -21.637 -29.156 53.798 1.00 96.44 691 ILE A N 1
ATOM 5424 C CA . ILE A 1 691 ? -21.565 -30.311 54.716 1.00 96.44 691 ILE A CA 1
ATOM 5425 C C . ILE A 1 691 ? -22.312 -30.019 56.033 1.00 96.44 691 ILE A C 1
ATOM 5427 O O . ILE A 1 691 ? -22.842 -30.930 56.670 1.00 96.44 691 ILE A O 1
ATOM 5431 N N . ALA A 1 692 ? -22.367 -28.748 56.437 1.00 95.00 692 ALA A N 1
ATOM 5432 C CA . ALA A 1 692 ? -23.099 -28.257 57.601 1.00 95.00 692 ALA A CA 1
ATOM 5433 C C . ALA A 1 692 ? -24.135 -27.204 57.181 1.00 95.00 692 ALA A C 1
ATOM 5435 O O . ALA A 1 692 ? -23.987 -26.562 56.150 1.00 95.00 692 ALA A O 1
ATOM 5436 N N . THR A 1 693 ? -25.151 -26.959 58.011 1.00 94.94 693 THR A N 1
ATOM 5437 C CA . THR A 1 693 ? -26.219 -25.976 57.728 1.00 94.94 693 THR A CA 1
ATOM 5438 C C . THR A 1 693 ? -25.703 -24.543 57.529 1.00 94.94 693 THR A C 1
ATOM 5440 O O . THR A 1 693 ? -26.347 -23.729 56.865 1.00 94.94 693 THR A O 1
ATOM 5443 N N . THR A 1 694 ? -24.540 -24.228 58.096 1.00 96.44 694 THR A N 1
ATOM 5444 C CA . THR A 1 694 ? -23.803 -22.971 57.919 1.00 96.44 694 THR A CA 1
ATOM 5445 C C . THR A 1 694 ? -22.304 -23.243 57.972 1.00 96.44 694 THR A C 1
ATOM 5447 O O . THR A 1 694 ? -21.875 -24.124 58.720 1.00 96.44 694 THR A O 1
ATOM 5450 N N . LEU A 1 695 ? -21.509 -22.444 57.263 1.00 97.19 695 LEU A N 1
ATOM 5451 C CA . LEU A 1 695 ? -20.049 -22.476 57.321 1.00 97.19 695 LEU A CA 1
ATOM 5452 C C . LEU A 1 695 ? -19.513 -21.071 57.620 1.00 97.19 695 LEU A C 1
ATOM 5454 O O . LEU A 1 695 ? -19.831 -20.128 56.900 1.00 97.19 695 LEU A O 1
ATOM 5458 N N . THR A 1 696 ? -18.710 -20.934 58.675 1.00 96.94 696 THR A N 1
ATOM 5459 C CA . THR A 1 696 ? -18.060 -19.668 59.046 1.00 96.94 696 THR A CA 1
ATOM 5460 C C . THR A 1 696 ? -16.628 -19.663 58.530 1.00 96.94 696 THR A C 1
ATOM 5462 O O . THR A 1 696 ? -15.843 -20.522 58.918 1.00 96.94 696 THR A O 1
ATOM 5465 N N . LEU A 1 697 ? -16.293 -18.689 57.687 1.00 96.06 697 LEU A N 1
ATOM 5466 C CA . LEU A 1 697 ? -14.939 -18.416 57.220 1.00 96.06 697 LEU A CA 1
ATOM 5467 C C . LEU A 1 697 ? -14.320 -17.341 58.120 1.00 96.06 697 LEU A C 1
ATOM 5469 O O . LEU A 1 697 ? -14.779 -16.195 58.131 1.00 96.06 697 LEU A O 1
ATOM 5473 N N . SER A 1 698 ? -13.319 -17.729 58.905 1.00 95.00 698 SER A N 1
ATOM 5474 C CA . SER A 1 698 ? -12.472 -16.839 59.708 1.00 95.00 698 SER A CA 1
ATOM 5475 C C . SER A 1 698 ? -11.214 -16.470 58.925 1.00 95.00 698 SER A C 1
ATOM 5477 O O . SER A 1 698 ? -11.004 -16.962 57.818 1.00 95.00 698 SER A O 1
ATOM 5479 N N . ASN A 1 699 ? -10.394 -15.552 59.445 1.00 92.88 699 ASN A N 1
ATOM 5480 C CA . ASN A 1 699 ? -9.227 -15.051 58.714 1.00 92.88 699 ASN A CA 1
ATOM 5481 C C . ASN A 1 699 ? -8.326 -16.198 58.219 1.00 92.88 699 ASN A C 1
ATOM 5483 O O . ASN A 1 699 ? -7.904 -17.037 59.017 1.00 92.88 699 ASN A O 1
ATOM 5487 N N . TYR A 1 700 ? -8.036 -16.199 56.917 1.00 91.56 700 TYR A N 1
ATOM 5488 C CA . TYR A 1 700 ? -7.298 -17.236 56.192 1.00 91.56 700 TYR A CA 1
ATOM 5489 C C . TYR A 1 700 ? -8.003 -18.589 56.063 1.00 91.56 700 TYR A C 1
ATOM 5491 O O . TYR A 1 700 ? -7.371 -19.560 55.660 1.00 91.56 700 TYR A O 1
ATOM 5499 N N . ASP A 1 701 ? -9.295 -18.692 56.352 1.00 95.88 701 ASP A N 1
ATOM 5500 C CA . ASP A 1 701 ? -10.048 -19.893 56.010 1.00 95.88 701 ASP A CA 1
ATOM 5501 C C . ASP A 1 701 ? -10.391 -19.912 54.518 1.00 95.88 701 ASP A C 1
ATOM 5503 O O . ASP A 1 701 ? -10.678 -18.883 53.900 1.00 95.88 701 ASP A O 1
ATOM 5507 N N . SER A 1 702 ? -10.406 -21.112 53.944 1.00 96.12 702 SER A N 1
ATOM 5508 C CA . SER A 1 702 ? -10.865 -21.358 52.584 1.00 96.12 702 SER A CA 1
ATOM 5509 C C . SER A 1 702 ? -11.684 -22.643 52.478 1.00 96.12 702 SER A C 1
ATOM 5511 O O . SER A 1 702 ? -11.501 -23.590 53.248 1.00 96.12 702 SER A O 1
ATOM 5513 N N . VAL A 1 703 ? -12.598 -22.680 51.511 1.00 97.38 703 VAL A N 1
ATOM 5514 C CA . VAL A 1 703 ? -13.404 -23.857 51.174 1.00 97.38 703 VAL A CA 1
ATOM 5515 C C . VAL A 1 703 ? -13.512 -24.003 49.659 1.00 97.38 703 VAL A C 1
ATOM 5517 O O . VAL A 1 703 ? -13.646 -23.016 48.936 1.00 97.38 703 VAL A O 1
ATOM 5520 N N . GLU A 1 704 ? -13.465 -25.241 49.170 1.00 97.19 704 GLU A N 1
ATOM 5521 C CA . GLU A 1 704 ? -13.695 -25.546 47.756 1.00 97.19 704 GLU A CA 1
ATOM 5522 C C . GLU A 1 704 ? -15.135 -25.997 47.517 1.00 97.19 704 GLU A C 1
ATOM 5524 O O . GLU A 1 704 ? -15.640 -26.922 48.165 1.00 97.19 704 GLU A O 1
ATOM 5529 N N . LEU A 1 705 ? -15.765 -25.361 46.536 1.00 97.50 705 LEU A N 1
ATOM 5530 C CA . LEU A 1 705 ? -17.085 -25.671 46.018 1.00 97.50 705 LEU A CA 1
ATOM 5531 C C . LEU A 1 705 ? -16.972 -26.178 44.575 1.00 97.50 705 LEU A C 1
ATOM 5533 O O . LEU A 1 705 ? -16.096 -25.747 43.829 1.00 97.50 705 LEU A O 1
ATOM 5537 N N . THR A 1 706 ? -17.882 -27.055 44.162 1.00 97.12 706 THR A N 1
ATOM 5538 C CA . THR A 1 706 ? -18.034 -27.503 42.773 1.00 97.12 706 THR A CA 1
ATOM 5539 C C . THR A 1 706 ? -19.479 -27.306 42.326 1.00 97.12 706 THR A C 1
ATOM 5541 O O . THR A 1 706 ? -20.396 -27.775 42.999 1.00 97.12 706 THR A O 1
ATOM 5544 N N . PHE A 1 707 ? -19.704 -26.628 41.201 1.00 97.44 707 PHE A N 1
ATOM 5545 C CA . PHE A 1 707 ? -21.051 -26.425 40.675 1.00 97.44 707 PHE A CA 1
ATOM 5546 C C . PHE A 1 707 ? -21.603 -27.707 40.046 1.00 97.44 707 PHE A C 1
ATOM 5548 O O . PHE A 1 707 ? -20.986 -28.300 39.158 1.00 97.44 707 PHE A O 1
ATOM 5555 N N . ASP A 1 708 ? -22.799 -28.106 40.463 1.00 96.56 708 ASP A N 1
ATOM 5556 C CA . ASP A 1 708 ? -23.520 -29.249 39.922 1.00 96.56 708 ASP A CA 1
ATOM 5557 C C . ASP A 1 708 ? -24.838 -28.789 39.293 1.00 96.56 708 ASP A C 1
ATOM 5559 O O . ASP A 1 708 ? -25.827 -28.528 39.984 1.00 96.56 708 ASP A O 1
ATOM 5563 N N . LYS A 1 709 ? -24.865 -28.723 37.953 1.00 94.06 709 LYS A N 1
ATOM 5564 C CA . LYS A 1 709 ? -26.076 -28.371 37.195 1.00 94.06 709 LYS A CA 1
ATOM 5565 C C . LYS A 1 709 ? -27.286 -29.250 37.530 1.00 94.06 709 LYS A C 1
ATOM 5567 O O . LYS A 1 709 ? -28.402 -28.755 37.430 1.00 94.06 709 LYS A O 1
ATOM 5572 N N . ASP A 1 710 ? -27.085 -30.520 37.894 1.00 95.25 710 ASP A N 1
ATOM 5573 C CA . ASP A 1 710 ? -28.192 -31.459 38.101 1.00 95.25 710 ASP A CA 1
ATOM 5574 C C . ASP A 1 710 ? -28.891 -31.185 39.439 1.00 95.25 710 ASP A C 1
ATOM 5576 O O . ASP A 1 710 ? -30.084 -31.444 39.593 1.00 95.25 710 ASP A O 1
ATOM 5580 N N . ARG A 1 711 ? -28.163 -30.594 40.394 1.00 93.38 711 ARG A N 1
ATOM 5581 C CA . ARG A 1 711 ? -28.707 -30.078 41.660 1.00 93.38 711 ARG A CA 1
ATOM 5582 C C . ARG A 1 711 ? -29.035 -28.587 41.614 1.00 93.38 711 ARG A C 1
ATOM 5584 O O . ARG A 1 711 ? -29.667 -28.084 42.538 1.00 93.38 711 ARG A O 1
ATOM 5591 N N . GLY A 1 712 ? -28.610 -27.894 40.559 1.00 94.19 712 GLY A N 1
ATOM 5592 C CA . GLY A 1 712 ? -28.828 -26.464 40.367 1.00 94.19 712 GLY A CA 1
ATOM 5593 C C . GLY A 1 712 ? -28.081 -25.582 41.371 1.00 94.19 712 GLY A C 1
ATOM 5594 O O . GLY A 1 712 ? -28.595 -24.521 41.708 1.00 94.19 712 GLY A O 1
ATOM 5595 N N . GLY A 1 713 ? -26.912 -26.008 41.867 1.00 96.31 713 GLY A N 1
ATOM 5596 C CA . GLY A 1 713 ? -26.177 -25.252 42.886 1.00 96.31 713 GLY A CA 1
ATOM 5597 C C . GLY A 1 713 ? -24.731 -25.698 43.113 1.00 96.31 713 GLY A C 1
ATOM 5598 O O . GLY A 1 713 ? -24.230 -26.626 42.475 1.00 96.31 713 GLY A O 1
ATOM 5599 N N . TRP A 1 714 ? -24.054 -25.018 44.034 1.00 97.50 714 TRP A N 1
ATOM 5600 C CA . TRP A 1 714 ? -22.662 -25.245 44.413 1.00 97.50 714 TRP A CA 1
ATOM 5601 C C . TRP A 1 714 ? -22.556 -26.219 45.585 1.00 97.50 714 TRP A C 1
ATOM 5603 O O . TRP A 1 714 ? -23.073 -25.973 46.673 1.00 97.50 714 TRP A O 1
ATOM 5613 N N . ILE A 1 715 ? -21.855 -27.328 45.371 1.00 97.81 715 ILE A N 1
ATOM 5614 C CA . ILE A 1 715 ? -21.638 -28.373 46.371 1.00 97.81 715 ILE A CA 1
ATOM 5615 C C . ILE A 1 715 ? -20.291 -28.153 47.043 1.00 97.81 715 ILE A C 1
ATOM 5617 O O . ILE A 1 715 ? -19.276 -28.040 46.361 1.00 97.81 715 ILE A O 1
ATOM 5621 N N . GLN A 1 716 ? -20.249 -28.172 48.371 1.00 97.81 716 GLN A N 1
ATOM 5622 C CA . GLN A 1 716 ? -18.985 -28.225 49.093 1.00 97.81 716 GLN A CA 1
ATOM 5623 C C . GLN A 1 716 ? -18.261 -29.547 48.810 1.00 97.81 716 GLN A C 1
ATOM 5625 O O . GLN A 1 716 ? -18.737 -30.623 49.172 1.00 97.81 716 GLN A O 1
ATOM 5630 N N . THR A 1 717 ? -17.090 -29.463 48.182 1.00 96.38 717 THR A N 1
ATOM 5631 C CA . THR A 1 717 ? -16.248 -30.625 47.853 1.00 96.38 717 THR A CA 1
ATOM 5632 C C . THR A 1 717 ? -14.957 -30.676 48.664 1.00 96.38 717 THR A C 1
ATOM 5634 O O . THR A 1 717 ? -14.371 -31.748 48.792 1.00 96.38 717 THR A O 1
ATOM 5637 N N . GLY A 1 718 ? -14.519 -29.543 49.223 1.00 90.31 718 GLY A N 1
ATOM 5638 C CA . GLY A 1 718 ? -13.372 -29.457 50.128 1.00 90.31 718 GLY A CA 1
ATOM 5639 C C . GLY A 1 718 ? -13.780 -29.342 51.598 1.00 90.31 718 GLY A C 1
ATOM 5640 O O . GLY A 1 718 ? -14.849 -28.825 51.931 1.00 90.31 718 GLY A O 1
ATOM 5641 N N . VAL A 1 719 ? -12.904 -29.792 52.499 1.00 94.00 719 VAL A N 1
ATOM 5642 C CA . VAL A 1 719 ? -12.999 -29.422 53.921 1.00 94.00 719 VAL A CA 1
ATOM 5643 C C . VAL A 1 719 ? -12.667 -27.935 54.089 1.00 94.00 719 VAL A C 1
ATOM 5645 O O . VAL A 1 719 ? -12.021 -27.343 53.228 1.00 94.00 719 VAL A O 1
ATOM 5648 N N . LEU A 1 720 ? -13.116 -27.329 55.186 1.00 94.50 720 LEU A N 1
ATOM 5649 C CA . LEU A 1 720 ? -12.646 -26.002 55.582 1.00 94.50 720 LEU A CA 1
ATOM 5650 C C . LEU A 1 720 ? -11.157 -26.103 55.941 1.00 94.50 720 LEU A C 1
ATOM 5652 O O . LEU A 1 720 ? -10.796 -26.907 56.803 1.00 94.50 720 LEU A O 1
ATOM 5656 N N . VAL A 1 721 ? -10.307 -25.323 55.279 1.00 92.19 721 VAL A N 1
ATOM 5657 C CA . VAL A 1 721 ? -8.854 -25.323 55.500 1.00 92.19 721 VAL A CA 1
ATOM 5658 C C . VAL A 1 721 ? -8.401 -23.915 55.848 1.00 92.19 721 VAL A C 1
ATOM 5660 O O . VAL A 1 721 ? -8.693 -22.983 55.102 1.00 92.19 721 VAL A O 1
ATOM 5663 N N . ASN A 1 722 ? -7.647 -23.772 56.937 1.00 92.75 722 ASN A N 1
ATOM 5664 C CA . ASN A 1 722 ? -6.894 -22.551 57.203 1.00 92.75 722 ASN A CA 1
ATOM 5665 C C . ASN A 1 722 ? -5.611 -22.581 56.355 1.00 92.75 722 ASN A C 1
ATOM 5667 O O . ASN A 1 722 ? -4.859 -23.550 56.435 1.00 92.75 722 ASN A O 1
ATOM 5671 N N . VAL A 1 723 ? -5.404 -21.590 55.485 1.00 81.50 723 VAL A N 1
ATOM 5672 C CA . VAL A 1 723 ? -4.314 -21.581 54.486 1.00 81.50 723 VAL A CA 1
ATOM 5673 C C . VAL A 1 723 ? -2.983 -21.000 54.995 1.00 81.50 723 VAL A C 1
ATOM 5675 O O . VAL A 1 723 ? -2.086 -20.769 54.183 1.00 81.50 723 VAL A O 1
ATOM 5678 N N . LEU A 1 724 ? -2.833 -20.786 56.309 1.00 74.62 724 LEU A N 1
ATOM 5679 C CA . LEU A 1 724 ? -1.562 -20.414 56.952 1.00 74.62 724 LEU A CA 1
ATOM 5680 C C . LEU A 1 724 ? -0.789 -21.603 57.531 1.00 74.62 724 LEU A C 1
ATOM 5682 O O . LEU A 1 724 ? -1.425 -22.562 58.023 1.00 74.62 724 LEU A O 1
#

pLDDT: mean 80.6, std 18.35, range [32.38, 98.5]

Foldseek 3Di:
DDQDQDDQDDQCPDQPDDPVDPDPLPDPDVVVVCVRRDCSVVVNVVVRVVSVCCVVPCPDPPPDDPVCVVVVFDPPPDPPDPDDAQDGPDCPDFQPDACQVVQQVQQVVLEEYEDEDGEHEHPDQDFHNCVHHYFYPDPHAHAYDPDSDRQFDDDVRGTQWGAFPRVLDACVRQHQLDARSGIDTDADPQAPADQDFLFAEEFEDDQQALANLCSVCSPPSHHSCRNSVNLQDPPCPDPQQADVLLAFSNHSDNRLPLRVLLVLLNLCRNLPHAEYEYDDQDQDDPVDLCDSNDSNVSVVSLQPPHNSSLRHAYAYEQYLDDPPRLVSLLCCCVPPCVVGVRHDWDDDPNFTAGEHEYEAVQSSCVRLVVDPVSVLVSQLSQQVSVVVVVGQGHEYEYENPHPPPDDDQVSSVVSVYHYAYDYAPLDPPPPLEADDPDDDDDPVVCVVVVVVPPPQDADEADDAQAWDDAQHWHDYPLWIWGFRHGDGGDCLCRQPHHVCVVVGTDGRYPQQRYAHEAALALADRSLAPVDPDRSRDDDDRALVVSLVSLLVSCVVCVVRVHPSYYYYHHQDDSRRGNSHCRAGSNRGNSNSNSSSVSSVVSVVCPPPCPVVPPLQQEDEDECDDQADAAELAGQEYEYEYPAAEERQHQCNHPADPAFRKYKYWYADPDDQHKYKYAACVQHPRPQEAEPDRIDIHTHQWMWMWGGHVVSSHTYTPGDTDRND

Organism: NCBI:txid412755